Protein AF-A0A554J4Z2-F1 (afdb_monomer)

Secondary structure (DSSP, 8-state):
--------HHHHHHHHHHHHHHHHHHHHHHHHHHHHTTS-THHHHHHHHTHHHHHHHSS-SS--EE--HHHHHHHHHHHTTTS-TTSHHHHHHHHHHHHHHHHHHHHHHHTTGGGGGGGS-HHHHHHHHHHHHHHHHHHHHHHHTT------S-HHHHHHHHHHHGGG--HHHHHHHHHHHHHHHHHTTS-TTS-HHHHHHHHHHHHHHHTTTTTTT--B------SPPPP------HHHHHHHHHHHHHHHHHHHHHHHHHHHHHHHHH-PPP-HHHHHHHHHHHHHHHHHTT----EE-HHHHHHHHHTT--STHHHHHHHHHHHHIIIIIGGGGTT-BHHHHHHHHHHHHHTT--HHHHHHHHHHHHHHHHHHHHHHHHH--------S--S-SSSSTTTTTTTT---------PPP-------------PPP-S----------------

pLDDT: mean 78.37, std 22.68, range [23.8, 98.38]

Nearest PDB structures (foldseek):
  7v75-assembly1_A-2  TM=9.476E-01  e=9.061E-24  Homo sapiens
  7lgu-assembly1_A  TM=9.215E-01  e=2.715E-20  Homo sapiens
  7xuh-assembly1_A  TM=8.963E-01  e=1.141E-18  Homo sapiens
  6ki1-assembly1_A  TM=8.260E-01  e=6.927E-18  Synechocystis sp. PCC 6803
  6ki1-assembly2_B  TM=8.732E-01  e=5.159E-16  Synechocystis sp. PCC 6803

Radius of gyration: 27.83 Å; Cα contacts (8 Å, |Δi|>4): 661; chains: 1; bounding box: 86×73×87 Å

Sequence (454 aa):
MRGHKAYTRADFQGDMVAGISVAVVQIPQAMAFALIAGLPAVYGLYASLFGCIASLWGSSRQLSTGPVAMVSLLTFTSLVSLAPPGSEHFIRLAATLALLTGLIYLLLGFFRFGSMIHLVPHSVIAGFSSAAAVLIVISQIPTLLGISLPSSEIVLRNILNLVQALPHLSPIATALGIGALVILVLFRRLPHSFPSALFVLFLAILAGYGLRLDFHGVAIIGEIPSGLPHLVLPFIGVNSLALLIPKAAVLALVAFVATHANTATLARSTRERQDTDQELVGQGLANVVASFFQGYPVSGSFTRSAINREAGARTSFSSVVSTGVTLATILFLTPLFFYLPLTALAAIVILSAVSLIDIKRIREMYAISRSDRCREESLAKHYTKRPRAHFPWRRDCSSGSIALLRQHRPSAHTSRRGYCITHPSGGPRKKYRARYVGGQFCRHQWYGNTRRVH

Solvent-accessible surface area (backbone atoms only — not comparable to full-atom values): 24657 Å² total; per-residue (Å²): 133,83,81,77,68,79,87,45,73,68,44,54,55,19,9,47,52,5,4,51,58,29,24,62,56,43,56,56,48,14,24,51,22,16,48,57,29,38,35,58,43,60,40,10,54,42,17,30,51,32,15,29,46,19,17,71,51,24,43,46,41,50,50,35,36,16,52,36,60,68,53,17,40,52,48,20,67,67,38,56,88,77,32,61,68,62,35,72,67,32,50,43,48,37,5,33,40,5,30,48,25,8,49,51,26,35,50,38,20,72,72,52,50,35,68,67,59,75,73,63,51,72,68,55,45,55,50,48,46,34,52,51,20,51,52,51,37,62,69,28,48,42,41,20,31,47,36,90,73,85,87,58,92,47,64,70,56,44,52,50,53,48,65,71,44,54,89,63,48,34,68,67,27,26,51,49,9,50,48,40,36,51,53,48,57,55,49,69,76,46,78,93,85,65,66,48,68,55,52,47,51,51,52,38,23,51,47,21,58,75,66,40,32,69,83,71,75,31,62,50,63,41,91,48,87,71,58,78,69,61,84,42,82,51,75,87,55,71,70,58,47,68,66,40,51,64,50,19,51,53,50,36,55,53,43,44,52,49,25,49,45,40,49,55,55,48,27,68,76,70,70,50,79,78,44,54,26,42,30,27,36,5,46,8,52,18,15,37,55,13,9,34,30,58,1,40,52,53,34,49,33,60,64,45,20,49,46,17,44,76,46,44,34,72,40,30,60,12,37,46,41,17,23,50,51,48,51,50,36,40,68,72,44,36,76,68,44,27,40,26,37,45,14,44,44,26,24,54,51,34,58,55,26,57,76,51,49,56,64,67,59,52,52,51,53,52,53,52,55,49,54,51,50,53,48,53,54,52,48,48,60,70,70,51,91,64,86,84,77,93,66,91,83,79,77,81,80,85,77,68,72,66,60,68,66,63,79,72,61,79,79,92,70,89,78,94,80,89,83,88,84,85,82,90,79,86,84,90,83,89,83,88,81,84,86,88,80,86,93,79,89,82,86,80,86,84,89,80,90,84,84,90,90,133

Mean predicted aligned error: 12.66 Å

Foldseek 3Di:
DPDDPDCDPLQVVLLLLLLVLLLLLQLLLLLLLCVLLLEASQLSLLLLLLQLLLCVQFQDFLWGKGRDNVLSNLNNQLQVVPDPRHDPVSLLLQLLLLLLLLVVLLVCLVVVVLVVLVPQDLVNLLVLLQVSLVLLLLVLVCLLQLHDDDDDPDSVVSVVRCVVCVVVGQPVSNCLLVVLLVQLVVCVPPPPPDSSLVVSQLVLLVCLVVVVVVVSSFDASADDDFDFQDFDDSDDDDVSVVSSNVSSVVSSVSLLSNQVSLSVVVCVVVVRDGDSSSSSNSLSSSSNVSSRRSHGRMHTDNLSSVSSVVSRNDGSVSSVSNSVVSSCCRNPVSVSRNSRGSSSSSSSSSVSSVVSNPPVVVVVVVVVVVVVVLVVVVVCVVPDPDDDDDDPPPDDPPDPPVVVVVVPDDPPDDDDDDDDDDDDDDDDDDDDDDDDDDDDDDDDDDDDDDDDDD

Structure (mmCIF, N/CA/C/O backbone):
data_AF-A0A554J4Z2-F1
#
_entry.id   AF-A0A554J4Z2-F1
#
loop_
_atom_site.group_PDB
_atom_site.id
_atom_site.type_symbol
_atom_site.label_atom_id
_atom_site.label_alt_id
_atom_site.label_comp_id
_atom_site.label_asym_id
_atom_site.label_entity_id
_atom_site.label_seq_id
_atom_site.pdbx_PDB_ins_code
_atom_site.Cartn_x
_atom_site.Cartn_y
_atom_site.Cartn_z
_atom_site.occupancy
_atom_site.B_iso_or_equiv
_atom_site.auth_seq_id
_atom_site.auth_comp_id
_atom_site.auth_asym_id
_atom_site.auth_atom_id
_atom_site.pdbx_PDB_model_num
ATOM 1 N N . MET A 1 1 ? -23.136 -5.155 14.935 1.00 39.19 1 MET A N 1
ATOM 2 C CA . MET A 1 1 ? -23.255 -4.005 14.007 1.00 39.19 1 MET A CA 1
ATOM 3 C C . MET A 1 1 ? -23.551 -2.758 14.837 1.00 39.19 1 MET A C 1
ATOM 5 O O . MET A 1 1 ? -24.525 -2.758 15.580 1.00 39.19 1 MET A O 1
ATOM 9 N N . ARG A 1 2 ? -22.636 -1.775 14.869 1.00 55.56 2 ARG A N 1
ATOM 10 C CA . ARG A 1 2 ? -22.661 -0.648 15.828 1.00 55.56 2 ARG A CA 1
ATOM 11 C C . ARG A 1 2 ? -23.780 0.350 15.483 1.00 55.56 2 ARG A C 1
ATOM 13 O O . ARG A 1 2 ? -23.799 0.859 14.372 1.00 55.56 2 ARG A O 1
ATOM 20 N N . GLY A 1 3 ? -24.647 0.622 16.468 1.00 44.66 3 GLY A N 1
ATOM 21 C CA . GLY A 1 3 ? -25.729 1.622 16.517 1.00 44.66 3 GLY A CA 1
ATOM 22 C C . GLY A 1 3 ? -25.976 2.424 15.241 1.00 44.66 3 GLY A C 1
ATOM 23 O O . GLY A 1 3 ?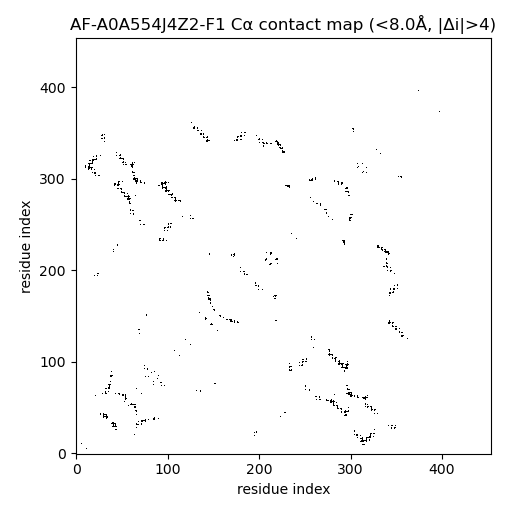 -25.401 3.500 15.062 1.00 44.66 3 GLY A O 1
ATOM 24 N N . HIS A 1 4 ? -26.854 1.913 14.380 1.00 48.62 4 HIS A N 1
ATOM 25 C CA . HIS A 1 4 ? -27.318 2.639 13.208 1.00 48.62 4 HIS A CA 1
ATOM 26 C C . HIS A 1 4 ? -28.133 3.857 13.658 1.00 48.62 4 HIS A C 1
ATOM 28 O O . HIS A 1 4 ? -29.310 3.750 13.996 1.00 48.62 4 HIS A O 1
ATOM 34 N N . LYS A 1 5 ? -27.530 5.049 13.584 1.00 62.28 5 LYS A N 1
ATOM 35 C CA . LYS A 1 5 ? -28.294 6.159 13.004 1.00 62.28 5 LYS A CA 1
ATOM 36 C C . LYS A 1 5 ? -28.714 5.688 11.609 1.00 62.28 5 LYS A C 1
ATOM 38 O O . LYS A 1 5 ? -27.903 5.055 10.930 1.00 62.28 5 LYS A O 1
ATOM 43 N N . ALA A 1 6 ? -29.970 5.913 11.231 1.00 77.31 6 ALA A N 1
ATOM 44 C CA . ALA A 1 6 ? -30.465 5.521 9.915 1.00 77.31 6 ALA A CA 1
ATOM 45 C C . ALA A 1 6 ? -29.491 6.026 8.840 1.00 77.31 6 ALA A C 1
ATOM 47 O O . ALA A 1 6 ? -29.134 7.203 8.855 1.00 77.31 6 ALA A O 1
ATOM 48 N N . TYR A 1 7 ? -29.015 5.125 7.977 1.00 87.00 7 TYR A N 1
ATOM 49 C CA . TYR A 1 7 ? -28.097 5.480 6.899 1.00 87.00 7 TYR A CA 1
ATOM 50 C C . TYR A 1 7 ? -28.825 6.428 5.949 1.00 87.00 7 TYR A C 1
ATOM 52 O O . TYR A 1 7 ? -29.840 6.058 5.356 1.00 87.00 7 TYR A O 1
ATOM 60 N N . THR A 1 8 ? -28.367 7.674 5.871 1.00 90.75 8 THR A N 1
ATOM 61 C CA . THR A 1 8 ? -29.069 8.712 5.115 1.00 90.75 8 THR A CA 1
ATOM 62 C C . THR A 1 8 ? -28.540 8.807 3.687 1.00 90.75 8 THR A C 1
ATOM 64 O O . THR A 1 8 ? -27.413 8.419 3.383 1.00 90.75 8 THR A O 1
ATOM 67 N N . ARG A 1 9 ? -29.326 9.414 2.791 1.00 90.31 9 ARG A N 1
ATOM 68 C CA . ARG A 1 9 ? -28.883 9.723 1.420 1.00 90.31 9 ARG A CA 1
ATOM 69 C C . ARG A 1 9 ? -27.612 10.585 1.392 1.00 90.31 9 ARG A C 1
ATOM 71 O O . ARG A 1 9 ? -26.791 10.425 0.495 1.00 90.31 9 ARG A O 1
ATOM 78 N N . ALA A 1 10 ? -27.443 11.474 2.373 1.00 89.81 10 ALA A N 1
ATOM 79 C CA . ALA A 1 10 ? -26.246 12.300 2.499 1.00 89.81 10 ALA A CA 1
ATOM 80 C C . ALA A 1 10 ? -25.004 11.470 2.863 1.00 89.81 10 ALA A C 1
ATOM 82 O O . ALA A 1 10 ? -23.907 11.793 2.414 1.00 89.81 10 ALA A O 1
ATOM 83 N N . ASP A 1 11 ? -25.174 10.395 3.639 1.00 91.19 11 ASP A N 1
ATOM 84 C CA . ASP A 1 11 ? -24.083 9.473 3.968 1.00 91.19 11 ASP A CA 1
ATOM 85 C C . ASP A 1 11 ? -23.673 8.668 2.734 1.00 91.19 11 ASP A C 1
ATOM 87 O O . ASP A 1 11 ? -22.487 8.588 2.434 1.00 91.19 11 ASP A O 1
ATOM 91 N N . PHE A 1 12 ? -24.645 8.191 1.947 1.00 92.69 12 PHE A N 1
ATOM 92 C CA . PHE A 1 12 ? -24.375 7.528 0.667 1.00 92.69 12 PHE A CA 1
ATOM 93 C C . PHE A 1 12 ? -23.601 8.411 -0.311 1.00 92.69 12 PHE A C 1
ATOM 95 O O . PHE A 1 12 ? -22.603 7.976 -0.877 1.00 92.69 12 PHE A O 1
ATOM 102 N N . GLN A 1 13 ? -24.034 9.659 -0.505 1.00 92.88 13 GLN A N 1
ATOM 103 C CA . GLN A 1 13 ? -23.355 10.585 -1.414 1.00 92.88 13 GLN A CA 1
ATOM 104 C C . GLN A 1 13 ? -21.929 10.902 -0.946 1.00 92.88 13 GLN A C 1
ATOM 106 O O . GLN A 1 13 ? -21.007 10.869 -1.760 1.00 92.88 13 GLN A O 1
ATOM 111 N N . GLY A 1 14 ? -21.741 11.157 0.355 1.00 92.31 14 GLY A N 1
ATOM 112 C CA . GLY A 1 14 ? -20.417 11.406 0.930 1.00 92.31 14 GLY A CA 1
ATOM 113 C C . GLY A 1 14 ? -19.490 10.196 0.810 1.00 92.31 14 GLY A C 1
ATOM 114 O O . GLY A 1 14 ? -18.364 10.324 0.338 1.00 92.31 14 GLY A O 1
ATOM 115 N N . ASP A 1 15 ? -19.977 9.004 1.160 1.00 94.94 15 ASP A N 1
ATOM 116 C CA . ASP A 1 15 ? -19.192 7.770 1.088 1.00 94.94 15 ASP A CA 1
ATOM 117 C C . ASP A 1 15 ? -18.869 7.365 -0.359 1.00 94.94 15 ASP A C 1
ATOM 119 O O . ASP A 1 15 ? -17.784 6.842 -0.611 1.00 94.94 15 ASP A O 1
ATOM 123 N N . MET A 1 16 ? -19.763 7.636 -1.317 1.00 95.56 16 MET A N 1
ATOM 124 C CA . MET A 1 16 ? -19.530 7.363 -2.739 1.00 95.56 16 MET A CA 1
ATOM 125 C C . MET A 1 16 ? -18.402 8.232 -3.303 1.00 95.56 16 MET A C 1
ATOM 127 O O . MET A 1 16 ? -17.444 7.712 -3.878 1.00 95.56 16 MET A O 1
ATOM 131 N N . VAL A 1 17 ? -18.484 9.553 -3.108 1.00 93.69 17 VAL A N 1
ATOM 132 C CA . VAL A 1 17 ? -17.451 10.495 -3.575 1.00 93.69 17 VAL A CA 1
ATOM 133 C C . VAL A 1 17 ? -16.114 10.189 -2.907 1.00 93.69 17 VAL A C 1
ATOM 135 O O . VAL A 1 17 ? -15.080 10.143 -3.579 1.00 93.69 17 VAL A O 1
ATOM 138 N N . ALA A 1 18 ? -16.130 9.919 -1.603 1.00 93.44 18 ALA A N 1
ATOM 139 C CA . ALA A 1 18 ? -14.926 9.590 -0.865 1.00 93.44 18 ALA A CA 1
ATOM 140 C C . ALA A 1 18 ? -14.306 8.257 -1.295 1.00 93.44 18 ALA A C 1
ATOM 142 O O . ALA A 1 18 ? -13.106 8.207 -1.561 1.00 93.44 18 ALA A O 1
ATOM 143 N N . GLY A 1 19 ? -15.107 7.204 -1.461 1.00 95.44 19 GLY A N 1
ATOM 144 C CA . GLY A 1 19 ? -14.627 5.899 -1.910 1.00 95.44 19 GLY A CA 1
ATOM 145 C C . GLY A 1 19 ? -14.004 5.930 -3.306 1.00 95.44 19 GLY A C 1
ATOM 146 O O . GLY A 1 19 ? -12.932 5.353 -3.508 1.00 95.44 19 GLY A O 1
ATOM 147 N N . ILE A 1 20 ? -14.614 6.661 -4.248 1.00 94.81 20 ILE A N 1
ATOM 148 C CA . ILE A 1 20 ? -14.043 6.888 -5.587 1.00 94.81 20 ILE A CA 1
ATOM 149 C C . ILE A 1 20 ? -12.731 7.674 -5.477 1.00 94.81 20 ILE A C 1
ATOM 151 O O . ILE A 1 20 ? -11.721 7.261 -6.046 1.00 94.81 20 ILE A O 1
ATOM 155 N N . SER A 1 21 ? -12.710 8.759 -4.697 1.00 91.12 21 SER A N 1
ATOM 156 C CA . SER A 1 21 ? -11.511 9.590 -4.500 1.00 91.12 21 SER A CA 1
ATOM 157 C C . SER A 1 21 ? -10.346 8.792 -3.904 1.00 91.12 21 SER A C 1
ATOM 159 O O . SER A 1 21 ? -9.198 8.936 -4.330 1.00 91.12 21 SER A O 1
ATOM 161 N N . VAL A 1 22 ? -10.638 7.905 -2.949 1.00 93.06 22 VAL A N 1
ATOM 162 C CA . VAL A 1 22 ? -9.650 6.992 -2.367 1.00 93.06 22 VAL A CA 1
ATOM 163 C C . VAL A 1 22 ? -9.184 5.970 -3.396 1.00 93.06 22 VAL A C 1
ATOM 165 O O . VAL A 1 22 ? -7.978 5.775 -3.516 1.00 93.06 22 VAL A O 1
ATOM 168 N N . ALA A 1 23 ? -10.092 5.346 -4.155 1.00 94.25 23 ALA A N 1
ATOM 169 C CA . ALA A 1 23 ? -9.740 4.332 -5.155 1.00 94.25 23 ALA A CA 1
ATOM 170 C C . ALA A 1 23 ? -8.778 4.874 -6.217 1.00 94.25 23 ALA A C 1
ATOM 172 O O . ALA A 1 23 ? -7.767 4.244 -6.523 1.00 94.25 23 ALA A O 1
ATOM 173 N N . VAL A 1 24 ? -9.055 6.083 -6.703 1.00 89.25 24 VAL A N 1
ATOM 174 C CA . VAL A 1 24 ? -8.228 6.818 -7.666 1.00 89.25 24 VAL A CA 1
ATOM 175 C C . VAL A 1 24 ? -6.761 6.900 -7.246 1.00 89.25 24 VAL A C 1
ATOM 177 O O . VAL A 1 24 ? -5.863 6.721 -8.066 1.00 89.25 24 VAL A O 1
ATOM 180 N N . VAL A 1 25 ? -6.510 7.171 -5.967 1.00 87.25 25 VAL A N 1
ATOM 181 C CA . VAL A 1 25 ? -5.152 7.271 -5.423 1.00 87.25 25 VAL A CA 1
ATOM 182 C C . VAL A 1 25 ? -4.625 5.896 -5.006 1.00 87.25 25 VAL A C 1
ATOM 184 O O . VAL A 1 25 ? -3.435 5.617 -5.139 1.00 87.25 25 VAL A O 1
ATOM 187 N N . GLN A 1 26 ? -5.503 5.014 -4.536 1.00 92.25 26 GLN A N 1
ATOM 188 C CA . GLN A 1 26 ? -5.169 3.679 -4.056 1.00 92.25 26 GLN A CA 1
ATOM 189 C C . GLN A 1 26 ? -4.647 2.763 -5.158 1.00 92.25 26 GLN A C 1
ATOM 191 O O . GLN A 1 26 ? -3.673 2.066 -4.906 1.00 92.25 26 GLN A O 1
ATOM 196 N N . ILE A 1 27 ? -5.255 2.760 -6.343 1.00 93.12 27 ILE A N 1
ATOM 197 C CA . ILE A 1 27 ? -4.881 1.882 -7.463 1.00 93.12 27 ILE A CA 1
ATOM 198 C C . ILE A 1 27 ? -3.398 2.042 -7.856 1.00 93.12 27 ILE A C 1
ATOM 200 O O . ILE A 1 27 ? -2.652 1.065 -7.742 1.00 93.12 27 ILE A O 1
ATOM 204 N N . PRO A 1 28 ? -2.912 3.238 -8.250 1.00 88.25 28 PRO A N 1
ATOM 205 C CA . PRO A 1 28 ? -1.504 3.422 -8.606 1.00 88.25 28 PRO A CA 1
ATOM 206 C C . PRO A 1 28 ? -0.570 3.184 -7.416 1.00 88.25 28 PRO A C 1
ATOM 208 O O . PRO A 1 28 ? 0.479 2.560 -7.566 1.00 88.25 28 PRO A O 1
ATOM 211 N N . GLN A 1 29 ? -0.952 3.631 -6.215 1.00 89.81 29 GLN A N 1
ATOM 212 C CA . GLN A 1 29 ? -0.134 3.432 -5.019 1.00 89.81 29 GLN A CA 1
ATOM 213 C C . GLN A 1 29 ? 0.021 1.953 -4.670 1.00 89.81 29 GLN A C 1
ATOM 215 O O . GLN A 1 29 ? 1.119 1.526 -4.333 1.00 89.81 29 GLN A O 1
ATOM 220 N N . ALA A 1 30 ? -1.051 1.167 -4.753 1.00 94.19 30 ALA A N 1
ATOM 221 C CA . ALA A 1 30 ? -1.019 -0.255 -4.452 1.00 94.19 30 ALA A CA 1
ATOM 222 C C . ALA A 1 30 ? -0.095 -1.000 -5.424 1.00 94.19 30 ALA A C 1
ATOM 224 O O . ALA A 1 30 ? 0.732 -1.789 -4.972 1.00 94.19 30 ALA A O 1
ATOM 225 N N . MET A 1 31 ? -0.165 -0.688 -6.723 1.00 93.38 31 MET A N 1
ATOM 226 C CA . MET A 1 31 ? 0.754 -1.238 -7.728 1.00 93.38 31 MET A CA 1
ATOM 227 C C . MET A 1 31 ? 2.213 -0.884 -7.423 1.00 93.38 31 MET A C 1
ATOM 229 O O . MET A 1 31 ? 3.065 -1.768 -7.382 1.00 93.38 31 MET A O 1
ATOM 233 N N . ALA A 1 32 ? 2.500 0.389 -7.135 1.00 88.88 32 ALA A N 1
ATOM 234 C CA . ALA A 1 32 ? 3.849 0.829 -6.780 1.00 88.88 32 ALA A CA 1
ATOM 235 C C . ALA A 1 32 ? 4.364 0.143 -5.502 1.00 88.88 32 ALA A C 1
ATOM 237 O O . ALA A 1 32 ? 5.515 -0.278 -5.431 1.00 88.88 32 ALA A O 1
ATOM 238 N N . PHE A 1 33 ? 3.510 -0.008 -4.491 1.00 91.31 33 PHE A N 1
ATOM 239 C CA . PHE A 1 33 ? 3.868 -0.657 -3.235 1.00 91.31 33 PHE A CA 1
ATOM 240 C C . PHE A 1 33 ? 4.103 -2.161 -3.388 1.00 91.31 33 PHE A C 1
ATOM 242 O O . PHE A 1 33 ? 4.994 -2.684 -2.725 1.00 91.31 33 PHE A O 1
ATOM 249 N N . ALA A 1 34 ? 3.402 -2.844 -4.293 1.00 94.88 34 ALA A N 1
ATOM 250 C CA . ALA A 1 34 ? 3.711 -4.235 -4.612 1.00 94.88 34 ALA A CA 1
ATOM 251 C C . ALA A 1 34 ? 5.123 -4.377 -5.201 1.00 94.88 34 ALA A C 1
ATOM 253 O O . ALA A 1 34 ? 5.879 -5.242 -4.764 1.00 94.88 34 ALA A O 1
ATOM 254 N N . LEU A 1 35 ? 5.524 -3.457 -6.087 1.00 89.94 35 LEU A N 1
ATOM 255 C CA . LEU A 1 35 ? 6.883 -3.433 -6.638 1.00 89.94 35 LEU A CA 1
ATOM 256 C C . LEU A 1 35 ? 7.940 -3.206 -5.545 1.00 89.94 35 LEU A C 1
ATOM 258 O O . LEU A 1 35 ? 8.963 -3.885 -5.536 1.00 89.94 35 LEU A O 1
ATOM 262 N N . ILE A 1 36 ? 7.670 -2.327 -4.568 1.00 86.50 36 ILE A N 1
ATOM 263 C CA . ILE A 1 36 ? 8.537 -2.159 -3.383 1.00 86.50 36 ILE A CA 1
ATOM 264 C C . ILE A 1 36 ? 8.612 -3.453 -2.563 1.00 86.50 36 ILE A C 1
ATOM 266 O O . ILE A 1 36 ? 9.669 -3.771 -2.025 1.00 86.50 36 ILE A O 1
ATOM 270 N N . ALA A 1 37 ? 7.511 -4.203 -2.466 1.00 91.50 37 ALA A N 1
ATOM 271 C CA . ALA A 1 37 ? 7.476 -5.495 -1.784 1.00 91.50 37 ALA A CA 1
ATOM 272 C C . ALA A 1 37 ? 8.221 -6.611 -2.537 1.00 91.50 37 ALA A C 1
ATOM 274 O O . ALA A 1 37 ? 8.329 -7.713 -2.005 1.00 91.50 37 ALA A O 1
ATOM 275 N N . GLY A 1 38 ? 8.737 -6.355 -3.746 1.00 90.50 38 GLY A N 1
ATOM 276 C CA . GLY A 1 38 ? 9.332 -7.377 -4.610 1.00 90.50 38 GLY A CA 1
ATOM 277 C C . GLY A 1 38 ? 8.297 -8.291 -5.266 1.00 90.50 38 GLY A C 1
ATOM 278 O O . GLY A 1 38 ? 8.623 -9.421 -5.626 1.00 90.50 38 GLY A O 1
ATOM 279 N N . LEU A 1 39 ? 7.052 -7.827 -5.388 1.00 95.06 39 LEU A N 1
ATOM 280 C CA . LEU A 1 39 ? 5.940 -8.541 -6.008 1.00 95.06 39 LEU A CA 1
ATOM 281 C C . LEU A 1 39 ? 5.545 -7.863 -7.330 1.00 95.06 39 LEU A C 1
ATOM 283 O O . LEU A 1 39 ? 5.667 -6.642 -7.455 1.00 95.06 39 LEU A O 1
ATOM 287 N N . PRO A 1 40 ? 5.003 -8.614 -8.303 1.00 94.81 40 PRO A N 1
ATOM 288 C CA . PRO A 1 40 ? 4.351 -8.020 -9.465 1.00 94.81 40 PRO A CA 1
ATOM 289 C C . PRO A 1 40 ? 3.248 -7.025 -9.068 1.00 94.81 40 PRO A C 1
ATOM 291 O O . PRO A 1 40 ? 2.552 -7.214 -8.068 1.00 94.81 40 PRO A O 1
ATOM 294 N N . ALA A 1 41 ? 3.048 -5.984 -9.881 1.00 93.62 41 ALA A N 1
ATOM 295 C CA . ALA A 1 41 ? 2.145 -4.867 -9.579 1.00 93.62 41 ALA A CA 1
ATOM 296 C C . ALA A 1 41 ? 0.707 -5.301 -9.218 1.00 93.62 41 ALA A C 1
ATOM 298 O O . ALA A 1 41 ? 0.071 -4.701 -8.347 1.00 93.62 41 ALA A O 1
ATOM 299 N N . VAL A 1 42 ? 0.210 -6.377 -9.841 1.00 95.19 42 VAL A N 1
ATOM 300 C CA . VAL A 1 42 ? -1.146 -6.910 -9.625 1.00 95.19 42 VAL A CA 1
ATOM 301 C C . VAL A 1 42 ? -1.419 -7.292 -8.165 1.00 95.19 42 VAL A C 1
ATOM 303 O O . VAL A 1 42 ? -2.524 -7.080 -7.665 1.00 95.19 42 VAL A O 1
ATOM 306 N N . TYR A 1 43 ? -0.403 -7.767 -7.438 1.00 96.31 43 TYR A N 1
ATOM 307 C CA . TYR A 1 43 ? -0.554 -8.207 -6.048 1.00 96.31 43 TYR A CA 1
ATOM 308 C C . TYR A 1 43 ? -0.885 -7.055 -5.096 1.00 96.31 43 TYR A C 1
ATOM 310 O O . TYR A 1 43 ? -1.484 -7.269 -4.042 1.00 96.31 43 TYR A O 1
ATOM 318 N N . GLY A 1 44 ? -0.576 -5.819 -5.493 1.00 96.12 44 GLY A N 1
ATOM 319 C CA . GLY A 1 44 ? -1.046 -4.617 -4.813 1.00 96.12 44 GLY A CA 1
ATOM 320 C C . GLY A 1 44 ? -2.559 -4.479 -4.882 1.00 96.12 44 GLY A C 1
ATOM 321 O O . GLY A 1 44 ? -3.213 -4.241 -3.866 1.00 96.12 44 GLY A O 1
ATOM 322 N N . LEU A 1 45 ? -3.127 -4.677 -6.072 1.00 95.81 45 LEU A N 1
ATOM 323 C CA . LEU A 1 45 ? -4.570 -4.608 -6.285 1.00 95.81 45 LEU A CA 1
ATOM 324 C C . LEU A 1 45 ? -5.285 -5.747 -5.546 1.00 95.81 45 LEU A C 1
ATOM 326 O O . LEU A 1 45 ? -6.283 -5.492 -4.873 1.00 95.81 45 LEU A O 1
ATOM 330 N N . TYR A 1 46 ? -4.730 -6.965 -5.578 1.00 96.69 46 TYR A N 1
ATOM 331 C CA . TYR A 1 46 ? -5.266 -8.117 -4.838 1.00 96.69 46 TYR A CA 1
ATOM 332 C C . TYR A 1 46 ? -5.285 -7.887 -3.326 1.00 96.69 46 TYR A C 1
ATOM 334 O O . TYR A 1 46 ? -6.320 -8.075 -2.688 1.00 96.69 46 TYR A O 1
ATOM 342 N N . ALA A 1 47 ? -4.184 -7.399 -2.750 1.00 96.81 47 ALA A N 1
ATOM 343 C CA . ALA A 1 47 ? -4.125 -7.057 -1.330 1.00 96.81 47 ALA A CA 1
ATOM 344 C C . ALA A 1 47 ? -5.137 -5.952 -0.956 1.00 96.81 47 ALA A C 1
ATOM 346 O O . ALA A 1 47 ? -5.748 -5.982 0.114 1.00 96.81 47 ALA A O 1
ATOM 347 N N . SER A 1 48 ? -5.362 -4.992 -1.855 1.00 96.12 48 SER A N 1
ATOM 348 C CA . SER A 1 48 ? -6.315 -3.896 -1.668 1.00 96.12 48 SER A CA 1
ATOM 349 C C . SER A 1 48 ? -7.788 -4.321 -1.654 1.00 96.12 48 SER A C 1
ATOM 351 O O . SER A 1 48 ? -8.584 -3.641 -1.004 1.00 96.12 48 SER A O 1
ATOM 353 N N . LEU A 1 49 ? -8.169 -5.419 -2.320 1.00 95.81 49 LEU A N 1
ATOM 354 C CA . LEU A 1 49 ? -9.569 -5.870 -2.385 1.00 95.81 49 LEU A CA 1
ATOM 355 C C . LEU A 1 49 ? -10.165 -6.119 -0.994 1.00 95.81 49 LEU A C 1
ATOM 357 O O . LEU A 1 49 ? -11.307 -5.753 -0.723 1.00 95.81 49 LEU A O 1
ATOM 361 N N . PHE A 1 50 ? -9.373 -6.676 -0.084 1.00 94.50 50 PHE A N 1
ATOM 362 C CA . PHE A 1 50 ? -9.845 -7.102 1.234 1.00 94.50 50 PHE A CA 1
ATOM 363 C C . PHE A 1 50 ? -9.666 -6.035 2.321 1.00 94.50 50 PHE A C 1
ATOM 365 O O . PHE A 1 50 ? -10.061 -6.242 3.468 1.00 94.50 50 PHE A O 1
ATOM 372 N N . GLY A 1 51 ? -9.146 -4.853 1.967 1.00 92.00 51 GLY A N 1
ATOM 373 C CA . GLY A 1 51 ? -8.979 -3.730 2.891 1.00 92.00 51 GLY A CA 1
ATOM 374 C C . GLY A 1 51 ? -10.296 -3.238 3.504 1.00 92.00 51 GLY A C 1
ATOM 375 O O . GLY A 1 51 ? -10.321 -2.837 4.670 1.00 92.00 51 GLY A O 1
ATOM 376 N N . CYS A 1 52 ? -11.417 -3.337 2.780 1.00 95.62 52 CYS A N 1
ATOM 377 C CA . CYS A 1 52 ? -12.728 -2.950 3.305 1.00 95.62 52 CYS A CA 1
ATOM 378 C C . CYS A 1 52 ? -13.147 -3.775 4.533 1.00 95.62 52 CYS A C 1
ATOM 380 O O . CYS A 1 52 ? -13.836 -3.243 5.404 1.00 95.62 52 CYS A O 1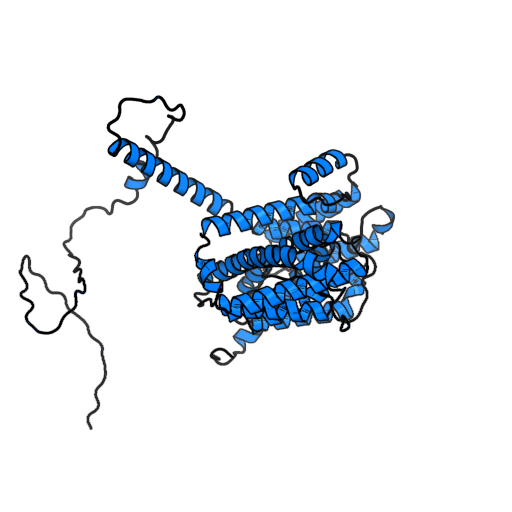
ATOM 382 N N . ILE A 1 53 ? -12.685 -5.026 4.665 1.00 96.44 53 ILE A N 1
ATOM 383 C CA . ILE A 1 53 ? -12.964 -5.880 5.832 1.00 96.44 53 ILE A CA 1
ATOM 384 C C . ILE A 1 53 ? -12.464 -5.206 7.110 1.00 96.44 53 ILE A C 1
ATOM 386 O O . ILE A 1 53 ? -13.187 -5.164 8.105 1.00 96.44 53 ILE A O 1
ATOM 390 N N . ALA A 1 54 ? -11.285 -4.583 7.061 1.00 94.88 54 ALA A N 1
ATOM 391 C CA . ALA A 1 54 ? -10.752 -3.859 8.205 1.00 94.88 54 ALA A CA 1
ATOM 392 C C . ALA A 1 54 ? -11.632 -2.676 8.604 1.00 94.88 54 ALA A C 1
ATOM 394 O O . ALA A 1 54 ? -11.850 -2.467 9.785 1.00 94.88 54 ALA A O 1
ATOM 395 N N . SER A 1 55 ? -12.201 -1.936 7.653 1.00 91.44 55 SER A N 1
ATOM 396 C CA . SER A 1 55 ? -13.103 -0.818 7.973 1.00 91.44 55 SER A CA 1
ATOM 397 C C . SER A 1 55 ? -14.482 -1.271 8.485 1.00 91.44 55 SER A C 1
ATOM 399 O O . SER A 1 55 ? -15.119 -0.564 9.267 1.00 91.44 55 SER A O 1
ATOM 401 N N . LEU A 1 56 ? -14.958 -2.444 8.045 1.00 93.31 56 LEU A N 1
ATOM 402 C CA . LEU A 1 56 ? -16.267 -2.999 8.406 1.00 93.31 56 LEU A CA 1
ATOM 403 C C . LEU A 1 56 ? -16.251 -3.671 9.787 1.00 93.31 56 LEU A C 1
ATOM 405 O O . LEU A 1 56 ? -17.220 -3.552 10.539 1.00 93.31 56 LEU A O 1
ATOM 409 N N . TRP A 1 57 ? -15.148 -4.347 10.124 1.00 94.62 57 TRP A N 1
ATOM 410 C CA . TRP A 1 57 ? -14.931 -4.997 11.421 1.00 94.62 57 TRP A CA 1
ATOM 411 C C . TRP A 1 57 ? -14.012 -4.211 12.360 1.00 94.62 57 TRP A C 1
ATOM 413 O O . TRP A 1 57 ? -13.842 -4.617 13.503 1.00 94.62 57 TRP A O 1
ATOM 423 N N . GLY A 1 58 ? -13.425 -3.102 11.923 1.00 92.31 58 GLY A N 1
ATOM 424 C CA . GLY A 1 58 ? -12.574 -2.240 12.741 1.00 92.31 58 GLY A CA 1
ATOM 425 C C . GLY A 1 58 ? -13.361 -1.225 13.561 1.00 92.31 58 GLY A C 1
ATOM 426 O O . GLY A 1 58 ? -14.597 -1.181 13.556 1.00 92.31 58 GLY A O 1
ATOM 427 N N . SER A 1 59 ? -12.635 -0.377 14.288 1.00 91.44 59 SER A N 1
ATOM 428 C CA . SER A 1 59 ? -13.250 0.705 15.052 1.00 91.44 59 SER A CA 1
ATOM 429 C C . SER A 1 59 ? -13.340 2.012 14.275 1.00 91.44 59 SER A C 1
ATOM 431 O O . SER A 1 59 ? -14.220 2.818 14.590 1.00 91.44 59 SER A O 1
ATOM 433 N N . SER A 1 60 ? -12.433 2.262 13.330 1.00 91.00 60 SER A N 1
ATOM 434 C CA . SER A 1 60 ? -12.373 3.525 12.591 1.00 91.00 60 SER A CA 1
ATOM 435 C C . SER A 1 60 ? -13.145 3.463 11.273 1.00 91.00 60 SER A C 1
ATOM 437 O O . SER A 1 60 ? -12.845 2.657 10.398 1.00 91.00 60 SER A O 1
ATOM 439 N N . ARG A 1 61 ? -14.117 4.369 11.099 1.00 89.12 61 ARG A N 1
ATOM 440 C CA . ARG A 1 61 ? -14.973 4.418 9.899 1.00 89.12 61 ARG A CA 1
ATOM 441 C C . ARG A 1 61 ? -14.266 4.937 8.652 1.00 89.12 61 ARG A C 1
ATOM 443 O O . ARG A 1 61 ? -14.614 4.566 7.540 1.00 89.12 61 ARG A O 1
ATOM 450 N N . GLN A 1 62 ? -13.311 5.840 8.841 1.00 90.88 62 GLN A N 1
ATOM 451 C CA . GLN A 1 62 ? -12.647 6.562 7.753 1.00 90.88 62 GLN A CA 1
ATOM 452 C C . GLN A 1 62 ? -11.269 5.987 7.422 1.00 90.88 62 GLN A C 1
ATOM 454 O O . GLN A 1 62 ? -10.633 6.451 6.474 1.00 90.88 62 GLN A O 1
ATOM 459 N N . LEU A 1 63 ? -10.802 4.999 8.192 1.00 93.88 63 LEU A N 1
ATOM 460 C CA . LEU A 1 63 ? -9.513 4.375 7.964 1.00 93.88 63 LEU A CA 1
ATOM 461 C C . LEU A 1 63 ? -9.536 3.572 6.658 1.00 93.88 63 LEU A C 1
ATOM 463 O O . LEU A 1 63 ? -10.258 2.587 6.537 1.00 93.88 63 LEU A O 1
ATOM 467 N N . SER A 1 64 ? -8.710 3.985 5.698 1.00 95.00 64 SER A N 1
ATOM 468 C CA . SER A 1 64 ? -8.475 3.240 4.463 1.00 95.00 64 SER A CA 1
ATOM 469 C C . SER A 1 64 ? -7.332 2.244 4.663 1.00 95.00 64 SER A C 1
ATOM 471 O O . SER A 1 64 ? -6.174 2.631 4.872 1.00 95.00 64 SER A O 1
ATOM 473 N N . THR A 1 65 ? -7.658 0.958 4.566 1.00 96.38 65 THR A N 1
ATOM 474 C CA . THR A 1 65 ? -6.713 -0.156 4.707 1.00 96.38 65 THR A CA 1
ATOM 475 C C . THR A 1 65 ? -6.311 -0.705 3.343 1.00 96.38 65 THR A C 1
ATOM 477 O O . THR A 1 65 ? -7.135 -0.836 2.443 1.00 96.38 65 THR A O 1
ATOM 480 N N . GLY A 1 66 ? -5.035 -1.042 3.192 1.00 96.00 66 GLY A N 1
ATOM 481 C CA . GLY A 1 66 ? -4.490 -1.677 1.993 1.00 96.00 66 GLY A CA 1
ATOM 482 C C . GLY A 1 66 ? -2.963 -1.695 2.042 1.00 96.00 66 GLY A C 1
ATOM 483 O O . GLY A 1 66 ? -2.384 -1.379 3.086 1.00 96.00 66 GLY A O 1
ATOM 484 N N . PRO A 1 67 ? -2.286 -1.978 0.924 1.00 95.56 67 PRO A N 1
ATOM 485 C CA . PRO A 1 67 ? -0.849 -1.795 0.806 1.00 95.56 67 PRO A CA 1
ATOM 486 C C . PRO A 1 67 ? -0.391 -0.418 1.270 1.00 95.56 67 PRO A C 1
ATOM 488 O O . PRO A 1 67 ? -1.007 0.598 0.923 1.00 95.56 67 PRO A O 1
ATOM 491 N N . VAL A 1 68 ? 0.696 -0.390 2.035 1.00 91.88 68 VAL A N 1
ATOM 492 C CA . VAL A 1 68 ? 1.418 0.829 2.410 1.00 91.88 68 VAL A CA 1
ATOM 493 C C . VAL A 1 68 ? 2.915 0.597 2.239 1.00 91.88 68 VAL A C 1
ATOM 495 O O . VAL A 1 68 ? 3.403 -0.518 2.434 1.00 91.88 68 VAL A O 1
ATOM 498 N N . ALA A 1 69 ? 3.651 1.650 1.885 1.00 85.00 69 ALA A N 1
ATOM 499 C CA . ALA A 1 69 ? 5.066 1.560 1.526 1.00 85.00 69 ALA A CA 1
ATOM 500 C C . ALA A 1 69 ? 5.928 0.862 2.582 1.00 85.00 69 ALA A C 1
ATOM 502 O O . ALA A 1 69 ? 6.740 0.006 2.263 1.00 85.00 69 ALA A O 1
ATOM 503 N N . MET A 1 70 ? 5.728 1.211 3.852 1.00 84.12 70 MET A N 1
ATOM 504 C CA . MET A 1 70 ? 6.547 0.693 4.937 1.00 84.12 70 MET A CA 1
ATOM 505 C C . MET A 1 70 ? 6.326 -0.806 5.168 1.00 84.12 70 MET A C 1
ATOM 507 O O . MET A 1 70 ? 7.283 -1.556 5.316 1.00 84.12 70 MET A O 1
ATOM 511 N N . VAL A 1 71 ? 5.067 -1.248 5.148 1.00 92.25 71 VAL A N 1
ATOM 512 C CA . VAL A 1 71 ? 4.715 -2.671 5.246 1.00 92.25 71 VAL A CA 1
ATOM 513 C C . VAL A 1 71 ? 5.225 -3.442 4.034 1.00 92.25 71 VAL A C 1
ATOM 515 O O . VAL A 1 71 ? 5.705 -4.563 4.172 1.00 92.25 71 VAL A O 1
ATOM 518 N N . SER A 1 72 ? 5.194 -2.817 2.859 1.00 92.25 72 SER A N 1
ATOM 519 C CA . SER A 1 72 ? 5.720 -3.396 1.622 1.00 92.25 72 SER A CA 1
ATOM 520 C C . SER A 1 72 ? 7.236 -3.572 1.688 1.00 92.25 72 SER A C 1
ATOM 522 O O . SER A 1 72 ? 7.736 -4.658 1.421 1.00 92.25 72 SER A O 1
ATOM 524 N N . LEU A 1 73 ? 7.967 -2.558 2.154 1.00 86.44 73 LEU A N 1
ATOM 525 C CA . LEU A 1 73 ? 9.411 -2.649 2.358 1.00 86.44 73 LEU A CA 1
ATOM 526 C C . LEU A 1 73 ? 9.772 -3.717 3.399 1.00 86.44 73 LEU A C 1
ATOM 528 O O . LEU A 1 73 ? 10.663 -4.520 3.152 1.00 86.44 73 LEU A O 1
ATOM 532 N N . LEU A 1 74 ? 9.060 -3.770 4.531 1.00 89.94 74 LEU A N 1
ATOM 533 C CA . LEU A 1 74 ? 9.273 -4.810 5.544 1.00 89.94 74 LEU A CA 1
ATOM 534 C C . LEU A 1 74 ? 8.958 -6.209 5.011 1.00 89.94 74 LEU A C 1
ATOM 536 O O . LEU A 1 74 ? 9.627 -7.166 5.390 1.00 89.94 74 LEU A O 1
ATOM 540 N N . THR A 1 75 ? 7.965 -6.333 4.129 1.00 95.25 75 THR A N 1
ATOM 541 C CA . THR A 1 75 ? 7.672 -7.587 3.425 1.00 95.25 75 THR A CA 1
ATOM 542 C C . THR A 1 75 ? 8.858 -7.976 2.545 1.00 95.25 75 THR A C 1
ATOM 544 O O . THR A 1 75 ? 9.354 -9.092 2.666 1.00 95.25 75 THR A O 1
ATOM 547 N N . PHE A 1 76 ? 9.389 -7.049 1.743 1.00 91.06 76 PHE A N 1
ATOM 548 C CA . PHE A 1 76 ? 10.562 -7.302 0.907 1.00 91.06 76 PHE A CA 1
ATOM 549 C C . PHE A 1 76 ? 11.777 -7.748 1.724 1.00 91.06 76 PHE A C 1
ATOM 551 O O . PHE A 1 76 ? 12.320 -8.824 1.479 1.00 91.06 76 PHE A O 1
ATOM 558 N N . THR A 1 77 ? 12.182 -6.972 2.733 1.00 85.81 77 THR A N 1
ATOM 559 C CA . THR A 1 77 ? 13.370 -7.286 3.547 1.00 85.81 77 THR A CA 1
ATOM 560 C C . THR A 1 77 ? 13.199 -8.588 4.326 1.00 85.81 77 THR A C 1
ATOM 562 O O . THR A 1 77 ? 14.138 -9.367 4.470 1.00 85.81 77 THR A O 1
ATOM 565 N N . SER A 1 78 ? 11.972 -8.894 4.757 1.00 91.44 78 SER A N 1
ATOM 566 C CA . SER A 1 78 ? 11.669 -10.160 5.425 1.00 91.44 78 SER A CA 1
ATOM 567 C C . SER A 1 78 ? 11.828 -11.372 4.508 1.00 91.44 78 SER A C 1
ATOM 569 O O . SER A 1 78 ? 12.120 -12.460 5.004 1.00 91.44 78 SER A O 1
ATOM 571 N N . LEU A 1 79 ? 11.640 -11.219 3.198 1.00 93.94 79 LEU A N 1
ATOM 572 C CA . LEU A 1 79 ? 11.511 -12.348 2.274 1.00 93.94 79 LEU A CA 1
ATOM 573 C C . LEU A 1 79 ? 12.662 -12.482 1.274 1.00 93.94 79 LEU A C 1
ATOM 575 O O . LEU A 1 79 ? 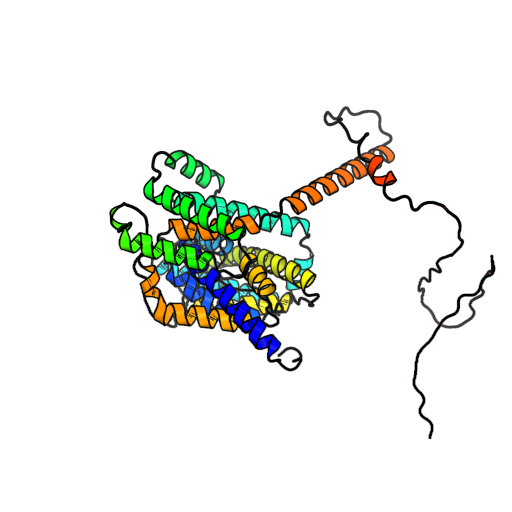12.924 -13.593 0.824 1.00 93.94 79 LEU A O 1
ATOM 579 N N . VAL A 1 80 ? 13.386 -11.403 0.966 1.00 89.94 80 VAL A N 1
ATOM 580 C CA . VAL A 1 80 ? 14.448 -11.389 -0.060 1.00 89.94 80 VAL A CA 1
ATOM 581 C C . VAL A 1 80 ? 15.598 -12.359 0.240 1.00 89.94 80 VAL A C 1
ATOM 583 O O . VAL A 1 80 ? 16.229 -12.874 -0.674 1.00 89.94 80 VAL A O 1
ATOM 586 N N . SER A 1 81 ? 15.846 -12.660 1.518 1.00 89.44 81 SER A N 1
ATOM 587 C CA . SER A 1 81 ? 16.837 -13.661 1.948 1.00 89.44 81 SER A CA 1
ATOM 588 C C . SER A 1 81 ? 16.348 -15.108 1.844 1.00 89.44 81 SER A C 1
ATOM 590 O O . SER A 1 81 ? 17.146 -16.030 1.985 1.00 89.44 81 SER A O 1
ATOM 592 N N . LEU A 1 82 ? 15.046 -15.317 1.637 1.00 91.31 82 LEU A N 1
ATOM 593 C CA . LEU A 1 82 ? 14.410 -16.635 1.603 1.00 91.31 82 LEU A CA 1
ATOM 594 C C . LEU A 1 82 ? 14.058 -17.074 0.180 1.00 91.31 82 LEU A C 1
ATOM 596 O O . LEU A 1 82 ? 14.025 -18.270 -0.095 1.00 91.31 82 LEU A O 1
ATOM 600 N N . ALA A 1 83 ? 13.771 -16.126 -0.715 1.00 92.31 83 ALA A N 1
ATOM 601 C CA . ALA A 1 83 ? 13.393 -16.415 -2.091 1.00 92.31 83 ALA A CA 1
ATOM 602 C C . ALA A 1 83 ? 13.734 -15.250 -3.035 1.00 92.31 83 ALA A C 1
ATOM 604 O O . ALA A 1 83 ? 13.714 -14.093 -2.607 1.00 92.31 83 ALA A O 1
ATOM 605 N N . PRO A 1 84 ? 13.969 -15.521 -4.331 1.00 91.62 84 PRO A N 1
ATOM 606 C CA . PRO A 1 84 ? 14.098 -14.471 -5.334 1.00 91.62 84 PRO A CA 1
ATOM 607 C C . PRO A 1 84 ? 12.798 -13.652 -5.457 1.00 91.62 84 PRO A C 1
ATOM 609 O O . PRO A 1 84 ? 11.726 -14.261 -5.580 1.00 91.62 84 PRO A O 1
ATOM 612 N N . PRO A 1 85 ? 12.860 -12.306 -5.466 1.00 91.94 85 PRO A N 1
ATOM 613 C CA . PRO A 1 85 ? 11.696 -11.450 -5.702 1.00 91.94 85 PRO A CA 1
ATOM 614 C C . PRO A 1 85 ? 10.950 -11.829 -6.986 1.00 91.94 85 PRO A C 1
ATOM 616 O O . PRO A 1 85 ? 11.562 -12.216 -7.979 1.00 91.94 85 PRO A O 1
ATOM 619 N N . GLY A 1 86 ? 9.622 -11.743 -6.963 1.00 89.69 86 GLY A N 1
ATOM 620 C CA . GLY A 1 86 ? 8.757 -12.088 -8.095 1.00 89.69 86 GLY A CA 1
ATOM 621 C C . GLY A 1 86 ? 8.585 -13.585 -8.377 1.00 89.69 86 GLY A C 1
ATOM 622 O O . GLY A 1 86 ? 7.701 -13.942 -9.151 1.00 89.69 86 GLY A O 1
ATOM 623 N N . SER A 1 87 ? 9.363 -14.470 -7.742 1.00 93.94 87 SER A N 1
ATOM 624 C CA . SER A 1 87 ? 9.160 -15.918 -7.877 1.00 93.94 87 SER A CA 1
ATOM 625 C C . SER A 1 87 ? 7.839 -16.369 -7.244 1.00 93.94 87 SER A C 1
ATOM 627 O O . SER A 1 87 ? 7.358 -15.780 -6.273 1.00 93.94 87 SER A O 1
ATOM 629 N N . GLU A 1 88 ? 7.270 -17.471 -7.739 1.00 91.88 88 GLU A N 1
ATOM 630 C CA . GLU A 1 88 ? 6.046 -18.052 -7.170 1.00 91.88 88 GLU A CA 1
ATOM 631 C C . GLU A 1 88 ? 6.211 -18.377 -5.674 1.00 91.88 88 GLU A C 1
ATOM 633 O O . GLU A 1 88 ? 5.319 -18.130 -4.860 1.00 91.88 88 GLU A O 1
ATOM 638 N N . HIS A 1 89 ? 7.394 -18.861 -5.284 1.00 92.69 89 HIS A N 1
ATOM 639 C CA . HIS A 1 89 ? 7.719 -19.128 -3.886 1.00 92.69 89 HIS A CA 1
ATOM 640 C C . HIS A 1 89 ? 7.717 -17.845 -3.036 1.00 92.69 89 HIS A C 1
ATOM 642 O O . HIS A 1 89 ? 7.174 -17.845 -1.932 1.00 92.69 89 HIS A O 1
ATOM 648 N N . PHE A 1 90 ? 8.248 -16.735 -3.560 1.00 94.75 90 PHE A N 1
ATOM 649 C CA . PHE A 1 90 ? 8.229 -15.431 -2.888 1.00 94.75 90 PHE A CA 1
ATOM 650 C C . PHE A 1 90 ? 6.803 -14.902 -2.691 1.00 94.75 90 PHE A C 1
ATOM 652 O O . PHE A 1 90 ? 6.466 -14.420 -1.609 1.00 94.75 90 PHE A O 1
ATOM 659 N N . ILE A 1 91 ? 5.939 -15.056 -3.697 1.00 95.19 91 ILE A N 1
ATOM 660 C CA . ILE A 1 91 ? 4.521 -14.673 -3.615 1.00 95.19 91 ILE A CA 1
ATOM 661 C C . ILE A 1 91 ? 3.804 -15.478 -2.521 1.00 95.19 91 ILE A C 1
ATOM 663 O O . ILE A 1 91 ? 3.106 -14.904 -1.681 1.00 95.19 91 ILE A O 1
ATOM 667 N N . ARG A 1 92 ? 4.026 -16.799 -2.458 1.00 94.56 92 ARG A N 1
ATOM 668 C CA . ARG A 1 92 ? 3.461 -17.648 -1.393 1.00 94.56 92 ARG A CA 1
ATOM 669 C C . ARG A 1 92 ? 3.985 -17.258 -0.007 1.00 94.56 92 ARG A C 1
ATOM 671 O O . ARG A 1 92 ? 3.208 -17.241 0.952 1.00 94.56 92 ARG A O 1
ATOM 678 N N . LEU A 1 93 ? 5.273 -16.920 0.115 1.00 95.94 93 LEU A N 1
ATOM 679 C CA . LEU A 1 93 ? 5.868 -16.420 1.362 1.00 95.94 93 LEU A CA 1
ATOM 680 C C . LEU A 1 93 ? 5.218 -15.105 1.806 1.00 95.94 93 LEU A C 1
ATOM 682 O O . LEU A 1 93 ? 4.904 -14.960 2.986 1.00 95.94 93 LEU A O 1
ATOM 686 N N . ALA A 1 94 ? 4.956 -14.184 0.876 1.00 97.00 94 ALA A N 1
ATOM 687 C CA . ALA A 1 94 ? 4.275 -12.923 1.158 1.00 97.00 94 ALA A CA 1
ATOM 688 C C . ALA A 1 94 ? 2.834 -13.136 1.641 1.00 97.00 94 ALA A C 1
ATOM 690 O O . ALA A 1 94 ? 2.431 -12.541 2.642 1.00 97.00 94 ALA A O 1
ATOM 691 N N . ALA A 1 95 ? 2.091 -14.045 1.007 1.00 97.12 95 ALA A N 1
ATOM 692 C CA . ALA A 1 95 ? 0.760 -14.434 1.466 1.00 97.12 95 ALA A CA 1
ATOM 693 C C . ALA A 1 95 ? 0.795 -15.088 2.860 1.00 97.12 95 ALA A C 1
ATOM 695 O O . ALA A 1 95 ? 0.008 -14.742 3.738 1.00 97.12 95 ALA A O 1
ATOM 696 N N . THR A 1 96 ? 1.765 -15.967 3.121 1.00 96.75 96 THR A N 1
ATOM 697 C CA . THR A 1 96 ? 1.944 -16.604 4.441 1.00 96.75 96 THR A CA 1
ATOM 698 C C . THR A 1 96 ? 2.313 -15.586 5.519 1.00 96.75 96 THR A C 1
ATOM 700 O O . THR A 1 96 ? 1.815 -15.658 6.643 1.00 96.75 96 THR A O 1
ATOM 703 N N . LEU A 1 97 ? 3.140 -14.597 5.180 1.00 97.19 97 LEU A N 1
ATOM 704 C CA . LEU A 1 97 ? 3.460 -13.487 6.071 1.00 97.19 97 LEU A CA 1
ATOM 705 C C . LEU A 1 97 ? 2.197 -12.675 6.406 1.00 97.19 97 LEU A C 1
ATOM 707 O O . LEU A 1 97 ? 1.988 -12.355 7.573 1.00 97.19 97 LEU A O 1
ATOM 711 N N . ALA A 1 98 ? 1.322 -12.421 5.423 1.00 97.88 98 ALA A N 1
ATOM 712 C CA . ALA A 1 98 ? 0.026 -11.770 5.644 1.00 97.88 98 ALA A CA 1
ATOM 713 C C . ALA A 1 98 ? -0.873 -12.581 6.582 1.00 97.88 98 ALA A C 1
ATOM 715 O O . ALA A 1 98 ? -1.439 -12.016 7.519 1.00 97.88 98 ALA A O 1
ATOM 716 N N . LEU A 1 99 ? -0.949 -13.904 6.388 1.00 97.69 99 LEU A N 1
ATOM 717 C CA . LEU A 1 99 ? -1.704 -14.793 7.271 1.00 97.69 99 LEU A CA 1
ATOM 718 C C . LEU A 1 99 ? -1.197 -14.678 8.713 1.00 97.69 99 LEU A C 1
ATOM 720 O O . LEU A 1 99 ? -1.985 -14.429 9.623 1.00 97.69 99 LEU A O 1
ATOM 724 N N . LEU A 1 100 ? 0.113 -14.825 8.925 1.00 97.31 100 LEU A N 1
ATOM 725 C CA . LEU A 1 100 ? 0.722 -14.771 10.255 1.00 97.31 100 LEU A CA 1
ATOM 726 C C . LEU A 1 100 ? 0.520 -13.412 10.925 1.00 97.31 100 LEU A C 1
ATOM 728 O O . LEU A 1 100 ? 0.133 -13.356 12.090 1.00 97.31 100 LEU A O 1
ATOM 732 N N . THR A 1 101 ? 0.727 -12.315 10.196 1.00 97.75 101 THR A N 1
ATOM 733 C CA . THR A 1 101 ? 0.455 -10.963 10.699 1.00 97.75 101 THR A CA 1
ATOM 734 C C . THR A 1 101 ? -1.015 -10.801 11.086 1.00 97.75 101 THR A C 1
ATOM 736 O O . THR A 1 101 ? -1.310 -10.276 12.161 1.00 97.75 101 THR A O 1
ATOM 739 N N . GLY A 1 102 ? -1.936 -11.303 10.261 1.00 97.94 102 GLY A N 1
ATOM 740 C CA . GLY A 1 102 ? -3.364 -11.280 10.550 1.00 97.94 102 GLY A CA 1
ATOM 741 C C . GLY A 1 102 ? -3.730 -12.082 11.801 1.00 97.94 102 GLY A C 1
ATOM 742 O O . GLY A 1 102 ? -4.449 -11.580 12.664 1.00 97.94 102 GLY A O 1
ATOM 743 N N . LEU A 1 103 ? -3.176 -13.287 11.952 1.00 97.56 103 LEU A N 1
ATOM 744 C CA . LEU A 1 103 ? -3.363 -14.123 13.141 1.00 97.56 103 LEU A CA 1
ATOM 745 C C . LEU A 1 103 ? -2.815 -13.452 14.404 1.00 97.56 103 LEU A C 1
ATOM 747 O O . LEU A 1 103 ? -3.489 -13.457 15.430 1.00 97.56 103 LEU A O 1
ATOM 751 N N . ILE A 1 104 ? -1.641 -12.821 14.333 1.00 97.19 104 ILE A N 1
ATOM 752 C CA . ILE A 1 104 ? -1.073 -12.067 15.459 1.00 97.19 104 ILE A CA 1
ATOM 753 C C . ILE A 1 104 ? -2.012 -10.926 15.870 1.00 97.19 104 ILE A C 1
ATOM 755 O O . ILE A 1 104 ? -2.270 -10.755 17.059 1.00 97.19 104 ILE A O 1
ATOM 759 N N . TYR A 1 105 ? -2.582 -10.181 14.920 1.00 97.12 105 TYR A N 1
ATOM 760 C CA . TYR A 1 105 ? -3.569 -9.145 15.237 1.00 97.12 105 TYR A CA 1
ATOM 761 C C . TYR A 1 105 ? -4.842 -9.692 15.866 1.00 97.12 105 TYR A C 1
ATOM 763 O O . TYR A 1 105 ? -5.312 -9.129 16.855 1.00 97.12 105 TYR A O 1
ATOM 771 N N . LEU A 1 106 ? -5.374 -10.797 15.343 1.00 97.50 106 LEU A N 1
ATOM 772 C CA . LEU A 1 106 ? -6.541 -11.451 15.931 1.00 97.50 106 LEU A CA 1
ATOM 773 C C . LEU A 1 106 ? -6.259 -11.907 17.364 1.00 97.50 106 LEU A C 1
ATOM 775 O O . LEU A 1 106 ? -7.083 -11.659 18.240 1.00 97.50 106 LEU A O 1
ATOM 779 N N . LEU A 1 107 ? -5.090 -12.500 17.622 1.00 96.38 107 LEU A N 1
ATOM 780 C CA . LEU A 1 107 ? -4.672 -12.901 18.966 1.00 96.38 107 LEU A CA 1
ATOM 781 C C . LEU A 1 107 ? -4.565 -11.686 19.895 1.00 96.38 107 LEU A C 1
ATOM 783 O O . LEU A 1 107 ? -5.157 -11.687 20.973 1.00 96.38 107 LEU A O 1
ATOM 787 N N . LEU A 1 108 ? -3.873 -10.624 19.475 1.00 94.44 108 LEU A N 1
ATOM 788 C CA . LEU A 1 108 ? -3.720 -9.412 20.285 1.00 94.44 108 LEU A CA 1
ATOM 789 C C . LEU A 1 108 ? -5.067 -8.738 20.586 1.00 94.44 108 LEU A C 1
ATOM 791 O O . LEU A 1 108 ? -5.299 -8.335 21.725 1.00 94.44 108 LEU A O 1
ATOM 795 N N . GLY A 1 109 ? -5.959 -8.640 19.596 1.00 94.25 109 GLY A N 1
ATOM 796 C CA . GLY A 1 109 ? -7.293 -8.062 19.771 1.00 94.25 109 GLY A CA 1
ATOM 797 C C . GLY A 1 109 ? -8.195 -8.930 20.651 1.00 94.25 109 GLY A C 1
ATOM 798 O O . GLY A 1 109 ? -8.894 -8.414 21.522 1.00 94.25 109 GLY A O 1
ATOM 799 N N . PHE A 1 110 ? -8.134 -10.254 20.492 1.00 93.56 110 PHE A N 1
ATOM 800 C CA . PHE A 1 110 ? -8.901 -11.201 21.304 1.00 93.56 110 PHE A CA 1
ATOM 801 C C . PHE A 1 110 ? -8.487 -11.164 22.781 1.00 93.56 110 PHE A C 1
ATOM 803 O O . PHE A 1 110 ? -9.344 -11.091 23.663 1.00 93.56 110 PHE A O 1
ATOM 810 N N . PHE A 1 111 ? -7.180 -11.135 23.058 1.00 94.00 111 PHE A N 1
ATOM 811 C CA . PHE A 1 111 ? -6.637 -11.021 24.417 1.00 94.00 111 PHE A CA 1
ATOM 812 C C . PHE A 1 111 ? -6.643 -9.589 24.977 1.00 94.00 111 PHE A C 1
ATOM 814 O O . PHE A 1 111 ? -6.186 -9.369 26.097 1.00 94.00 111 PHE A O 1
ATOM 821 N N . ARG A 1 112 ? -7.191 -8.620 24.235 1.00 90.88 112 ARG A N 1
ATOM 822 C CA . ARG A 1 112 ? -7.313 -7.209 24.638 1.00 90.88 112 ARG A CA 1
ATOM 823 C C . ARG A 1 112 ? -5.981 -6.505 24.934 1.00 90.88 112 ARG A C 1
ATOM 825 O O . ARG A 1 112 ? -5.876 -5.642 25.814 1.00 90.88 112 ARG A O 1
ATOM 832 N N . PHE A 1 113 ? -4.939 -6.868 24.188 1.00 87.62 113 PHE A N 1
ATOM 833 C CA . PHE A 1 113 ? -3.615 -6.249 24.290 1.00 87.62 113 PHE A CA 1
ATOM 834 C C . PHE A 1 113 ? -3.526 -4.873 23.617 1.00 87.62 113 PHE A C 1
ATOM 836 O O . PHE A 1 113 ? -2.520 -4.180 23.773 1.00 87.62 113 PHE A O 1
ATOM 843 N N . GLY A 1 114 ? -4.565 -4.420 22.913 1.00 82.25 114 GLY A N 1
ATOM 844 C CA . GLY A 1 114 ? -4.606 -3.104 22.279 1.00 82.25 114 GLY A CA 1
ATOM 845 C C . GLY A 1 114 ? -4.457 -1.953 23.274 1.00 82.25 114 GLY A C 1
ATOM 846 O O . GLY A 1 114 ? -3.931 -0.899 22.920 1.00 82.25 114 GLY A O 1
ATOM 847 N N . SER A 1 115 ? -4.822 -2.164 24.540 1.00 75.44 115 SER A N 1
ATOM 848 C CA . SER A 1 115 ? -4.613 -1.188 25.615 1.00 75.44 115 SER A CA 1
ATOM 849 C C . SER A 1 115 ? -3.139 -0.811 25.836 1.00 75.44 115 SER A C 1
ATOM 851 O O . SER A 1 115 ? -2.849 0.344 26.161 1.00 75.44 115 SER A O 1
ATOM 853 N N . MET A 1 116 ? -2.194 -1.729 25.588 1.00 73.88 116 MET A N 1
ATOM 854 C CA . MET A 1 116 ? -0.756 -1.479 25.764 1.00 73.88 116 MET A CA 1
ATOM 855 C C . MET A 1 116 ? -0.216 -0.410 24.806 1.00 73.88 116 MET A C 1
ATOM 857 O O . MET A 1 116 ? 0.799 0.223 25.098 1.00 73.88 116 MET A O 1
ATOM 861 N N . ILE A 1 117 ? -0.900 -0.145 23.687 1.00 71.62 117 ILE A N 1
ATOM 862 C CA . ILE A 1 117 ? -0.423 0.830 22.702 1.00 71.62 117 ILE A CA 1
ATOM 863 C C . ILE A 1 117 ? -0.724 2.285 23.079 1.00 71.62 117 ILE A C 1
ATOM 865 O O . ILE A 1 117 ? -0.129 3.201 22.511 1.00 71.62 117 ILE A O 1
ATOM 869 N N . HIS A 1 118 ? -1.574 2.524 24.087 1.00 70.25 118 HIS A N 1
ATOM 870 C CA . HIS A 1 118 ? -1.803 3.872 24.624 1.00 70.25 118 HIS A CA 1
ATOM 871 C C . HIS A 1 118 ? -0.549 4.490 25.263 1.00 70.25 118 HIS A C 1
ATOM 873 O O . HIS A 1 118 ? -0.531 5.686 25.547 1.00 70.25 118 HIS A O 1
ATOM 879 N N . LEU A 1 119 ? 0.507 3.694 25.449 1.00 68.94 119 LEU A N 1
ATOM 880 C CA . LEU A 1 119 ? 1.810 4.143 25.923 1.00 68.94 119 LEU A CA 1
ATOM 881 C C . LEU A 1 119 ? 2.627 4.879 24.851 1.00 68.94 119 LEU A C 1
ATOM 883 O O . LEU A 1 119 ? 3.650 5.464 25.195 1.00 68.94 119 LEU A O 1
ATOM 887 N N . VAL A 1 120 ? 2.207 4.878 23.577 1.00 73.81 120 VAL A N 1
ATOM 888 C CA . VAL A 1 120 ? 2.936 5.562 22.498 1.00 73.81 120 VAL A CA 1
ATOM 889 C C . VAL A 1 120 ? 2.668 7.075 22.554 1.00 73.81 120 VAL A C 1
ATOM 891 O O . VAL A 1 120 ? 1.553 7.517 22.254 1.00 73.81 120 VAL A O 1
ATOM 894 N N . PRO A 1 121 ? 3.672 7.913 22.883 1.00 76.31 121 PRO A N 1
ATOM 895 C CA . PRO A 1 121 ? 3.483 9.356 22.960 1.00 76.31 121 PRO A CA 1
ATOM 896 C C . PRO A 1 121 ? 3.170 9.963 21.587 1.00 76.31 121 PRO A C 1
ATOM 898 O O . PRO A 1 121 ? 3.681 9.522 20.554 1.00 76.31 121 PRO A O 1
ATOM 901 N N . HIS A 1 122 ? 2.414 11.065 21.556 1.00 71.50 122 HIS A N 1
ATOM 902 C CA . HIS A 1 122 ? 2.125 11.779 20.301 1.00 71.50 122 HIS A CA 1
ATOM 903 C C . HIS A 1 122 ? 3.372 12.265 19.567 1.00 71.50 122 HIS A C 1
ATOM 905 O O . HIS A 1 122 ? 3.347 12.387 18.343 1.00 71.50 122 HIS A O 1
ATOM 911 N N . SER A 1 123 ? 4.453 12.526 20.300 1.00 75.75 123 SER A N 1
ATOM 912 C CA . SER A 1 123 ? 5.742 12.894 19.725 1.00 75.75 123 SER A CA 1
ATOM 913 C C . SER A 1 123 ? 6.358 11.761 18.902 1.00 75.75 123 SER A C 1
ATOM 915 O O . SER A 1 123 ? 6.883 12.016 17.820 1.00 75.75 123 SER A O 1
ATOM 917 N N . VAL A 1 124 ? 6.228 10.514 19.363 1.00 77.50 124 VAL A N 1
ATOM 918 C CA . VAL A 1 124 ? 6.696 9.322 18.641 1.00 77.50 124 VAL A CA 1
ATOM 919 C C . VAL A 1 124 ? 5.878 9.119 17.371 1.00 77.50 124 VAL A C 1
ATOM 921 O O . VAL A 1 124 ? 6.450 8.876 16.316 1.00 77.50 124 V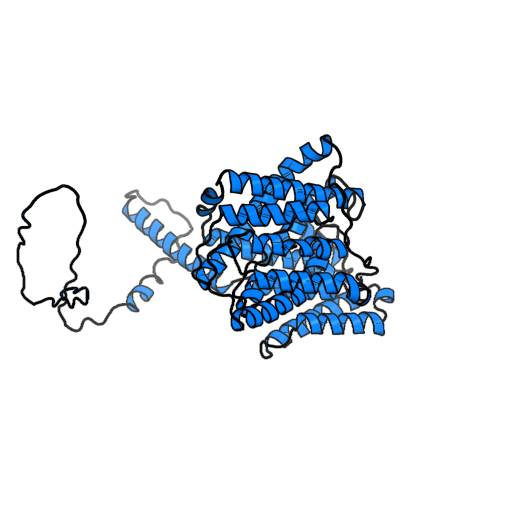AL A O 1
ATOM 924 N N . ILE A 1 125 ? 4.559 9.317 17.437 1.00 71.12 125 ILE A N 1
ATOM 925 C CA . ILE A 1 125 ? 3.668 9.223 16.270 1.00 71.12 125 ILE A CA 1
ATOM 926 C C . ILE A 1 125 ? 4.050 10.246 15.185 1.00 71.12 125 ILE A C 1
ATOM 928 O O . ILE A 1 125 ? 4.168 9.895 14.010 1.00 71.12 125 ILE A O 1
ATOM 932 N N . ALA A 1 126 ? 4.273 11.506 15.572 1.00 73.06 126 ALA A N 1
ATOM 933 C CA . ALA A 1 126 ? 4.674 12.560 14.638 1.00 73.06 126 ALA A CA 1
ATOM 934 C C . ALA A 1 126 ? 6.066 12.297 14.028 1.00 73.06 126 ALA A C 1
ATOM 936 O O . ALA A 1 126 ? 6.258 12.470 12.820 1.00 73.06 126 ALA A O 1
ATOM 937 N N . GLY A 1 127 ? 7.018 11.830 14.846 1.00 77.94 127 GLY A N 1
ATOM 938 C CA . GLY A 1 127 ? 8.352 11.431 14.391 1.00 77.94 127 GLY A CA 1
ATOM 939 C C . GLY A 1 127 ? 8.313 10.247 13.423 1.00 77.94 127 GLY A C 1
ATOM 940 O O . GLY A 1 127 ? 8.922 10.309 12.359 1.00 77.94 127 GLY A O 1
ATOM 941 N N . PHE A 1 128 ? 7.531 9.214 13.742 1.00 75.94 128 PHE A N 1
ATOM 942 C CA . PHE A 1 128 ? 7.349 8.025 12.910 1.00 75.94 128 PHE A CA 1
ATOM 943 C C . PHE A 1 128 ? 6.763 8.366 11.537 1.00 75.94 128 PHE A C 1
ATOM 945 O O . PHE A 1 128 ? 7.312 7.958 10.519 1.00 75.94 128 PHE A O 1
ATOM 952 N N . SER A 1 129 ? 5.693 9.166 11.497 1.00 72.25 129 SER A N 1
ATOM 953 C CA . SER A 1 129 ? 5.065 9.607 10.244 1.00 72.25 129 SER A CA 1
ATOM 954 C C . SER A 1 129 ? 6.046 10.369 9.346 1.00 72.25 129 SER A C 1
ATOM 956 O O . SER A 1 129 ? 6.107 10.134 8.140 1.00 72.25 129 SER A O 1
ATOM 958 N N . SER A 1 130 ? 6.853 11.252 9.941 1.00 80.69 130 SER A N 1
ATOM 959 C CA . SER A 1 130 ? 7.847 12.048 9.211 1.00 80.69 130 SER A CA 1
ATOM 960 C C . SER A 1 130 ? 9.003 11.185 8.698 1.00 80.69 130 SER A C 1
ATOM 962 O O . SER A 1 130 ? 9.405 11.317 7.544 1.00 80.69 130 SER A O 1
ATOM 964 N N . ALA A 1 131 ? 9.506 10.260 9.522 1.00 80.19 131 ALA A N 1
ATOM 965 C CA . ALA A 1 131 ? 10.549 9.316 9.12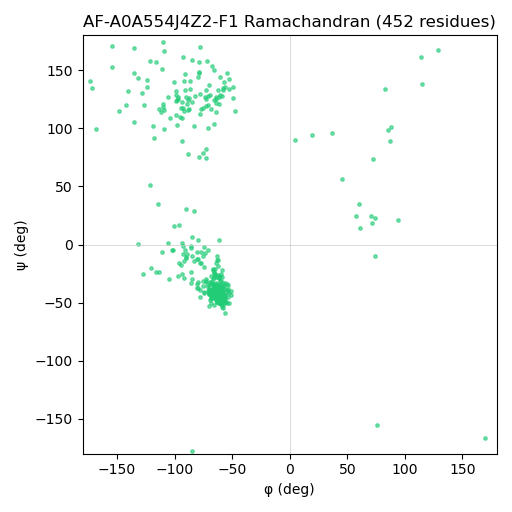7 1.00 80.19 131 ALA A CA 1
ATOM 966 C C . ALA A 1 131 ? 10.071 8.371 8.013 1.00 80.19 131 ALA A C 1
ATOM 968 O O . ALA A 1 131 ? 10.790 8.160 7.038 1.00 80.19 131 ALA A O 1
ATOM 969 N N . ALA A 1 132 ? 8.839 7.861 8.114 1.00 74.50 132 ALA A N 1
ATOM 970 C CA . ALA A 1 132 ? 8.223 7.040 7.078 1.00 74.50 132 ALA A CA 1
ATOM 971 C C . ALA A 1 132 ? 8.091 7.814 5.760 1.00 74.50 132 ALA A C 1
ATOM 973 O O . ALA A 1 132 ? 8.459 7.293 4.713 1.00 74.50 132 ALA A O 1
ATOM 974 N N . ALA A 1 133 ? 7.642 9.072 5.797 1.00 80.06 133 ALA A N 1
ATOM 975 C CA . ALA A 1 133 ? 7.556 9.915 4.607 1.00 80.06 133 ALA A CA 1
ATOM 976 C C . ALA A 1 133 ? 8.921 10.118 3.928 1.00 80.06 133 ALA A C 1
ATOM 978 O O . ALA A 1 133 ? 9.031 9.947 2.715 1.00 80.06 133 ALA A O 1
ATOM 979 N N . VAL A 1 134 ? 9.968 10.419 4.704 1.00 84.94 134 VAL A N 1
ATOM 980 C CA . VAL A 1 134 ? 11.341 10.559 4.188 1.00 84.94 134 VAL A CA 1
ATOM 981 C C . VAL A 1 134 ? 11.835 9.250 3.571 1.00 84.94 134 VAL A C 1
ATOM 983 O O . VAL A 1 134 ? 12.367 9.262 2.464 1.00 84.94 134 VAL A O 1
ATOM 986 N N . LEU A 1 135 ? 11.613 8.117 4.243 1.00 80.06 135 LEU A N 1
ATOM 987 C CA . LEU A 1 135 ? 11.995 6.799 3.736 1.00 80.06 135 LEU A CA 1
ATOM 988 C C . LEU A 1 135 ? 11.292 6.469 2.414 1.00 80.06 135 LEU A C 1
ATOM 990 O O . LEU A 1 135 ? 11.934 5.978 1.487 1.00 80.06 135 LEU A O 1
ATOM 994 N N . ILE A 1 136 ? 9.997 6.782 2.307 1.00 80.25 136 ILE A N 1
ATOM 995 C CA . ILE A 1 136 ? 9.232 6.612 1.069 1.00 80.25 136 ILE A CA 1
ATOM 996 C C . ILE A 1 136 ? 9.862 7.441 -0.044 1.00 80.25 136 ILE A C 1
ATOM 998 O O . ILE A 1 136 ? 10.169 6.886 -1.094 1.00 80.25 136 ILE A O 1
ATOM 1002 N N . VAL A 1 137 ? 10.116 8.731 0.189 1.00 87.62 137 VAL A N 1
ATOM 1003 C CA . VAL A 1 137 ? 10.737 9.600 -0.821 1.00 87.62 137 VAL A CA 1
ATOM 1004 C C . VAL A 1 137 ? 12.084 9.032 -1.267 1.00 87.62 137 VAL A C 1
ATOM 1006 O O . VAL A 1 137 ? 12.278 8.839 -2.463 1.00 87.62 137 VAL A O 1
ATOM 1009 N N . ILE A 1 138 ? 12.969 8.673 -0.330 1.00 86.12 138 ILE A N 1
ATOM 1010 C CA . ILE A 1 138 ? 14.286 8.089 -0.642 1.00 86.12 138 ILE A CA 1
ATOM 1011 C C . ILE A 1 138 ? 14.145 6.809 -1.477 1.00 86.12 138 ILE A C 1
ATOM 1013 O O . ILE A 1 138 ? 14.874 6.641 -2.451 1.00 86.12 138 ILE A O 1
ATOM 1017 N N . SER A 1 139 ? 13.189 5.935 -1.143 1.00 81.75 139 SER A N 1
ATOM 1018 C CA . SER A 1 139 ? 12.965 4.677 -1.872 1.00 81.75 139 SER A CA 1
ATOM 1019 C C . SER A 1 139 ? 12.483 4.872 -3.312 1.00 81.75 139 SER A C 1
ATOM 1021 O O . SER A 1 139 ? 12.679 3.990 -4.139 1.00 81.75 139 SER A O 1
ATOM 1023 N N . GLN A 1 140 ? 11.849 6.008 -3.615 1.00 89.88 140 GLN A N 1
ATOM 1024 C CA . GLN A 1 140 ? 11.274 6.283 -4.931 1.00 89.88 140 GLN A CA 1
ATOM 1025 C C . GLN A 1 140 ? 12.201 7.098 -5.840 1.00 89.88 140 GLN A C 1
ATOM 1027 O O . GLN A 1 140 ? 11.973 7.130 -7.047 1.00 89.88 140 GLN A O 1
ATOM 1032 N N . ILE A 1 141 ? 13.249 7.740 -5.302 1.00 91.75 141 ILE A N 1
ATOM 1033 C CA . ILE A 1 141 ? 14.205 8.520 -6.108 1.00 91.75 141 ILE A CA 1
ATOM 1034 C C . ILE A 1 141 ? 14.865 7.677 -7.215 1.00 91.75 141 ILE A C 1
ATOM 1036 O O . ILE A 1 141 ? 14.884 8.159 -8.347 1.00 91.75 141 ILE A O 1
ATOM 1040 N N . PRO A 1 142 ? 15.358 6.442 -6.971 1.00 90.31 142 PRO A N 1
ATOM 1041 C CA . PRO A 1 142 ? 15.947 5.631 -8.038 1.00 90.31 142 PRO A CA 1
ATOM 1042 C C . PRO A 1 142 ? 14.971 5.413 -9.200 1.00 90.31 142 PRO A C 1
ATOM 1044 O O . PRO A 1 142 ? 15.296 5.712 -10.345 1.00 90.31 142 PRO A O 1
ATOM 1047 N N . THR A 1 143 ? 13.733 5.009 -8.896 1.00 90.44 143 THR A N 1
ATOM 1048 C CA . THR A 1 143 ? 12.677 4.803 -9.896 1.00 90.44 143 THR A CA 1
ATOM 1049 C C . THR A 1 143 ? 12.304 6.097 -10.619 1.00 90.44 143 THR A C 1
ATOM 1051 O O . THR A 1 143 ? 12.078 6.065 -11.823 1.00 90.44 143 THR A O 1
ATOM 1054 N N . LEU A 1 144 ? 12.285 7.243 -9.926 1.00 93.38 144 LEU A N 1
ATOM 1055 C CA . LEU A 1 144 ? 12.022 8.555 -10.529 1.00 93.38 144 LEU A CA 1
ATOM 1056 C C . LEU A 1 144 ? 13.103 8.957 -11.548 1.00 93.38 144 LEU A C 1
ATOM 1058 O O . LEU A 1 144 ? 12.781 9.566 -12.565 1.00 93.38 144 LEU A O 1
ATOM 1062 N N . LEU A 1 145 ? 14.366 8.610 -11.279 1.00 92.25 145 LEU A N 1
ATOM 1063 C CA . LEU A 1 145 ? 15.518 8.884 -12.149 1.00 9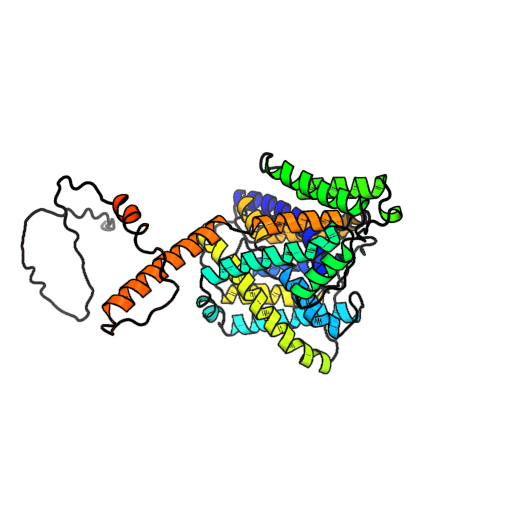2.25 145 LEU A CA 1
ATOM 1064 C C . LEU A 1 145 ? 15.736 7.806 -13.232 1.00 92.25 145 LEU A C 1
ATOM 1066 O O . LEU A 1 145 ? 16.663 7.902 -14.039 1.00 92.25 145 LEU A O 1
ATOM 1070 N N . GLY A 1 146 ? 14.902 6.762 -13.251 1.00 89.19 146 GLY A N 1
ATOM 1071 C CA . GLY A 1 146 ? 15.051 5.624 -14.160 1.00 89.19 146 GLY A CA 1
ATOM 1072 C C . GLY A 1 146 ? 16.245 4.722 -13.843 1.00 89.19 146 GLY A C 1
ATOM 1073 O O . GLY A 1 146 ? 16.754 4.056 -14.738 1.00 89.19 146 GLY A O 1
ATOM 1074 N N . ILE A 1 147 ? 16.704 4.705 -12.590 1.00 89.25 147 ILE A N 1
ATOM 1075 C CA . ILE A 1 147 ? 17.819 3.878 -12.123 1.00 89.25 147 ILE A CA 1
ATOM 1076 C C . ILE A 1 147 ? 17.256 2.631 -11.433 1.00 89.25 147 ILE A C 1
ATOM 1078 O O . ILE A 1 147 ? 16.443 2.727 -10.510 1.00 89.25 147 ILE A O 1
ATOM 1082 N N . SER A 1 148 ? 17.734 1.456 -11.838 1.00 80.19 148 SER A N 1
ATOM 1083 C CA . SER A 1 148 ? 17.434 0.192 -11.158 1.00 80.19 148 SER A CA 1
ATOM 1084 C C . SER A 1 148 ? 18.521 -0.114 -10.132 1.00 80.19 148 SER A C 1
ATOM 1086 O O . SER A 1 148 ? 19.683 -0.281 -10.495 1.00 80.19 148 SER A O 1
ATOM 1088 N N . LEU A 1 149 ? 18.155 -0.184 -8.850 1.00 79.12 149 LEU A N 1
ATOM 1089 C CA . LEU A 1 149 ? 19.081 -0.490 -7.758 1.00 79.12 149 LEU A CA 1
ATOM 1090 C C . LEU A 1 149 ? 18.598 -1.693 -6.945 1.00 79.12 149 LEU A C 1
ATOM 1092 O O . LEU A 1 149 ? 17.401 -1.792 -6.658 1.00 79.12 149 LEU A O 1
ATOM 1096 N N . PRO A 1 150 ? 19.510 -2.573 -6.497 1.00 68.25 150 PRO A N 1
ATOM 1097 C CA . PRO A 1 150 ? 19.171 -3.569 -5.495 1.00 68.25 150 PRO A CA 1
ATOM 1098 C C . PRO A 1 150 ? 18.791 -2.864 -4.187 1.00 68.25 150 PRO A C 1
ATOM 1100 O O . PRO A 1 150 ? 19.535 -2.026 -3.669 1.00 68.25 150 PRO A O 1
ATOM 1103 N N . SER A 1 151 ? 17.622 -3.208 -3.651 1.00 64.88 151 SER A N 1
ATOM 1104 C CA . SER A 1 151 ? 17.143 -2.679 -2.373 1.00 64.88 151 SER A CA 1
ATOM 1105 C C . SER A 1 151 ? 17.847 -3.386 -1.214 1.00 64.88 151 SER A C 1
ATOM 1107 O O . SER A 1 151 ? 17.887 -4.614 -1.166 1.00 64.88 151 SER A O 1
ATOM 1109 N N . SER A 1 152 ? 18.405 -2.622 -0.272 1.00 66.94 152 SER A N 1
ATOM 1110 C CA . SER A 1 152 ? 19.040 -3.144 0.946 1.00 66.94 152 SER A CA 1
ATOM 1111 C C . SER A 1 152 ? 18.309 -2.693 2.214 1.00 66.94 152 SER A C 1
ATOM 1113 O O . SER A 1 152 ? 17.626 -1.667 2.210 1.00 66.94 152 SER A O 1
ATOM 1115 N N . GLU A 1 153 ? 18.479 -3.439 3.311 1.00 63.03 153 GLU A N 1
ATOM 1116 C CA . GLU A 1 153 ? 17.886 -3.116 4.622 1.00 63.03 153 GLU A CA 1
ATOM 1117 C C . GLU A 1 153 ? 18.439 -1.811 5.217 1.00 63.03 153 GLU A C 1
ATOM 1119 O O . GLU A 1 153 ? 17.774 -1.123 5.991 1.00 63.03 153 GLU A O 1
ATOM 1124 N N . ILE A 1 154 ? 19.667 -1.446 4.841 1.00 76.06 154 ILE A N 1
ATOM 1125 C CA . ILE A 1 154 ? 20.373 -0.293 5.389 1.00 76.06 154 ILE A CA 1
ATOM 1126 C C . ILE A 1 154 ? 20.115 0.916 4.490 1.00 76.06 154 ILE A C 1
ATOM 1128 O O . ILE A 1 154 ? 20.674 1.034 3.400 1.00 76.06 154 ILE A O 1
ATOM 1132 N N . VAL A 1 155 ? 19.326 1.873 4.985 1.00 76.81 155 VAL A N 1
ATOM 1133 C CA . VAL A 1 155 ? 18.988 3.117 4.264 1.00 76.81 155 VAL A CA 1
ATOM 1134 C C . VAL A 1 155 ? 20.237 3.850 3.770 1.00 76.81 155 VAL A C 1
ATOM 1136 O O . VAL A 1 155 ? 20.278 4.292 2.626 1.00 76.81 155 VAL A O 1
ATOM 1139 N N . LEU A 1 156 ? 21.285 3.926 4.598 1.00 84.12 156 LEU A N 1
ATOM 1140 C CA . LEU A 1 156 ? 22.547 4.566 4.221 1.00 84.12 156 LEU A CA 1
ATOM 1141 C C . LEU A 1 156 ? 23.195 3.892 3.003 1.00 84.12 156 LEU A C 1
ATOM 1143 O O . LEU A 1 156 ? 23.730 4.575 2.137 1.00 84.12 156 LEU A O 1
ATOM 1147 N N . ARG A 1 157 ? 23.097 2.563 2.898 1.00 84.12 157 ARG A N 1
ATOM 1148 C CA . ARG A 1 157 ? 23.621 1.810 1.757 1.00 84.12 157 ARG A CA 1
ATOM 1149 C C . ARG A 1 157 ? 22.804 2.074 0.495 1.00 84.12 157 ARG A C 1
ATOM 1151 O O . ARG A 1 157 ? 23.394 2.253 -0.561 1.00 84.12 157 ARG A O 1
ATOM 1158 N N . ASN A 1 158 ? 21.480 2.206 0.605 1.00 82.25 158 ASN A N 1
ATOM 1159 C CA . ASN A 1 158 ? 20.635 2.617 -0.524 1.00 82.25 158 ASN A CA 1
ATOM 1160 C C . ASN A 1 158 ? 20.993 4.028 -1.021 1.00 82.25 158 ASN A C 1
ATOM 1162 O O . ASN A 1 158 ? 21.054 4.249 -2.227 1.00 82.25 158 ASN A O 1
ATOM 1166 N N . ILE A 1 159 ? 21.283 4.966 -0.110 1.00 87.38 159 ILE A N 1
ATOM 1167 C CA . ILE A 1 159 ? 21.733 6.322 -0.469 1.00 87.38 159 ILE A CA 1
ATOM 1168 C C . ILE A 1 159 ? 23.094 6.273 -1.171 1.00 87.38 159 ILE A C 1
ATOM 1170 O O . ILE A 1 159 ? 23.266 6.912 -2.204 1.00 87.38 159 ILE A O 1
ATOM 1174 N N . LEU A 1 160 ? 24.052 5.502 -0.649 1.00 88.75 160 LEU A N 1
ATOM 1175 C CA . LEU A 1 160 ? 25.369 5.352 -1.274 1.00 88.75 160 LEU A CA 1
ATOM 1176 C C . LEU A 1 160 ? 25.271 4.721 -2.669 1.00 88.75 160 LEU A C 1
ATOM 1178 O O . LEU A 1 160 ? 25.855 5.252 -3.610 1.00 88.75 160 LEU A O 1
ATOM 1182 N N . ASN A 1 161 ? 24.484 3.651 -2.817 1.00 87.62 161 ASN A N 1
ATOM 1183 C CA . ASN A 1 161 ? 24.226 3.010 -4.108 1.00 87.62 161 ASN A CA 1
ATOM 1184 C C . ASN A 1 161 ? 23.602 3.996 -5.105 1.00 87.62 161 ASN A C 1
ATOM 1186 O O . ASN A 1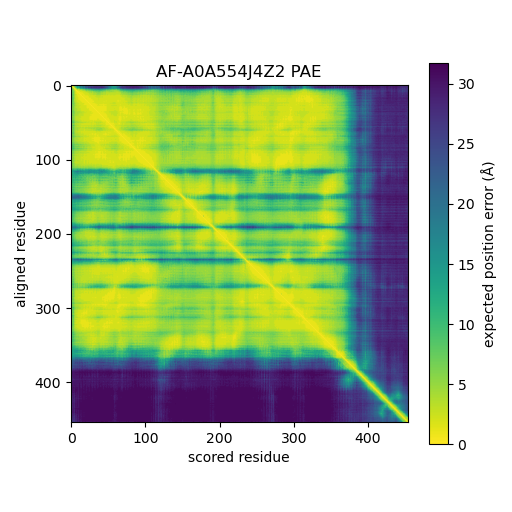 161 ? 23.982 4.020 -6.271 1.00 87.62 161 ASN A O 1
ATOM 1190 N N . LEU A 1 162 ? 22.672 4.839 -4.643 1.00 89.06 162 LEU A N 1
ATOM 1191 C CA . LEU A 1 162 ? 22.067 5.881 -5.465 1.00 89.06 162 LEU A CA 1
ATOM 1192 C C . LEU A 1 162 ? 23.101 6.910 -5.920 1.00 89.06 162 LEU A C 1
ATOM 1194 O O . LEU A 1 162 ? 23.170 7.194 -7.109 1.00 89.06 162 LEU A O 1
ATOM 1198 N N . VAL A 1 163 ? 23.919 7.436 -5.004 1.00 91.50 163 VAL A N 1
ATOM 1199 C CA . VAL A 1 163 ? 24.963 8.421 -5.335 1.00 91.50 163 VAL A CA 1
ATOM 1200 C C . VAL A 1 163 ? 25.952 7.852 -6.352 1.00 91.50 163 VAL A C 1
ATOM 1202 O O . VAL A 1 163 ? 26.314 8.543 -7.300 1.00 91.50 163 VAL A O 1
ATOM 1205 N N . GLN A 1 164 ? 26.345 6.587 -6.197 1.00 91.25 164 GLN A N 1
ATOM 1206 C CA . GLN A 1 164 ? 27.238 5.904 -7.137 1.00 91.25 164 GLN A CA 1
ATOM 1207 C C . GLN A 1 164 ? 26.595 5.675 -8.510 1.00 91.25 164 GLN A C 1
ATOM 1209 O O . GLN A 1 164 ? 27.295 5.702 -9.517 1.00 91.25 164 GLN A O 1
ATOM 1214 N N . ALA A 1 165 ? 25.276 5.481 -8.566 1.00 90.75 165 ALA A N 1
ATOM 1215 C CA . ALA A 1 165 ? 24.547 5.224 -9.804 1.00 90.75 165 ALA A CA 1
ATOM 1216 C C . ALA A 1 165 ? 24.014 6.487 -10.505 1.00 90.75 165 ALA A C 1
ATOM 1218 O O . ALA A 1 165 ? 23.500 6.378 -11.616 1.00 90.75 165 ALA A O 1
ATOM 1219 N N . LEU A 1 166 ? 24.153 7.680 -9.907 1.00 90.06 166 LEU A N 1
ATOM 1220 C CA . LEU A 1 166 ? 23.736 8.952 -10.518 1.00 90.06 166 LEU A CA 1
ATOM 1221 C C . LEU A 1 166 ? 24.273 9.169 -11.947 1.00 90.06 166 LEU A C 1
ATOM 1223 O O . LEU A 1 166 ? 23.498 9.635 -12.780 1.00 90.06 166 LEU A O 1
ATOM 1227 N N . PRO A 1 167 ? 25.531 8.816 -12.287 1.00 91.44 167 PRO A N 1
ATOM 1228 C CA . PRO A 1 167 ? 26.029 8.954 -13.658 1.00 91.44 167 PRO A CA 1
ATOM 1229 C C . PRO A 1 167 ? 25.274 8.104 -14.693 1.00 91.44 167 PRO A C 1
ATOM 1231 O O . PRO A 1 167 ? 25.350 8.388 -15.883 1.00 91.44 167 PRO A O 1
ATOM 1234 N N . HIS A 1 168 ? 24.544 7.076 -14.253 1.00 87.88 168 HIS A N 1
ATOM 1235 C CA . HIS A 1 168 ? 23.789 6.152 -15.101 1.00 87.88 168 HIS A CA 1
ATOM 1236 C C . HIS A 1 168 ? 22.285 6.465 -15.143 1.00 87.88 168 HIS A C 1
ATOM 1238 O O . HIS A 1 168 ? 21.491 5.612 -15.541 1.00 87.88 168 HIS A O 1
ATOM 1244 N N . LEU A 1 169 ? 21.871 7.665 -14.718 1.00 91.44 169 LEU A N 1
ATOM 1245 C CA . LEU A 1 169 ? 20.472 8.079 -14.819 1.00 91.44 169 LEU A CA 1
ATOM 1246 C C . LEU A 1 169 ? 20.006 8.104 -16.279 1.00 91.44 169 LEU A C 1
ATOM 1248 O O . LEU A 1 169 ? 20.759 8.473 -17.180 1.00 91.44 169 LEU A O 1
ATOM 1252 N N . SER A 1 170 ? 18.744 7.742 -16.510 1.00 91.50 170 SER A N 1
ATOM 1253 C CA . SER A 1 170 ? 18.127 7.857 -17.833 1.00 91.50 170 SER A CA 1
ATOM 1254 C C . SER A 1 170 ? 17.535 9.264 -17.978 1.00 91.50 170 SER A C 1
ATOM 1256 O O . SER A 1 170 ? 16.616 9.612 -17.225 1.00 91.50 170 SER A O 1
ATOM 1258 N N . PRO A 1 171 ? 18.017 10.100 -18.923 1.00 92.44 171 PRO A N 1
ATOM 1259 C CA . PRO A 1 171 ? 17.530 11.471 -19.078 1.00 92.44 171 PRO A CA 1
ATOM 1260 C C . PRO A 1 171 ? 16.037 11.527 -19.405 1.00 92.44 171 PRO A C 1
ATOM 1262 O O . PRO A 1 171 ? 15.318 12.370 -18.876 1.00 92.44 171 PRO A O 1
ATOM 1265 N N . ILE A 1 172 ? 15.559 10.592 -20.231 1.00 93.12 172 ILE A N 1
ATOM 1266 C CA . ILE A 1 172 ? 14.156 10.509 -20.655 1.00 93.12 172 ILE A CA 1
ATOM 1267 C C . ILE A 1 172 ? 13.275 10.107 -19.470 1.00 93.12 172 ILE A C 1
ATOM 1269 O O . ILE A 1 172 ? 12.271 10.763 -19.190 1.00 93.12 172 ILE A O 1
ATOM 1273 N N . ALA A 1 173 ? 13.677 9.069 -18.730 1.00 92.19 173 ALA A N 1
ATOM 1274 C CA . ALA A 1 173 ? 12.957 8.616 -17.544 1.00 92.19 173 ALA A CA 1
ATOM 1275 C C . ALA A 1 173 ? 12.884 9.723 -16.479 1.00 92.19 173 ALA A C 1
ATOM 1277 O O . ALA A 1 173 ? 11.813 9.994 -15.932 1.00 92.19 173 ALA A O 1
ATOM 1278 N N . THR A 1 174 ? 14.008 10.410 -16.258 1.00 93.62 174 THR A N 1
ATOM 1279 C CA . THR A 1 174 ? 14.125 11.531 -15.321 1.00 93.62 174 THR A CA 1
ATOM 1280 C C . THR A 1 174 ? 13.247 12.708 -15.739 1.00 93.62 174 THR A C 1
ATOM 1282 O O . THR A 1 174 ? 12.503 13.236 -14.914 1.00 93.62 174 THR A O 1
ATOM 1285 N N . ALA A 1 175 ? 13.276 13.105 -17.015 1.00 94.56 175 ALA A N 1
ATOM 1286 C CA . ALA A 1 175 ? 12.433 14.179 -17.537 1.00 94.56 175 ALA A CA 1
ATOM 1287 C C . ALA A 1 175 ? 10.942 13.856 -17.370 1.00 94.56 175 ALA A C 1
ATOM 1289 O O . ALA A 1 175 ? 10.171 14.721 -16.954 1.00 94.56 175 ALA A O 1
ATOM 1290 N N . LEU A 1 176 ? 10.542 12.604 -17.613 1.00 94.19 176 LEU A N 1
ATOM 1291 C CA . LEU A 1 176 ? 9.160 12.168 -17.429 1.00 94.19 176 LEU A CA 1
ATOM 1292 C C . LEU A 1 176 ? 8.745 12.163 -15.951 1.00 94.19 176 LEU A C 1
ATOM 1294 O O . LEU A 1 176 ? 7.674 12.664 -15.611 1.00 94.19 176 LEU A O 1
ATOM 1298 N N . GLY A 1 177 ? 9.595 11.637 -15.064 1.00 94.00 177 GLY A N 1
ATOM 1299 C CA . GLY A 1 177 ? 9.342 11.600 -13.623 1.00 94.00 177 GLY A CA 1
ATOM 1300 C C . GLY A 1 177 ? 9.257 12.998 -13.006 1.00 94.00 177 GLY A C 1
ATOM 1301 O O . GLY A 1 177 ? 8.299 13.313 -12.294 1.00 94.00 177 GLY A O 1
ATOM 1302 N N . ILE A 1 178 ? 10.220 13.870 -13.321 1.00 95.56 178 ILE A N 1
ATOM 1303 C CA . ILE A 1 178 ? 10.217 15.270 -12.876 1.00 95.56 178 ILE A CA 1
ATOM 1304 C C . ILE A 1 178 ? 9.034 16.021 -13.491 1.00 95.56 178 ILE A C 1
ATOM 1306 O O . ILE A 1 178 ? 8.349 16.745 -12.773 1.00 95.56 178 ILE A O 1
ATOM 1310 N N . GLY A 1 179 ? 8.742 15.822 -14.778 1.00 95.50 179 GLY A N 1
ATOM 1311 C CA . GLY A 1 179 ? 7.586 16.416 -15.450 1.00 95.50 179 GLY A CA 1
ATOM 1312 C C . GLY A 1 179 ? 6.268 16.037 -14.772 1.00 95.50 179 GLY A C 1
ATOM 1313 O O . GLY A 1 179 ? 5.472 16.914 -14.438 1.00 95.50 179 GLY A O 1
ATOM 1314 N N . ALA A 1 180 ? 6.075 14.752 -14.465 1.00 94.44 180 ALA A N 1
ATOM 1315 C CA . ALA A 1 180 ? 4.922 14.268 -13.710 1.00 94.44 180 ALA A CA 1
ATOM 1316 C C . ALA A 1 180 ? 4.829 14.929 -12.325 1.00 94.44 180 ALA A C 1
ATOM 1318 O O . ALA A 1 180 ? 3.756 15.387 -11.929 1.00 94.44 180 ALA A O 1
ATOM 1319 N N . LEU A 1 181 ? 5.951 15.048 -11.607 1.00 93.94 181 LEU A N 1
ATOM 1320 C CA . LEU A 1 181 ? 6.002 15.700 -10.296 1.00 93.94 181 LEU A CA 1
ATOM 1321 C C . LEU A 1 181 ? 5.664 17.197 -10.386 1.00 93.94 181 LEU A C 1
ATOM 1323 O O . LEU A 1 181 ? 4.887 17.696 -9.571 1.00 93.94 181 LEU A O 1
ATOM 1327 N N . VAL A 1 182 ? 6.189 17.906 -11.386 1.00 94.06 182 VAL A N 1
ATOM 1328 C CA . VAL A 1 182 ? 5.891 19.326 -11.633 1.00 94.06 182 VAL A CA 1
ATOM 1329 C C . VAL A 1 182 ? 4.409 19.521 -11.936 1.00 94.06 182 VAL A C 1
ATOM 1331 O O . VAL A 1 182 ? 3.787 20.390 -11.325 1.00 94.06 182 VAL A O 1
ATOM 1334 N N . ILE A 1 183 ? 3.819 18.694 -12.806 1.00 92.00 183 ILE A N 1
ATOM 1335 C CA . ILE A 1 183 ? 2.382 18.744 -13.110 1.00 92.00 183 ILE A CA 1
ATOM 1336 C C . ILE A 1 183 ? 1.576 18.511 -11.828 1.00 92.00 183 ILE A C 1
ATOM 1338 O O . ILE A 1 183 ? 0.715 19.319 -11.485 1.00 92.00 183 ILE A O 1
ATOM 1342 N N . LEU A 1 184 ? 1.895 17.470 -11.057 1.00 89.88 184 LEU A N 1
ATOM 1343 C CA . LEU A 1 184 ? 1.230 17.181 -9.785 1.00 89.88 184 LEU A CA 1
ATOM 1344 C C . LEU A 1 184 ? 1.295 18.357 -8.793 1.00 89.88 184 LEU A C 1
ATOM 1346 O O . LEU A 1 184 ? 0.293 18.688 -8.154 1.00 89.88 184 LEU A O 1
ATOM 1350 N N . VAL A 1 185 ? 2.458 19.002 -8.661 1.00 89.62 185 VAL A N 1
ATOM 1351 C CA . VAL A 1 185 ? 2.648 20.169 -7.782 1.00 89.62 185 VAL A CA 1
ATOM 1352 C C . VAL A 1 185 ? 1.904 21.396 -8.308 1.00 89.62 185 VAL A C 1
ATOM 1354 O O . VAL A 1 185 ? 1.313 22.130 -7.515 1.00 89.62 185 VAL A O 1
ATOM 1357 N N . LEU A 1 186 ? 1.884 21.619 -9.622 1.00 89.44 186 LEU A N 1
ATOM 1358 C CA . LEU A 1 186 ? 1.150 22.726 -10.233 1.00 89.44 186 LEU A CA 1
ATOM 1359 C C . LEU A 1 186 ? -0.358 22.568 -10.006 1.00 89.44 186 LEU A C 1
ATOM 1361 O O . LEU A 1 186 ? -1.026 23.519 -9.600 1.00 89.44 186 LEU A O 1
ATOM 1365 N N . PHE A 1 187 ? -0.872 21.346 -10.151 1.00 85.62 187 PHE A N 1
ATOM 1366 C CA . PHE A 1 187 ? -2.273 21.032 -9.884 1.00 85.62 187 PHE A CA 1
ATOM 1367 C C . PHE A 1 187 ? -2.664 21.167 -8.408 1.00 85.62 187 PHE A C 1
ATOM 1369 O O . PHE A 1 187 ? -3.831 21.419 -8.124 1.00 85.62 187 PHE A O 1
ATOM 1376 N N . ARG A 1 188 ? -1.719 21.108 -7.457 1.00 76.25 188 ARG A N 1
ATOM 1377 C CA . ARG A 1 188 ? -2.015 21.451 -6.050 1.00 76.25 188 ARG A CA 1
ATOM 1378 C C . ARG A 1 188 ? -2.416 22.917 -5.850 1.00 76.25 188 ARG A C 1
ATOM 1380 O O . ARG A 1 188 ? -2.946 23.241 -4.792 1.00 76.25 188 ARG A O 1
ATOM 1387 N N . ARG A 1 189 ? -2.158 23.799 -6.823 1.00 76.06 189 ARG A N 1
ATOM 1388 C CA . ARG A 1 189 ? -2.583 25.209 -6.783 1.00 76.06 189 ARG A CA 1
ATOM 1389 C C . ARG A 1 189 ? -3.963 25.447 -7.404 1.00 76.06 189 ARG A C 1
ATOM 1391 O O . ARG A 1 189 ? -4.497 26.542 -7.257 1.00 76.06 189 ARG A O 1
ATOM 1398 N N . LEU A 1 190 ? -4.525 24.454 -8.093 1.00 76.38 190 LEU A N 1
ATOM 1399 C CA . LEU A 1 190 ? -5.860 24.509 -8.689 1.00 76.38 190 LEU A CA 1
ATOM 1400 C C . LEU A 1 190 ? -6.936 24.130 -7.649 1.00 76.38 190 LEU A C 1
ATOM 1402 O O . LEU A 1 190 ? -6.619 23.487 -6.644 1.00 76.38 190 LEU A O 1
ATOM 1406 N N . PRO A 1 191 ? -8.209 24.530 -7.846 1.00 62.56 191 PRO A N 1
ATOM 1407 C CA . PRO A 1 191 ? -9.288 24.183 -6.924 1.00 62.56 191 PRO A CA 1
ATOM 1408 C C . PRO A 1 191 ? -9.419 22.662 -6.745 1.00 62.56 191 PRO A C 1
ATOM 1410 O O . PRO A 1 191 ? -9.326 21.892 -7.699 1.00 62.56 191 PRO A O 1
ATOM 1413 N N . HIS A 1 192 ? -9.666 22.255 -5.496 1.00 60.22 192 HIS A N 1
ATOM 1414 C CA . HIS A 1 192 ? -9.502 20.908 -4.917 1.00 60.22 192 HIS A CA 1
ATOM 1415 C C . HIS A 1 192 ? -10.351 19.779 -5.537 1.00 60.22 192 HIS A C 1
ATOM 1417 O O . HIS A 1 192 ? -10.338 18.657 -5.044 1.00 60.22 192 HIS A O 1
ATOM 1423 N N . SER A 1 193 ? -11.106 20.058 -6.599 1.00 59.72 193 SER A N 1
ATOM 1424 C CA . SER A 1 193 ? -12.067 19.119 -7.178 1.00 59.72 193 SER A CA 1
ATOM 1425 C C . SER A 1 193 ? -11.502 18.253 -8.310 1.00 59.72 193 SER A C 1
ATOM 1427 O O . SER A 1 193 ? -12.201 17.354 -8.773 1.00 59.72 193 SER A O 1
ATOM 1429 N N . PHE A 1 194 ? -10.277 18.516 -8.785 1.00 70.38 194 PHE A N 1
ATOM 1430 C CA . PHE A 1 194 ? -9.698 17.790 -9.918 1.00 70.38 194 PHE A CA 1
ATOM 1431 C C . PHE A 1 194 ? -8.731 16.677 -9.462 1.00 70.38 194 PHE A C 1
ATOM 1433 O O . PHE A 1 194 ? -7.755 16.976 -8.766 1.00 70.38 194 PHE A O 1
ATOM 1440 N N . PRO A 1 195 ? -8.944 15.405 -9.859 1.00 76.31 195 PRO A N 1
ATOM 1441 C CA . PRO A 1 195 ? -8.116 14.272 -9.449 1.00 76.31 195 PRO A CA 1
ATOM 1442 C C . PRO A 1 195 ? -6.774 14.280 -10.196 1.00 76.31 195 PRO A C 1
ATOM 1444 O O . PRO A 1 195 ? -6.562 13.536 -11.155 1.00 76.31 195 PRO A O 1
ATOM 1447 N N . SER A 1 196 ? -5.845 15.125 -9.744 1.00 83.81 196 SER A N 1
ATOM 1448 C CA . SER A 1 196 ? -4.545 15.350 -10.392 1.00 83.81 196 SER A CA 1
ATOM 1449 C C . SER A 1 196 ? -3.744 14.064 -10.618 1.00 83.81 196 SER A C 1
ATOM 1451 O O . SER A 1 196 ? -3.092 13.928 -11.650 1.00 83.81 196 SER A O 1
ATOM 1453 N N . ALA A 1 197 ? -3.849 13.088 -9.712 1.00 82.69 197 ALA A N 1
ATOM 1454 C CA . ALA A 1 197 ? -3.221 11.778 -9.866 1.00 82.69 197 ALA A CA 1
ATOM 1455 C C . ALA A 1 197 ? -3.743 11.005 -11.093 1.00 82.69 197 ALA A C 1
ATOM 1457 O O . ALA A 1 197 ? -2.929 10.471 -11.840 1.00 82.69 197 ALA A O 1
ATOM 1458 N N . LEU A 1 198 ? -5.062 10.984 -11.352 1.00 85.62 198 LEU A N 1
ATOM 1459 C CA . LEU A 1 198 ? -5.608 10.346 -12.563 1.00 85.62 198 LEU A CA 1
ATOM 1460 C C . LEU A 1 198 ? -5.152 11.053 -13.824 1.00 85.62 198 LEU A C 1
ATOM 1462 O O . LEU A 1 198 ? -4.840 10.400 -14.810 1.00 85.62 198 LEU A O 1
ATOM 1466 N N . PHE A 1 199 ? -5.136 12.381 -13.800 1.00 88.94 199 PHE A N 1
ATOM 1467 C CA . PHE A 1 199 ? -4.737 13.153 -14.965 1.00 88.94 199 PHE A CA 1
ATOM 1468 C C . PHE A 1 199 ? -3.277 12.894 -15.331 1.00 88.94 199 PHE A C 1
ATOM 1470 O O . PHE A 1 199 ? -2.968 12.651 -16.494 1.00 88.94 199 PHE A O 1
ATOM 1477 N N . VAL A 1 200 ? -2.389 12.860 -14.335 1.00 91.12 200 VAL A N 1
ATOM 1478 C CA . VAL A 1 200 ? -0.984 12.506 -14.558 1.00 91.12 200 VAL A CA 1
ATOM 1479 C C . VAL A 1 200 ? -0.827 11.055 -14.999 1.00 91.12 200 VAL A C 1
ATOM 1481 O O . VAL A 1 200 ? -0.042 10.808 -15.906 1.00 91.12 200 VAL A O 1
ATOM 1484 N N . LEU A 1 201 ? -1.594 10.109 -14.447 1.00 90.38 201 LEU A N 1
ATOM 1485 C CA . LEU A 1 201 ? -1.606 8.725 -14.941 1.00 90.38 201 LEU A CA 1
ATOM 1486 C C . LEU A 1 201 ? -2.037 8.646 -16.405 1.00 90.38 201 LEU A C 1
ATOM 1488 O O . LEU A 1 201 ? -1.369 7.994 -17.200 1.00 90.38 201 LEU A O 1
ATOM 1492 N N . PHE A 1 202 ? -3.123 9.325 -16.764 1.00 92.31 202 PHE A N 1
ATOM 1493 C CA . PHE A 1 202 ? -3.649 9.345 -18.123 1.00 92.31 202 PHE A CA 1
ATOM 1494 C C . PHE A 1 202 ? -2.631 9.928 -19.108 1.00 92.31 202 PHE A C 1
ATOM 1496 O O . PHE A 1 202 ? -2.321 9.297 -20.116 1.00 92.31 202 PHE A O 1
ATOM 1503 N N . LEU A 1 203 ? -2.049 11.089 -18.786 1.00 94.06 203 LEU A N 1
ATOM 1504 C CA . LEU A 1 203 ? -0.996 11.691 -19.604 1.00 94.06 203 LEU A CA 1
ATOM 1505 C C . LEU A 1 203 ? 0.247 10.801 -19.694 1.00 94.06 203 LEU A C 1
ATOM 1507 O O . LEU A 1 203 ? 0.842 10.703 -20.763 1.00 94.06 203 LEU A O 1
ATOM 1511 N N . ALA A 1 204 ? 0.634 10.140 -18.602 1.00 93.56 204 ALA A N 1
ATOM 1512 C CA . ALA A 1 204 ? 1.785 9.247 -18.588 1.00 93.56 204 ALA A CA 1
ATOM 1513 C C . ALA A 1 204 ? 1.554 7.991 -19.442 1.00 93.56 204 ALA A C 1
ATOM 1515 O O . ALA A 1 204 ? 2.468 7.580 -20.149 1.00 93.56 204 ALA A O 1
ATOM 1516 N N . ILE A 1 205 ? 0.346 7.418 -19.429 1.00 93.56 205 ILE A N 1
ATOM 1517 C CA . ILE A 1 205 ? -0.040 6.302 -20.308 1.00 93.56 205 ILE A CA 1
ATOM 1518 C C . ILE A 1 205 ? -0.038 6.756 -21.769 1.00 93.56 205 ILE A C 1
ATOM 1520 O O . ILE A 1 205 ? 0.523 6.068 -22.618 1.00 93.56 205 ILE A O 1
ATOM 1524 N N . LEU A 1 206 ? -0.613 7.927 -22.066 1.00 94.94 206 LEU A N 1
ATOM 1525 C CA . LEU A 1 206 ? -0.652 8.468 -23.425 1.00 94.94 206 LEU A CA 1
ATOM 1526 C C . LEU A 1 206 ? 0.760 8.748 -23.959 1.00 94.94 206 LEU A C 1
ATOM 1528 O O . LEU A 1 206 ? 1.061 8.405 -25.099 1.00 94.94 206 LEU A O 1
ATOM 1532 N N . ALA A 1 207 ? 1.635 9.316 -23.127 1.00 93.69 207 ALA A N 1
ATOM 1533 C CA . ALA A 1 207 ? 3.042 9.520 -23.456 1.00 93.69 207 ALA A CA 1
ATOM 1534 C C . ALA A 1 207 ? 3.781 8.184 -23.628 1.00 93.69 207 ALA A C 1
ATOM 1536 O O . ALA A 1 207 ? 4.523 8.025 -24.591 1.00 93.69 207 ALA A O 1
ATOM 1537 N N . GLY A 1 208 ? 3.545 7.212 -22.741 1.00 92.75 208 GLY A N 1
ATOM 1538 C CA . GLY A 1 208 ? 4.108 5.863 -22.826 1.00 92.75 208 GLY A CA 1
ATOM 1539 C C . GLY A 1 208 ? 3.753 5.148 -24.122 1.00 92.75 208 GLY A C 1
ATOM 1540 O O . GLY A 1 208 ? 4.637 4.608 -24.784 1.00 92.75 208 GLY A O 1
ATOM 1541 N N . TYR A 1 209 ? 2.481 5.213 -24.511 1.00 93.50 209 TYR A N 1
ATOM 1542 C CA . TYR A 1 209 ? 1.975 4.632 -25.749 1.00 93.50 209 TYR A CA 1
ATOM 1543 C C . TYR A 1 209 ? 2.469 5.388 -26.991 1.00 93.50 209 TYR A C 1
ATOM 1545 O O . TYR A 1 209 ? 3.037 4.784 -27.898 1.00 93.50 209 TYR A O 1
ATOM 1553 N N . GLY A 1 210 ? 2.281 6.711 -27.027 1.00 93.69 210 GLY A N 1
ATOM 1554 C CA . GLY A 1 210 ? 2.545 7.535 -28.209 1.00 93.69 210 GLY A CA 1
ATOM 1555 C C . GLY A 1 210 ? 4.030 7.729 -28.514 1.00 93.69 210 GLY A C 1
ATOM 1556 O O . GLY A 1 210 ? 4.413 7.744 -29.679 1.00 93.69 210 GLY A O 1
ATOM 1557 N N . LEU A 1 211 ? 4.871 7.843 -27.481 1.00 92.38 211 LEU A N 1
ATOM 1558 C CA . LEU A 1 211 ? 6.324 7.990 -27.633 1.00 92.38 211 LEU A CA 1
ATOM 1559 C C . LEU A 1 211 ? 7.064 6.651 -27.588 1.00 92.38 211 LEU A C 1
ATOM 1561 O O . LEU A 1 211 ? 8.286 6.652 -27.684 1.00 92.38 211 LEU A O 1
ATOM 1565 N N . ARG A 1 212 ? 6.349 5.531 -27.398 1.00 91.44 212 ARG A N 1
ATOM 1566 C CA . ARG A 1 212 ? 6.931 4.191 -27.239 1.00 91.44 212 ARG A CA 1
ATOM 1567 C C . ARG A 1 212 ? 8.123 4.188 -26.283 1.00 91.44 212 ARG A C 1
ATOM 1569 O O . ARG A 1 212 ? 9.246 3.813 -26.627 1.00 91.44 212 ARG A O 1
ATOM 1576 N N . LEU A 1 213 ? 7.868 4.660 -25.062 1.00 89.44 213 LEU A N 1
ATOM 1577 C CA . LEU A 1 213 ? 8.899 4.827 -24.033 1.00 89.44 213 LEU A CA 1
ATOM 1578 C C . LEU A 1 213 ? 9.612 3.506 -23.684 1.00 89.44 213 LEU A C 1
ATOM 1580 O O . LEU A 1 213 ? 10.756 3.537 -23.226 1.00 89.44 213 LEU A O 1
ATOM 1584 N N . ASP A 1 214 ? 8.971 2.371 -23.972 1.00 88.12 214 ASP A N 1
ATOM 1585 C CA . ASP A 1 214 ? 9.539 1.025 -23.908 1.00 88.12 214 ASP A CA 1
ATOM 1586 C C . ASP A 1 214 ? 10.811 0.872 -24.760 1.00 88.12 214 ASP A C 1
ATOM 1588 O O . ASP A 1 214 ? 11.803 0.320 -24.284 1.00 88.12 214 ASP A O 1
ATOM 1592 N N . PHE A 1 215 ? 10.842 1.432 -25.974 1.00 89.00 215 PHE A N 1
ATOM 1593 C CA . PHE A 1 215 ? 12.033 1.391 -26.837 1.00 89.00 215 PHE A CA 1
ATOM 1594 C C . PHE A 1 215 ? 13.119 2.393 -26.431 1.00 89.00 215 PHE A C 1
ATOM 1596 O O . PHE A 1 215 ? 14.272 2.257 -26.834 1.00 89.00 215 PHE A O 1
ATOM 1603 N N . HIS A 1 216 ? 12.774 3.381 -25.606 1.00 87.06 216 HIS A N 1
ATOM 1604 C CA . HIS A 1 216 ? 13.693 4.413 -25.125 1.00 87.06 216 HIS A CA 1
ATOM 1605 C C . HIS A 1 216 ? 14.294 4.097 -23.744 1.00 87.06 216 HIS A C 1
ATOM 1607 O O . HIS A 1 216 ? 14.835 4.984 -23.080 1.00 87.06 216 HIS A O 1
ATOM 1613 N N . GLY A 1 217 ? 14.209 2.837 -23.300 1.00 84.81 217 GLY A N 1
ATOM 1614 C CA . GLY A 1 217 ? 14.812 2.376 -22.046 1.00 84.81 217 GLY A CA 1
ATOM 1615 C C . GLY A 1 217 ? 14.111 2.894 -20.789 1.00 84.81 217 GLY A C 1
ATOM 1616 O O . GLY A 1 217 ? 14.704 2.896 -19.710 1.00 84.81 217 GLY A O 1
ATOM 1617 N N . VAL A 1 218 ? 12.862 3.359 -20.902 1.00 91.06 218 VAL A N 1
ATOM 1618 C CA . VAL A 1 218 ? 12.049 3.738 -19.743 1.00 91.06 218 VAL A CA 1
ATOM 1619 C C . VAL A 1 218 ? 11.292 2.510 -19.256 1.00 91.06 218 VAL A C 1
ATOM 1621 O O . VAL A 1 218 ? 10.539 1.890 -20.001 1.00 91.06 218 VAL A O 1
ATOM 1624 N N . ALA A 1 219 ? 11.459 2.177 -17.978 1.00 91.44 219 ALA A N 1
ATOM 1625 C CA . ALA A 1 219 ? 10.731 1.072 -17.374 1.00 91.44 219 ALA A CA 1
ATOM 1626 C C . ALA A 1 219 ? 9.221 1.372 -17.313 1.00 91.44 219 ALA A C 1
ATOM 1628 O O . ALA A 1 219 ? 8.794 2.376 -16.731 1.00 91.44 219 ALA A O 1
ATOM 1629 N N . ILE A 1 220 ? 8.425 0.475 -17.891 1.00 93.62 220 ILE A N 1
ATOM 1630 C CA . ILE A 1 220 ? 6.957 0.473 -17.855 1.00 93.62 220 ILE A CA 1
ATOM 1631 C C . ILE A 1 220 ? 6.446 -0.674 -16.977 1.00 93.62 220 ILE A C 1
ATOM 1633 O O . ILE A 1 220 ? 7.214 -1.563 -16.611 1.00 93.62 220 ILE A O 1
ATOM 1637 N N . ILE A 1 221 ? 5.159 -0.655 -16.624 1.00 91.50 221 ILE A N 1
ATOM 1638 C CA . ILE A 1 221 ? 4.547 -1.739 -15.839 1.00 91.50 221 ILE A CA 1
ATOM 1639 C C . ILE A 1 221 ? 4.511 -3.054 -16.625 1.00 91.50 221 ILE A C 1
ATOM 1641 O O . ILE A 1 221 ? 4.808 -4.101 -16.053 1.00 91.50 221 ILE A O 1
ATOM 1645 N N . GLY A 1 222 ? 4.170 -3.002 -17.915 1.00 91.00 222 GLY A N 1
ATOM 1646 C CA . GLY A 1 222 ? 4.030 -4.195 -18.749 1.00 91.00 222 GLY A CA 1
ATOM 1647 C C . GLY A 1 222 ? 2.743 -4.974 -18.470 1.00 91.00 222 GLY A C 1
ATOM 1648 O O . GLY A 1 222 ? 1.739 -4.414 -18.026 1.00 91.00 222 GLY A O 1
ATOM 1649 N N . GLU A 1 223 ? 2.752 -6.271 -18.779 1.00 89.19 223 GLU A N 1
ATOM 1650 C CA . GLU A 1 223 ? 1.561 -7.115 -18.665 1.00 89.19 223 GLU A CA 1
ATOM 1651 C C . GLU A 1 223 ? 1.086 -7.252 -17.214 1.00 89.19 223 GLU A C 1
ATOM 1653 O O . GLU A 1 223 ? 1.819 -7.685 -16.323 1.00 89.19 223 GLU A O 1
ATOM 1658 N N . ILE A 1 224 ? -0.186 -6.917 -16.992 1.00 88.56 224 ILE A N 1
ATOM 1659 C CA . ILE A 1 224 ? -0.886 -7.166 -15.735 1.00 88.56 224 ILE A CA 1
ATOM 1660 C C . ILE A 1 224 ? -1.908 -8.272 -16.006 1.00 88.56 224 ILE A C 1
ATOM 1662 O O . ILE A 1 224 ? -2.831 -8.046 -16.799 1.00 88.56 224 ILE A O 1
ATOM 1666 N N . PRO A 1 225 ? -1.781 -9.453 -15.373 1.00 85.25 225 PRO A N 1
ATOM 1667 C CA . PRO A 1 225 ? -2.741 -10.525 -15.573 1.00 85.25 225 PRO A CA 1
ATOM 1668 C C . PRO A 1 225 ? -4.130 -10.032 -15.171 1.00 85.25 225 PRO A C 1
ATOM 1670 O O . PRO A 1 225 ? -4.326 -9.479 -14.088 1.00 85.25 225 PRO A O 1
ATOM 1673 N N . SER A 1 226 ? -5.082 -10.199 -16.083 1.00 80.69 226 SER A N 1
ATOM 1674 C CA . SER A 1 226 ? -6.473 -9.824 -15.848 1.00 80.69 226 SER A CA 1
ATOM 1675 C C . SER A 1 226 ? -7.199 -10.983 -15.180 1.00 80.69 226 SER A C 1
ATOM 1677 O O . SER A 1 226 ? -6.985 -12.142 -15.535 1.00 80.69 226 SER A O 1
ATOM 1679 N N . GLY A 1 227 ? -8.068 -10.674 -14.223 1.00 84.00 227 GLY A N 1
ATOM 1680 C CA . GLY A 1 227 ? -8.843 -11.677 -13.503 1.00 84.00 227 GLY A CA 1
ATOM 1681 C C . GLY A 1 227 ? -8.750 -11.535 -11.992 1.00 84.00 227 GLY A C 1
ATOM 1682 O O . GLY A 1 227 ? -7.943 -10.786 -11.445 1.00 84.00 227 GLY A O 1
ATOM 1683 N N . LEU A 1 228 ? -9.641 -12.247 -11.310 1.00 88.94 228 LEU A N 1
ATOM 1684 C CA . LEU A 1 228 ? -9.670 -12.265 -9.855 1.00 88.94 228 LEU A CA 1
ATOM 1685 C C . LEU A 1 228 ? -8.581 -13.192 -9.314 1.00 88.94 228 LEU A C 1
ATOM 1687 O O . LEU A 1 228 ? -8.304 -14.228 -9.928 1.00 88.94 228 LEU A O 1
ATOM 1691 N N . PRO A 1 229 ? -8.002 -12.874 -8.142 1.00 89.94 229 PRO A N 1
ATOM 1692 C CA . PRO A 1 229 ? -7.144 -13.827 -7.467 1.00 89.94 229 PRO A CA 1
ATOM 1693 C C . PRO A 1 229 ? -7.975 -15.066 -7.132 1.00 89.94 229 PRO A C 1
ATOM 1695 O O . PRO A 1 229 ? -9.042 -14.974 -6.523 1.00 89.94 229 PRO A O 1
ATOM 1698 N N . HIS A 1 230 ? -7.495 -16.234 -7.541 1.00 91.00 230 HIS A N 1
ATOM 1699 C CA . HIS A 1 230 ? -8.087 -17.495 -7.120 1.00 91.00 230 HIS A CA 1
ATOM 1700 C C . HIS A 1 230 ? -7.622 -17.840 -5.703 1.00 91.00 230 HIS A C 1
ATOM 1702 O O . HIS A 1 230 ? -6.571 -17.374 -5.248 1.00 91.00 230 HIS A O 1
ATOM 1708 N N . LEU A 1 231 ? -8.413 -18.667 -5.020 1.00 93.25 231 LEU A N 1
ATOM 1709 C CA . LEU A 1 231 ? -8.106 -19.141 -3.678 1.00 93.25 231 LEU A CA 1
ATOM 1710 C C . LEU A 1 231 ? -6.829 -19.991 -3.704 1.00 93.25 231 LEU A C 1
ATOM 1712 O O . LEU A 1 231 ? -6.775 -21.013 -4.389 1.00 93.25 231 LEU A O 1
ATOM 1716 N N . VAL A 1 232 ? -5.822 -19.586 -2.937 1.00 91.19 232 VAL A N 1
ATOM 1717 C CA . VAL A 1 232 ? -4.570 -20.325 -2.748 1.00 91.19 232 VAL A CA 1
ATOM 1718 C C . VAL A 1 232 ? -4.323 -20.457 -1.256 1.00 91.19 232 VAL A C 1
ATOM 1720 O O . VAL A 1 232 ? -4.384 -19.473 -0.525 1.00 91.19 232 VAL A O 1
ATOM 1723 N N . LEU A 1 233 ? -4.028 -21.672 -0.792 1.00 89.81 233 LEU A N 1
ATOM 1724 C CA . LEU A 1 233 ? -3.653 -21.887 0.601 1.00 89.81 233 LEU A CA 1
ATOM 1725 C C . LEU A 1 233 ? -2.234 -21.344 0.846 1.00 89.81 233 LEU A C 1
ATOM 1727 O O . LEU A 1 233 ? -1.284 -21.837 0.230 1.00 89.81 233 LEU A O 1
ATOM 1731 N N . PRO A 1 234 ? -2.058 -20.366 1.753 1.00 81.44 234 PRO A N 1
ATOM 1732 C CA . PRO A 1 234 ? -0.748 -19.824 2.094 1.00 81.44 234 PRO A CA 1
ATOM 1733 C C . PRO A 1 234 ? -0.027 -20.787 3.052 1.00 81.44 234 PRO A C 1
ATOM 1735 O O . PRO A 1 234 ? 0.017 -20.578 4.263 1.00 81.44 234 PRO A O 1
ATOM 1738 N N . PHE A 1 235 ? 0.489 -21.902 2.530 1.00 76.06 235 PHE A N 1
ATOM 1739 C CA . PHE A 1 235 ? 1.281 -22.852 3.310 1.00 76.06 235 PHE A CA 1
ATOM 1740 C C . PHE A 1 235 ? 2.453 -23.399 2.498 1.00 76.06 235 PHE A C 1
ATOM 1742 O O . PHE A 1 235 ? 2.304 -23.808 1.350 1.00 76.06 235 PHE A O 1
ATOM 1749 N N . ILE A 1 236 ? 3.635 -23.390 3.113 1.00 71.25 236 ILE A N 1
ATOM 1750 C CA . ILE A 1 236 ? 4.916 -23.653 2.437 1.00 71.25 236 ILE A CA 1
ATOM 1751 C C . ILE A 1 236 ? 5.766 -24.670 3.225 1.00 71.25 236 ILE A C 1
ATOM 1753 O O . ILE A 1 236 ? 6.862 -25.025 2.807 1.00 71.25 236 ILE A O 1
ATOM 1757 N N . GLY A 1 237 ? 5.255 -25.165 4.360 1.00 81.19 237 GLY A N 1
ATOM 1758 C CA . GLY A 1 237 ? 5.944 -26.101 5.250 1.00 81.19 237 GLY A CA 1
ATOM 1759 C C . GLY A 1 237 ? 6.279 -25.512 6.624 1.00 81.19 237 GLY A C 1
ATOM 1760 O O . GLY A 1 237 ? 6.307 -24.297 6.825 1.00 81.19 237 GLY A O 1
ATOM 1761 N N . VAL A 1 238 ? 6.546 -26.398 7.588 1.00 80.38 238 VAL A N 1
ATOM 1762 C CA . VAL A 1 238 ? 6.774 -26.051 9.005 1.00 80.38 238 VAL A CA 1
ATOM 1763 C C . VAL A 1 238 ? 8.062 -25.237 9.204 1.00 80.38 238 VAL A C 1
ATOM 1765 O O . VAL A 1 238 ? 8.080 -24.294 9.992 1.00 80.38 238 VAL A O 1
ATOM 1768 N N . ASN A 1 239 ? 9.118 -25.536 8.439 1.00 84.12 239 ASN A N 1
ATOM 1769 C CA . ASN A 1 239 ? 10.413 -24.849 8.548 1.00 84.12 239 ASN A CA 1
ATOM 1770 C C . ASN A 1 239 ? 10.314 -23.364 8.170 1.00 84.12 239 ASN A C 1
ATOM 1772 O O . ASN A 1 239 ? 10.828 -22.503 8.884 1.00 84.12 239 ASN A O 1
ATOM 1776 N N . SER A 1 240 ? 9.598 -23.045 7.088 1.00 84.19 240 SER A N 1
ATOM 1777 C CA . SER A 1 240 ? 9.365 -21.655 6.683 1.00 84.19 240 SER A CA 1
ATOM 1778 C C . SER A 1 240 ? 8.517 -20.907 7.711 1.00 84.19 240 SER A C 1
ATOM 1780 O O . SER A 1 240 ? 8.751 -19.725 7.951 1.00 84.19 240 SER A O 1
ATOM 1782 N N . LEU A 1 241 ? 7.576 -21.589 8.373 1.00 87.88 241 LEU A N 1
ATOM 1783 C CA . LEU A 1 241 ? 6.749 -20.988 9.419 1.00 87.88 241 LEU A CA 1
ATOM 1784 C C . LEU A 1 241 ? 7.598 -20.500 10.602 1.00 87.88 241 LEU A C 1
ATOM 1786 O O . LEU A 1 241 ? 7.444 -19.359 11.035 1.00 87.88 241 LEU A O 1
ATOM 1790 N N . ALA A 1 242 ? 8.540 -21.324 11.072 1.00 90.12 242 ALA A N 1
ATOM 1791 C CA . ALA A 1 242 ? 9.440 -20.966 12.169 1.00 90.12 242 ALA A CA 1
ATOM 1792 C C . ALA A 1 242 ? 10.295 -19.725 11.848 1.00 90.12 242 ALA A C 1
ATOM 1794 O O . ALA A 1 242 ? 10.517 -18.882 12.717 1.00 90.12 242 ALA A O 1
ATOM 1795 N N . LEU A 1 243 ? 10.721 -19.574 10.589 1.00 91.25 243 LEU A N 1
ATOM 1796 C CA . LEU A 1 243 ? 11.479 -18.407 10.124 1.00 91.25 243 LEU A CA 1
ATOM 1797 C C . LEU A 1 243 ? 10.610 -17.155 9.943 1.00 91.25 243 LEU A C 1
ATOM 1799 O O . LEU A 1 243 ? 11.102 -16.036 10.105 1.00 91.25 243 LEU A O 1
ATOM 1803 N N . LEU A 1 244 ? 9.336 -17.324 9.582 1.00 94.62 244 LEU A N 1
ATOM 1804 C CA . LEU A 1 244 ? 8.426 -16.213 9.314 1.00 94.62 244 LEU A CA 1
ATOM 1805 C C . LEU A 1 244 ? 7.762 -15.657 10.572 1.00 94.62 244 LEU A C 1
ATOM 1807 O O . LEU A 1 244 ? 7.477 -14.465 10.587 1.00 94.62 244 LEU A O 1
ATOM 1811 N N . ILE A 1 245 ? 7.534 -16.452 11.623 1.00 95.31 245 ILE A N 1
ATOM 1812 C CA . ILE A 1 245 ? 6.855 -15.982 12.847 1.00 95.31 245 ILE A CA 1
ATOM 1813 C C . ILE A 1 245 ? 7.538 -14.741 13.458 1.00 95.31 245 ILE A C 1
ATOM 1815 O O . ILE A 1 245 ? 6.842 -13.745 13.676 1.00 95.31 245 ILE A O 1
ATOM 1819 N N . PRO A 1 246 ? 8.871 -14.713 13.684 1.00 95.44 246 PRO A N 1
ATOM 1820 C CA . PRO A 1 246 ? 9.531 -13.521 14.220 1.00 95.44 246 PRO A CA 1
ATOM 1821 C C . PRO A 1 246 ? 9.405 -12.312 13.284 1.00 95.44 246 PRO A C 1
ATOM 1823 O O . PRO A 1 246 ? 9.153 -11.195 13.736 1.00 95.44 246 PRO A O 1
ATOM 1826 N N . LYS A 1 247 ? 9.519 -12.537 11.968 1.00 94.88 247 LYS A N 1
ATOM 1827 C CA . LYS A 1 247 ? 9.390 -11.490 10.942 1.00 94.88 247 LYS A CA 1
ATOM 1828 C C . LYS A 1 247 ? 7.969 -10.914 10.915 1.00 94.88 247 LYS A C 1
ATOM 1830 O O . LYS A 1 247 ? 7.792 -9.697 10.903 1.00 94.88 247 LYS A O 1
ATOM 1835 N N . ALA A 1 248 ? 6.960 -11.782 11.000 1.00 96.81 248 ALA A N 1
ATOM 1836 C CA . ALA A 1 248 ? 5.549 -11.426 11.080 1.00 96.81 248 ALA A CA 1
ATOM 1837 C C . ALA A 1 248 ? 5.230 -10.639 12.353 1.00 96.81 248 ALA A C 1
ATOM 1839 O O . ALA A 1 248 ? 4.450 -9.695 12.286 1.00 96.81 248 ALA A O 1
ATOM 1840 N N . ALA A 1 249 ? 5.839 -10.988 13.491 1.00 95.62 249 ALA A N 1
ATOM 1841 C CA . ALA A 1 249 ? 5.651 -10.280 14.755 1.00 95.62 249 ALA A CA 1
ATOM 1842 C C . ALA A 1 249 ? 6.203 -8.850 14.708 1.00 95.62 249 ALA A C 1
ATOM 1844 O O . ALA A 1 249 ? 5.508 -7.913 15.108 1.00 95.62 249 ALA A O 1
ATOM 1845 N N . VAL A 1 250 ? 7.410 -8.665 14.161 1.00 92.12 250 VAL A N 1
ATOM 1846 C CA . VAL A 1 250 ? 7.986 -7.328 13.944 1.00 92.12 250 VAL A CA 1
ATOM 1847 C C . VAL A 1 250 ? 7.108 -6.522 12.991 1.00 92.12 250 VAL A C 1
ATOM 1849 O O . VAL A 1 250 ? 6.725 -5.398 13.317 1.00 92.12 250 VAL A O 1
ATOM 1852 N N . LEU A 1 251 ? 6.731 -7.103 11.846 1.00 94.62 251 LEU A N 1
ATOM 1853 C CA . LEU A 1 251 ? 5.863 -6.442 10.873 1.00 94.62 251 LEU A CA 1
ATOM 1854 C C . LEU A 1 251 ? 4.516 -6.059 11.500 1.00 94.62 251 LEU A C 1
ATOM 1856 O O . LEU A 1 251 ? 4.090 -4.914 11.358 1.00 94.62 251 LEU A O 1
ATOM 1860 N N . ALA A 1 252 ? 3.883 -6.975 12.236 1.00 95.50 252 ALA A N 1
ATOM 1861 C CA . ALA A 1 252 ? 2.608 -6.756 12.907 1.00 95.50 252 ALA A CA 1
ATOM 1862 C C . ALA A 1 252 ? 2.699 -5.592 13.898 1.00 95.50 252 ALA A C 1
ATOM 1864 O O . ALA A 1 252 ? 1.928 -4.636 13.789 1.00 95.50 252 ALA A O 1
ATOM 1865 N N . LEU A 1 253 ? 3.663 -5.628 14.820 1.00 90.50 253 LEU A N 1
ATOM 1866 C CA . LEU A 1 253 ? 3.852 -4.578 15.821 1.00 90.50 253 LEU A CA 1
ATOM 1867 C C . LEU A 1 253 ? 4.018 -3.207 15.158 1.00 90.50 253 LEU A C 1
ATOM 1869 O O . LEU A 1 253 ? 3.338 -2.242 15.505 1.00 90.50 253 LEU A O 1
ATOM 1873 N N . VAL A 1 254 ? 4.897 -3.136 14.167 1.00 88.38 254 VAL A N 1
ATOM 1874 C CA . VAL A 1 254 ? 5.253 -1.888 13.504 1.00 88.38 254 VAL A CA 1
ATOM 1875 C C . VAL A 1 254 ? 4.091 -1.327 12.672 1.00 88.38 254 VAL A C 1
ATOM 1877 O O . VAL A 1 254 ? 3.762 -0.142 12.777 1.00 88.38 254 VAL A O 1
ATOM 1880 N N . ALA A 1 255 ? 3.421 -2.172 11.888 1.00 91.81 255 ALA A N 1
ATOM 1881 C CA . ALA A 1 255 ? 2.257 -1.780 11.096 1.00 91.81 255 ALA A CA 1
ATOM 1882 C C . ALA A 1 255 ? 1.055 -1.400 11.979 1.00 91.81 255 ALA A C 1
ATOM 1884 O O . ALA A 1 255 ? 0.260 -0.521 11.629 1.00 91.81 255 ALA A O 1
ATOM 1885 N N . PHE A 1 256 ? 0.952 -1.990 13.169 1.00 89.81 256 PHE A N 1
ATOM 1886 C CA . PHE A 1 256 ? -0.083 -1.645 14.129 1.00 89.81 256 PHE A CA 1
ATOM 1887 C C . PHE A 1 256 ? 0.179 -0.299 14.804 1.00 89.81 256 PHE A C 1
ATOM 1889 O O . PHE A 1 256 ? -0.746 0.504 14.901 1.00 89.81 256 PHE A O 1
ATOM 1896 N N . VAL A 1 257 ? 1.427 0.012 15.174 1.00 87.56 257 VAL A N 1
ATOM 1897 C CA . VAL A 1 257 ? 1.803 1.356 15.654 1.00 87.56 257 VAL A CA 1
ATOM 1898 C C . VAL A 1 257 ? 1.456 2.419 14.607 1.00 87.56 257 VAL A C 1
ATOM 1900 O O . VAL A 1 257 ? 0.860 3.444 14.946 1.00 87.56 257 VAL A O 1
ATOM 1903 N N . ALA A 1 258 ? 1.751 2.156 13.329 1.00 84.81 258 ALA A N 1
ATOM 1904 C CA . ALA A 1 258 ? 1.387 3.043 12.223 1.00 84.81 258 ALA A CA 1
ATOM 1905 C C . ALA A 1 258 ? -0.136 3.220 12.090 1.00 84.81 258 ALA A C 1
ATOM 1907 O O . ALA A 1 258 ? -0.636 4.339 11.959 1.00 84.81 258 ALA A O 1
ATOM 1908 N N . THR A 1 259 ? -0.884 2.120 12.173 1.00 90.75 259 THR A N 1
ATOM 1909 C CA . THR A 1 259 ? -2.350 2.142 12.089 1.00 90.75 259 THR A CA 1
ATOM 1910 C C . THR A 1 259 ? -2.954 2.906 13.263 1.00 90.75 259 THR A C 1
ATOM 1912 O O . THR A 1 259 ? -3.780 3.792 13.052 1.00 90.75 259 THR A O 1
ATOM 1915 N N . HIS A 1 260 ? -2.490 2.640 14.485 1.00 88.88 260 HIS A N 1
ATOM 1916 C CA . HIS A 1 260 ? -2.946 3.318 15.694 1.00 88.88 260 HIS A CA 1
ATOM 1917 C C . HIS A 1 260 ? -2.670 4.826 15.644 1.00 88.88 260 HIS A C 1
ATOM 1919 O O . HIS A 1 260 ? -3.514 5.641 16.016 1.00 88.88 260 HIS A O 1
ATOM 1925 N N . ALA A 1 261 ? -1.503 5.217 15.135 1.00 84.31 261 ALA A N 1
ATOM 1926 C CA . ALA A 1 261 ? -1.165 6.612 14.894 1.00 84.31 261 ALA A CA 1
ATOM 1927 C C . ALA A 1 261 ? -2.153 7.308 13.937 1.00 84.31 261 ALA A C 1
ATOM 1929 O O . ALA A 1 261 ? -2.548 8.461 14.167 1.00 84.31 261 ALA A O 1
ATOM 1930 N N . ASN A 1 262 ? -2.574 6.610 12.881 1.00 86.88 262 ASN A N 1
ATOM 1931 C CA . ASN A 1 262 ? -3.541 7.117 11.913 1.00 86.88 262 ASN A CA 1
ATOM 1932 C C . ASN A 1 262 ? -4.936 7.252 12.537 1.00 86.88 262 ASN A C 1
ATOM 1934 O O . ASN A 1 262 ? -5.536 8.330 12.511 1.00 86.88 262 ASN A O 1
ATOM 1938 N N . THR A 1 263 ? -5.421 6.201 13.196 1.00 89.19 263 THR A N 1
ATOM 1939 C CA . THR A 1 263 ? -6.735 6.210 13.851 1.00 89.19 263 THR A CA 1
ATOM 1940 C C . THR A 1 263 ? -6.811 7.229 14.986 1.00 89.19 263 THR A C 1
ATOM 1942 O O . THR A 1 263 ? -7.826 7.912 15.109 1.00 89.19 263 THR A O 1
ATOM 1945 N N . ALA A 1 264 ? -5.734 7.431 15.753 1.00 84.44 264 ALA A N 1
ATOM 1946 C CA . ALA A 1 264 ? -5.679 8.455 16.797 1.00 84.44 264 ALA A CA 1
ATOM 1947 C C . ALA A 1 264 ? -5.759 9.876 16.214 1.00 84.44 264 ALA A C 1
ATOM 1949 O O . ALA A 1 264 ? -6.357 10.779 16.809 1.00 84.44 264 ALA A O 1
ATOM 1950 N N . THR A 1 265 ? -5.174 10.087 15.033 1.00 81.44 265 THR A N 1
ATOM 1951 C CA . THR A 1 265 ? -5.263 11.360 14.306 1.00 81.44 265 THR A CA 1
ATOM 1952 C C . THR A 1 265 ? -6.674 11.588 13.760 1.00 81.44 265 THR A C 1
ATOM 1954 O O . THR A 1 265 ? -7.210 12.691 13.893 1.00 81.44 265 THR A O 1
ATOM 1957 N N . LEU A 1 266 ? -7.317 10.545 13.227 1.00 85.06 266 LEU A N 1
ATOM 1958 C CA . LEU A 1 266 ? -8.710 10.593 12.773 1.00 85.06 266 LEU A CA 1
ATOM 1959 C C . LEU A 1 266 ? -9.674 10.874 13.932 1.00 85.06 266 LEU A C 1
ATOM 1961 O O . LEU A 1 266 ? -10.458 11.819 13.844 1.00 85.06 266 LEU A O 1
ATOM 1965 N N . ALA A 1 267 ? -9.551 10.146 15.044 1.00 85.12 267 ALA A N 1
ATOM 1966 C CA . ALA A 1 267 ? -10.404 10.278 16.227 1.00 85.12 267 ALA A CA 1
ATOM 1967 C C . ALA A 1 267 ? -10.397 11.701 16.808 1.00 85.12 267 ALA A C 1
ATOM 1969 O O . ALA A 1 267 ? -11.431 12.206 17.244 1.00 85.12 267 ALA A O 1
ATOM 1970 N N . ARG A 1 268 ? -9.255 12.399 16.758 1.00 80.75 268 ARG A N 1
ATOM 1971 C CA . ARG A 1 268 ? -9.162 13.815 17.159 1.00 80.75 268 ARG A CA 1
ATOM 1972 C C . ARG A 1 268 ? -9.999 14.737 16.281 1.00 80.75 268 ARG A C 1
ATOM 1974 O O . ARG A 1 268 ? -10.592 15.683 16.791 1.00 80.75 268 ARG A O 1
ATOM 1981 N N . SER A 1 269 ? -10.032 14.466 14.979 1.00 77.62 269 SER A N 1
ATOM 1982 C CA . SER A 1 269 ? -10.787 15.276 14.022 1.00 77.62 269 SER A CA 1
ATOM 1983 C C . SER A 1 269 ? -12.285 14.962 14.016 1.00 77.62 269 SER A C 1
ATOM 1985 O O . SER A 1 269 ? -13.092 15.880 13.920 1.00 77.62 269 SER A O 1
ATOM 1987 N N . THR A 1 270 ? -12.669 13.692 14.168 1.00 81.25 270 THR A N 1
ATOM 1988 C CA . THR A 1 270 ? -14.073 13.249 14.109 1.00 81.25 270 THR A CA 1
ATOM 1989 C C . THR A 1 270 ? -14.759 13.216 15.472 1.00 81.25 270 THR A C 1
ATOM 1991 O O . THR A 1 270 ? -15.983 13.132 15.539 1.00 81.25 270 THR A O 1
ATOM 1994 N N . ARG A 1 271 ? -13.986 13.289 16.567 1.00 80.12 271 ARG A N 1
ATOM 1995 C CA . ARG A 1 271 ? -14.441 13.066 17.952 1.00 80.12 271 ARG A CA 1
ATOM 1996 C C . ARG A 1 271 ? -15.082 11.689 18.163 1.00 80.12 271 ARG A C 1
ATOM 1998 O O . ARG A 1 271 ? -15.888 11.509 19.076 1.00 80.12 271 ARG A O 1
ATOM 2005 N N . GLU A 1 272 ? -14.728 10.711 17.333 1.00 80.75 272 GLU A N 1
ATOM 2006 C CA . GLU A 1 272 ? -15.176 9.329 17.493 1.00 80.75 272 GLU A CA 1
ATOM 2007 C C . GLU A 1 272 ? -14.350 8.598 18.555 1.00 80.75 272 GLU A C 1
ATOM 2009 O O . GLU A 1 272 ? -13.144 8.808 18.693 1.00 80.75 272 GLU A O 1
ATOM 2014 N N . ARG A 1 273 ? -15.006 7.714 19.317 1.00 82.44 273 ARG A N 1
ATOM 2015 C CA . ARG A 1 273 ? -14.309 6.818 20.244 1.00 82.44 273 ARG A CA 1
ATOM 2016 C C . ARG A 1 273 ? -13.611 5.723 19.447 1.00 82.44 273 ARG A C 1
ATOM 2018 O O . ARG A 1 273 ? -14.256 5.028 18.665 1.00 82.44 273 ARG A O 1
ATOM 2025 N N . GLN A 1 274 ? -12.317 5.561 19.688 1.00 86.25 274 GLN A N 1
ATOM 2026 C CA . GLN A 1 274 ? -11.530 4.492 19.098 1.00 86.25 274 GLN A CA 1
ATOM 2027 C C . GLN A 1 274 ? -11.422 3.326 20.082 1.00 86.25 274 GLN A C 1
ATOM 2029 O O . GLN A 1 274 ? -11.010 3.508 21.225 1.00 86.25 274 GLN A O 1
ATOM 2034 N N . ASP A 1 275 ? -11.775 2.139 19.609 1.00 91.38 275 ASP A N 1
ATOM 2035 C CA . ASP A 1 275 ? -11.536 0.864 20.269 1.00 91.38 275 ASP A CA 1
ATOM 2036 C C . ASP A 1 275 ? -10.366 0.174 19.563 1.00 91.38 275 ASP A C 1
ATOM 2038 O O . ASP A 1 275 ? -10.463 -0.230 18.402 1.00 91.38 275 ASP A O 1
ATOM 2042 N N . THR A 1 276 ? -9.228 0.122 20.244 1.00 92.06 276 THR A N 1
ATOM 2043 C CA . THR A 1 276 ? -7.986 -0.398 19.679 1.00 92.06 276 THR A CA 1
ATOM 2044 C C . THR A 1 276 ? -8.035 -1.915 19.465 1.00 92.06 276 THR A C 1
ATOM 2046 O O . THR A 1 276 ? -7.488 -2.400 18.476 1.00 92.06 276 THR A O 1
ATOM 2049 N N . ASP A 1 277 ? -8.711 -2.656 20.344 1.00 94.44 277 ASP A N 1
ATOM 2050 C CA . ASP A 1 277 ? -8.839 -4.112 20.231 1.00 94.44 277 ASP A CA 1
ATOM 2051 C C . ASP A 1 277 ? -9.738 -4.485 19.052 1.00 94.44 277 ASP A C 1
ATOM 2053 O O . ASP A 1 277 ? -9.409 -5.369 18.261 1.00 94.44 277 ASP A O 1
ATOM 2057 N N . GLN A 1 278 ? -10.832 -3.742 18.864 1.00 94.38 278 GLN A N 1
ATOM 2058 C CA . GLN A 1 278 ? -11.681 -3.909 17.686 1.00 94.38 278 GLN A CA 1
ATOM 2059 C C . GLN A 1 278 ? -10.928 -3.581 16.390 1.00 94.38 278 GLN A C 1
ATOM 2061 O O . GLN A 1 278 ? -11.124 -4.247 15.374 1.00 94.38 278 GLN A O 1
ATOM 2066 N N . GLU A 1 279 ? -10.062 -2.567 16.410 1.00 95.06 279 GLU A N 1
ATOM 2067 C CA . GLU A 1 279 ? -9.234 -2.230 15.252 1.00 95.06 279 GLU A CA 1
ATOM 2068 C C . GLU A 1 279 ? -8.247 -3.358 14.916 1.00 95.06 279 GLU A C 1
ATOM 2070 O O . GLU A 1 279 ? -8.135 -3.729 13.750 1.00 95.06 279 GLU A O 1
ATOM 2075 N N . LEU A 1 280 ? -7.606 -3.966 15.923 1.00 95.81 280 LEU A N 1
ATOM 2076 C CA . LEU A 1 280 ? -6.773 -5.161 15.739 1.00 95.81 280 LEU A CA 1
ATOM 2077 C C . LEU A 1 280 ? -7.557 -6.302 15.086 1.00 95.81 280 LEU A C 1
ATOM 2079 O O . LEU A 1 280 ? -7.076 -6.898 14.126 1.00 95.81 280 LEU A O 1
ATOM 2083 N N . VAL A 1 281 ? -8.782 -6.568 15.546 1.00 96.88 281 VAL A N 1
ATOM 2084 C CA . VAL A 1 281 ? -9.634 -7.604 14.944 1.00 96.88 281 VAL A CA 1
ATOM 2085 C C . VAL A 1 281 ? -9.924 -7.298 13.472 1.00 96.88 281 VAL A C 1
ATOM 2087 O O . VAL A 1 281 ? -9.746 -8.171 12.624 1.00 96.88 281 VAL A O 1
ATOM 2090 N N . GLY A 1 282 ? -10.312 -6.062 13.142 1.00 96.62 282 GLY A N 1
ATOM 2091 C CA . GLY A 1 282 ? -10.571 -5.650 11.758 1.00 96.62 282 GLY A CA 1
ATOM 2092 C C . GLY A 1 282 ? -9.347 -5.805 10.850 1.00 96.62 282 GLY A C 1
ATOM 2093 O O . GLY A 1 282 ? -9.433 -6.430 9.789 1.00 96.62 282 GLY A O 1
ATOM 2094 N N . GLN A 1 283 ? -8.194 -5.281 11.272 1.00 97.62 283 GLN A N 1
ATOM 2095 C CA . GLN A 1 283 ? -6.937 -5.398 10.522 1.00 97.62 283 GLN A CA 1
ATOM 2096 C C . GLN A 1 283 ? -6.486 -6.859 10.388 1.00 97.62 283 GLN A C 1
ATOM 2098 O O . GLN A 1 283 ? -5.991 -7.262 9.332 1.00 97.62 283 GLN A O 1
ATOM 2103 N N . GLY A 1 284 ? -6.684 -7.661 11.437 1.00 98.00 284 GLY A N 1
ATOM 2104 C CA . GLY A 1 284 ? -6.396 -9.089 11.448 1.00 98.00 284 GLY A CA 1
ATOM 2105 C C . GLY A 1 284 ? -7.217 -9.851 10.417 1.00 98.00 284 GLY A C 1
ATOM 2106 O O . GLY A 1 284 ? -6.650 -10.552 9.581 1.00 98.00 284 GLY A O 1
ATOM 2107 N N . LEU A 1 285 ? -8.537 -9.641 10.407 1.00 98.12 285 LEU A N 1
ATOM 2108 C CA . LEU A 1 285 ? -9.439 -10.258 9.431 1.00 98.12 285 LEU A CA 1
ATOM 2109 C C . LEU A 1 285 ? -9.081 -9.876 7.990 1.00 98.12 285 LEU A C 1
ATOM 2111 O O . LEU A 1 285 ? -9.040 -10.751 7.130 1.00 98.12 285 LEU A O 1
ATOM 2115 N N . ALA A 1 286 ? -8.779 -8.603 7.720 1.00 97.81 286 ALA A N 1
ATOM 2116 C CA . ALA A 1 286 ? -8.391 -8.168 6.377 1.00 97.81 286 ALA A CA 1
ATOM 2117 C C . ALA A 1 286 ? -7.124 -8.879 5.878 1.00 97.81 286 ALA A C 1
ATOM 2119 O O . ALA A 1 286 ? -7.093 -9.340 4.740 1.00 97.81 286 ALA A O 1
ATOM 2120 N N . ASN A 1 287 ? -6.106 -9.014 6.734 1.00 98.38 287 ASN A N 1
ATOM 2121 C CA . ASN A 1 287 ? -4.855 -9.695 6.393 1.00 98.38 287 ASN A CA 1
ATOM 2122 C C . ASN A 1 287 ? -5.033 -11.213 6.230 1.00 98.38 287 ASN A C 1
ATOM 2124 O O . ASN A 1 287 ? -4.504 -11.790 5.280 1.00 98.38 287 ASN A O 1
ATOM 2128 N N . VAL A 1 288 ? -5.813 -11.854 7.110 1.00 98.12 288 VAL A N 1
ATOM 2129 C CA . VAL A 1 288 ? -6.136 -13.284 6.987 1.00 98.12 288 VAL A CA 1
ATOM 2130 C C . VAL A 1 288 ? -6.855 -13.541 5.670 1.00 98.12 288 VAL A C 1
ATOM 2132 O O . VAL A 1 288 ? -6.411 -14.387 4.904 1.00 98.12 288 VAL A O 1
ATOM 2135 N N . VAL A 1 289 ? -7.915 -12.795 5.354 1.00 97.44 289 VAL A N 1
ATOM 2136 C CA . VAL A 1 289 ? -8.649 -13.008 4.100 1.00 97.44 289 VAL A CA 1
ATOM 2137 C C . VAL A 1 289 ? -7.755 -12.711 2.897 1.00 97.44 289 VAL A C 1
ATOM 2139 O O . VAL A 1 289 ? -7.676 -13.548 2.004 1.00 97.44 289 VAL A O 1
ATOM 2142 N N . ALA A 1 290 ? -7.009 -11.601 2.900 1.00 97.00 290 ALA A N 1
ATOM 2143 C CA . ALA A 1 290 ? -6.085 -11.275 1.813 1.00 97.00 290 ALA A CA 1
ATOM 2144 C C . ALA A 1 290 ? -5.085 -12.409 1.527 1.00 97.00 290 ALA A C 1
ATOM 2146 O O . ALA A 1 290 ? -4.838 -12.708 0.360 1.00 97.00 290 ALA A O 1
ATOM 2147 N N . SER A 1 291 ? -4.573 -13.086 2.561 1.00 97.06 291 SER A N 1
ATOM 2148 C CA . SER A 1 291 ? -3.603 -14.179 2.403 1.00 97.06 291 SER A CA 1
ATOM 2149 C C . SER A 1 291 ? -4.117 -15.351 1.559 1.00 97.06 291 SER A C 1
ATOM 2151 O O . SER A 1 291 ? -3.358 -15.929 0.785 1.00 97.06 291 SER A O 1
ATOM 2153 N N . PHE A 1 292 ? -5.412 -15.667 1.641 1.00 96.38 292 PHE A N 1
ATOM 2154 C CA . PHE A 1 292 ? -6.018 -16.743 0.853 1.00 96.38 292 PHE A CA 1
ATOM 2155 C C . PHE A 1 292 ? -6.266 -16.353 -0.607 1.00 96.38 292 PHE A C 1
ATOM 2157 O O . PHE A 1 292 ? -6.471 -17.217 -1.453 1.00 96.38 292 PHE A O 1
ATOM 2164 N N . PHE A 1 293 ? -6.228 -15.058 -0.913 1.00 96.12 293 PHE A N 1
ATOM 2165 C CA . PHE A 1 293 ? -6.422 -14.506 -2.252 1.00 96.12 293 PHE A CA 1
ATOM 2166 C C . PHE A 1 293 ? -5.139 -13.848 -2.766 1.00 96.12 293 PHE A C 1
ATOM 2168 O O . PHE A 1 293 ? -5.173 -12.836 -3.465 1.00 96.12 293 PHE A O 1
ATOM 2175 N N . GLN A 1 294 ? -3.992 -14.429 -2.400 1.00 93.88 294 GLN A N 1
ATOM 2176 C CA . GLN A 1 294 ? -2.662 -14.041 -2.877 1.00 93.88 294 GLN A CA 1
ATOM 2177 C C . GLN A 1 294 ? -2.260 -12.596 -2.526 1.00 93.88 294 GLN A C 1
ATOM 2179 O O . GLN A 1 294 ? -1.297 -12.065 -3.070 1.00 93.88 294 GLN A O 1
ATOM 2184 N N . GLY A 1 295 ? -2.973 -11.940 -1.613 1.00 95.50 295 GLY A N 1
ATOM 2185 C CA . GLY A 1 295 ? -2.577 -10.654 -1.062 1.00 95.50 295 GLY A CA 1
ATOM 2186 C C . GLY A 1 295 ? -1.387 -10.793 -0.114 1.00 95.50 295 GLY A C 1
ATOM 2187 O O . GLY A 1 295 ? -1.136 -11.850 0.459 1.00 95.50 295 GLY A O 1
ATOM 2188 N N . TYR A 1 296 ? -0.667 -9.694 0.075 1.00 97.69 296 TYR A N 1
ATOM 2189 C CA . TYR A 1 296 ? 0.426 -9.572 1.039 1.00 97.69 296 TYR A CA 1
ATOM 2190 C C . TYR A 1 296 ? 0.014 -8.635 2.192 1.00 97.69 296 TYR A C 1
ATOM 2192 O O . TYR A 1 296 ? -1.079 -8.063 2.127 1.00 97.69 296 TYR A O 1
ATOM 2200 N N . PRO A 1 297 ? 0.827 -8.475 3.259 1.00 98.19 297 PRO A N 1
ATOM 2201 C CA . PRO A 1 297 ? 0.416 -7.710 4.429 1.00 98.19 297 PRO A CA 1
ATOM 2202 C C . PRO A 1 297 ? -0.084 -6.288 4.112 1.00 98.19 297 PRO A C 1
ATOM 2204 O O . PRO A 1 297 ? 0.553 -5.526 3.380 1.00 98.19 297 PRO A O 1
ATOM 2207 N N . VAL A 1 298 ? -1.213 -5.911 4.716 1.00 97.06 298 VAL A N 1
ATOM 2208 C CA . VAL A 1 298 ? -1.874 -4.604 4.566 1.00 97.06 298 VAL A CA 1
ATOM 2209 C C . VAL A 1 298 ? -2.027 -3.883 5.902 1.00 97.06 298 VAL A C 1
ATOM 2211 O O . VAL A 1 298 ? -2.022 -4.496 6.970 1.00 97.06 298 VAL A O 1
ATOM 2214 N N . SER A 1 299 ? -2.170 -2.558 5.843 1.00 95.50 299 SER A N 1
ATOM 2215 C CA . SER A 1 299 ? -2.276 -1.697 7.024 1.00 95.50 299 SER A CA 1
ATOM 2216 C C . SER A 1 299 ? -3.038 -0.399 6.716 1.00 95.50 299 SER A C 1
ATOM 2218 O O . SER A 1 299 ? -3.351 -0.098 5.557 1.00 95.50 299 SER A O 1
ATOM 2220 N N . GLY A 1 300 ? -3.361 0.381 7.749 1.00 93.00 300 GLY A N 1
ATOM 2221 C CA . GLY A 1 300 ? -4.035 1.669 7.607 1.00 93.00 300 GLY A CA 1
ATOM 2222 C C . GLY A 1 300 ? -3.139 2.736 6.962 1.00 93.00 300 GLY A C 1
ATOM 2223 O O . GLY A 1 300 ? -2.035 3.003 7.430 1.00 93.00 300 GLY A O 1
ATOM 2224 N N . SER A 1 301 ? -3.626 3.411 5.918 1.00 91.38 301 SER A N 1
ATOM 2225 C CA . SER A 1 301 ? -2.872 4.437 5.177 1.00 91.38 301 SER A CA 1
ATOM 2226 C C . SER A 1 301 ? -3.216 5.854 5.624 1.00 91.38 301 SER A C 1
ATOM 2228 O O . SER A 1 301 ? -4.375 6.257 5.577 1.00 91.38 301 SER A O 1
ATOM 2230 N N . PHE A 1 302 ? -2.221 6.646 6.034 1.00 83.75 302 PHE A N 1
ATOM 2231 C CA . PHE A 1 302 ? -2.451 8.036 6.448 1.00 83.75 302 PHE A CA 1
ATOM 2232 C C . PHE A 1 302 ? -3.016 8.894 5.315 1.00 83.75 302 PHE A C 1
ATOM 2234 O O . PHE A 1 302 ? -4.041 9.550 5.488 1.00 83.75 302 PHE A O 1
ATOM 2241 N N . THR A 1 303 ? -2.379 8.858 4.142 1.00 82.31 303 THR A N 1
ATOM 2242 C CA . THR A 1 303 ? -2.761 9.701 3.004 1.00 82.31 303 THR A CA 1
ATOM 2243 C C . THR A 1 303 ? -4.147 9.337 2.480 1.00 82.31 303 THR A C 1
ATOM 2245 O O . THR A 1 303 ? -4.961 10.225 2.244 1.00 82.31 303 THR A O 1
ATOM 2248 N N . ARG A 1 304 ? -4.463 8.038 2.358 1.00 90.56 304 ARG A N 1
ATOM 2249 C CA . ARG A 1 304 ? -5.788 7.608 1.883 1.00 90.56 304 ARG A CA 1
ATOM 2250 C C . ARG A 1 304 ? -6.887 7.925 2.891 1.00 90.56 304 ARG A C 1
ATOM 2252 O O . ARG A 1 304 ? -7.944 8.388 2.488 1.00 90.56 304 ARG A O 1
ATOM 2259 N N . SER A 1 305 ? -6.644 7.738 4.188 1.00 92.06 305 SER A N 1
ATOM 2260 C CA . SER A 1 305 ? -7.625 8.095 5.221 1.00 92.06 305 SER A CA 1
ATOM 2261 C C . SER A 1 305 ? -7.879 9.603 5.298 1.00 92.06 305 SER A C 1
ATOM 2263 O O . SER A 1 305 ? -9.013 10.020 5.527 1.00 92.06 305 SER A O 1
ATOM 2265 N N . ALA A 1 306 ? -6.848 10.429 5.079 1.00 84.56 306 ALA A N 1
ATOM 2266 C CA . ALA A 1 306 ? -7.005 11.878 4.981 1.00 84.56 306 ALA A CA 1
ATOM 2267 C C . ALA A 1 306 ? -7.890 12.266 3.786 1.00 84.56 306 ALA A C 1
ATOM 2269 O O . ALA A 1 306 ? -8.871 12.980 3.987 1.00 84.56 306 ALA A O 1
ATOM 2270 N N . ILE A 1 307 ? -7.615 11.710 2.596 1.00 87.56 307 ILE A N 1
ATOM 2271 C CA . ILE A 1 307 ? -8.439 11.902 1.386 1.00 87.56 307 ILE A CA 1
ATOM 2272 C C . ILE A 1 307 ? -9.877 11.441 1.631 1.00 87.56 307 ILE A C 1
ATOM 2274 O O . ILE A 1 307 ? -10.814 12.162 1.306 1.00 87.56 307 ILE A O 1
ATOM 2278 N N . ASN A 1 308 ? -10.060 10.270 2.247 1.00 92.19 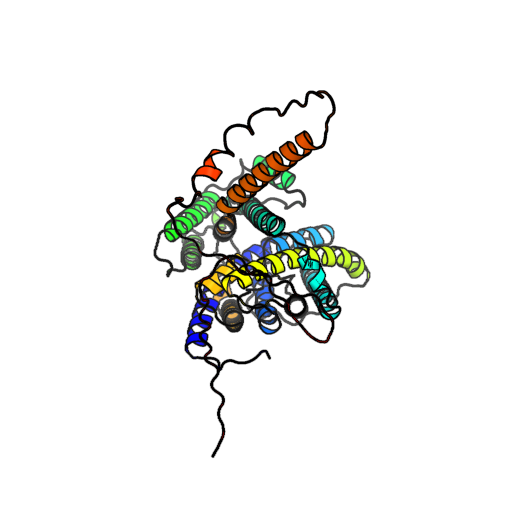308 ASN A N 1
ATOM 2279 C CA . ASN A 1 308 ? -11.381 9.716 2.541 1.00 92.19 308 ASN A CA 1
ATOM 2280 C C . ASN A 1 308 ? -12.217 10.696 3.381 1.00 92.19 308 ASN A C 1
ATOM 2282 O O . ASN A 1 308 ? -13.370 10.993 3.075 1.00 92.19 308 ASN A O 1
ATOM 2286 N N . ARG A 1 309 ? -11.608 11.256 4.430 1.00 89.50 309 ARG A N 1
ATOM 2287 C CA . ARG A 1 309 ? -12.253 12.235 5.309 1.00 89.50 309 ARG A CA 1
ATOM 2288 C C . ARG A 1 309 ? -12.510 13.569 4.605 1.00 89.50 309 ARG A C 1
ATOM 2290 O O . ARG A 1 309 ? -13.593 14.124 4.758 1.00 89.50 309 ARG A O 1
ATOM 2297 N N . GLU A 1 310 ? -11.531 14.096 3.875 1.00 87.62 310 GLU A N 1
ATOM 2298 C CA . GLU A 1 310 ? -11.635 15.383 3.165 1.00 87.62 310 GLU A CA 1
ATOM 2299 C C . GLU A 1 310 ? -12.690 15.347 2.057 1.00 87.62 310 GLU A C 1
ATOM 2301 O O . GLU A 1 310 ? -13.422 16.317 1.877 1.00 87.62 310 GLU A O 1
ATOM 2306 N N . ALA A 1 311 ? -12.846 14.199 1.397 1.00 89.06 311 ALA A N 1
ATOM 2307 C CA . ALA A 1 311 ? -13.906 13.946 0.428 1.00 89.06 311 ALA A CA 1
ATOM 2308 C C . ALA A 1 311 ? -15.294 13.725 1.067 1.00 89.06 311 ALA A C 1
ATOM 2310 O O . ALA A 1 311 ? -16.284 13.573 0.354 1.00 89.06 311 ALA A O 1
ATOM 2311 N N . GLY A 1 312 ? -15.387 13.736 2.401 1.00 89.19 312 GLY A N 1
ATOM 2312 C CA . GLY A 1 312 ? -16.653 13.723 3.128 1.00 89.19 312 GLY A CA 1
ATOM 2313 C C . GLY A 1 312 ? -17.154 12.343 3.557 1.00 89.19 312 GLY A C 1
ATOM 2314 O O . GLY A 1 312 ? -18.349 12.226 3.832 1.00 89.19 312 GLY A O 1
ATOM 2315 N N . ALA A 1 313 ? -16.292 11.320 3.656 1.00 91.94 313 ALA A N 1
ATOM 2316 C CA . ALA A 1 313 ? -16.687 10.007 4.175 1.00 91.94 313 ALA A CA 1
ATOM 2317 C C . ALA A 1 313 ? -17.253 10.103 5.595 1.00 91.94 313 ALA A C 1
ATOM 2319 O O . ALA A 1 313 ? -16.651 10.696 6.501 1.00 91.94 313 ALA A O 1
ATOM 2320 N N . ARG A 1 314 ? -18.392 9.450 5.812 1.00 88.19 314 ARG A N 1
ATOM 2321 C CA . ARG A 1 314 ? -19.088 9.416 7.106 1.00 88.19 314 ARG A CA 1
ATOM 2322 C C . ARG A 1 314 ? -19.150 8.013 7.682 1.00 88.19 314 ARG A C 1
ATOM 2324 O O . ARG A 1 314 ? -19.256 7.865 8.901 1.00 88.19 314 ARG A O 1
ATOM 2331 N N . THR A 1 315 ? -19.060 6.987 6.838 1.00 91.75 315 THR A N 1
ATOM 2332 C CA . THR A 1 315 ? -19.110 5.591 7.269 1.00 91.75 315 THR A CA 1
ATOM 2333 C C . THR A 1 315 ? -18.039 4.734 6.591 1.00 91.75 315 THR A C 1
ATOM 2335 O O . THR A 1 315 ? -17.398 5.133 5.615 1.00 91.75 315 THR A O 1
ATOM 2338 N N . SER A 1 316 ? -17.879 3.509 7.099 1.00 92.56 316 SER A N 1
ATOM 2339 C CA . SER A 1 316 ? -17.012 2.485 6.507 1.00 92.56 316 SER A CA 1
ATOM 2340 C C . SER A 1 316 ? -17.442 2.069 5.096 1.00 92.56 316 SER A C 1
ATOM 2342 O O . SER A 1 316 ? -16.664 1.437 4.384 1.00 92.56 316 SER A O 1
ATOM 2344 N N . PHE A 1 317 ? -18.651 2.439 4.652 1.00 94.31 317 PHE A N 1
ATOM 2345 C CA . PHE A 1 317 ? -19.122 2.151 3.297 1.00 94.31 317 PHE A CA 1
ATOM 2346 C C . PHE A 1 317 ? -18.244 2.806 2.220 1.00 94.31 317 PHE A C 1
ATOM 2348 O O . PHE A 1 317 ? -18.076 2.238 1.145 1.00 94.31 317 PHE A O 1
ATOM 2355 N N . SER A 1 318 ? -17.580 3.924 2.535 1.00 95.56 318 SER A N 1
ATOM 2356 C CA . SER A 1 318 ? -16.562 4.532 1.662 1.00 95.56 318 SER A CA 1
ATOM 2357 C C . SER A 1 318 ? -15.460 3.546 1.244 1.00 95.56 318 SER A C 1
ATOM 2359 O O . SER A 1 318 ? -15.046 3.514 0.085 1.00 95.56 318 SER A O 1
ATOM 2361 N N . SER A 1 319 ? -15.031 2.667 2.154 1.00 95.50 319 SER A N 1
ATOM 2362 C CA . SER A 1 319 ? -14.033 1.638 1.849 1.00 95.50 319 SER A CA 1
ATOM 2363 C C . SER A 1 319 ? -14.600 0.513 0.983 1.00 95.50 319 SER A C 1
ATOM 2365 O O . SER A 1 319 ? -13.881 -0.020 0.145 1.00 95.50 319 SER A O 1
ATOM 2367 N N . VAL A 1 320 ? -15.887 0.179 1.128 1.00 96.75 320 VAL A N 1
ATOM 2368 C CA . VAL A 1 320 ? -16.571 -0.788 0.248 1.00 96.75 320 VAL A CA 1
ATOM 2369 C C . VAL A 1 320 ? -16.643 -0.250 -1.178 1.00 96.75 320 VAL A C 1
ATOM 2371 O O . VAL A 1 320 ? -16.308 -0.968 -2.117 1.00 96.75 320 VAL A O 1
ATOM 2374 N N . VAL A 1 321 ? -17.002 1.028 -1.343 1.00 97.38 321 VAL A N 1
ATOM 2375 C CA . VAL A 1 321 ? -16.987 1.703 -2.650 1.00 97.38 321 VAL A CA 1
ATOM 2376 C C . VAL A 1 321 ? -15.578 1.679 -3.244 1.00 97.38 321 VAL A C 1
ATOM 2378 O O . VAL A 1 321 ? -15.411 1.309 -4.405 1.00 97.38 321 VAL A O 1
ATOM 2381 N N . SER A 1 322 ? -14.552 1.999 -2.450 1.00 96.69 322 SER A N 1
ATOM 2382 C CA . SER A 1 322 ? -13.162 1.980 -2.918 1.00 96.69 322 SER A CA 1
ATOM 2383 C C . SER A 1 322 ? -12.700 0.586 -3.371 1.00 96.69 322 SER A C 1
ATOM 2385 O O . SER A 1 322 ? -12.089 0.444 -4.437 1.00 96.69 322 SER A O 1
ATOM 2387 N N . THR A 1 323 ? -13.053 -0.460 -2.616 1.00 96.44 323 THR A N 1
ATOM 2388 C CA . THR A 1 323 ? -12.846 -1.859 -3.017 1.00 96.44 323 THR A CA 1
ATOM 2389 C C . THR A 1 323 ? -13.595 -2.183 -4.309 1.00 96.44 323 THR A C 1
ATOM 2391 O O . THR A 1 323 ? -13.010 -2.797 -5.196 1.00 96.44 323 THR A O 1
ATOM 2394 N N . GLY A 1 324 ? -14.847 -1.745 -4.463 1.00 96.94 324 GLY A N 1
ATOM 2395 C CA . GLY A 1 324 ? -15.638 -1.966 -5.678 1.00 96.94 324 GLY A CA 1
ATOM 2396 C C . GLY A 1 324 ? -15.016 -1.330 -6.926 1.00 96.94 324 GLY A C 1
ATOM 2397 O O . GLY A 1 324 ? -14.943 -1.968 -7.974 1.00 96.94 324 GLY A O 1
ATOM 2398 N N . VAL A 1 325 ? -14.484 -0.111 -6.811 1.00 96.44 325 VAL A N 1
ATOM 2399 C CA . VAL A 1 325 ? -13.749 0.544 -7.908 1.00 96.44 325 VAL A CA 1
ATOM 2400 C C . VAL A 1 325 ? -12.433 -0.183 -8.203 1.00 96.44 325 VAL A C 1
ATOM 2402 O O . VAL A 1 325 ? -12.074 -0.362 -9.367 1.00 96.44 325 VAL A O 1
ATOM 2405 N N . THR A 1 326 ? -11.727 -0.656 -7.171 1.00 95.62 326 THR A N 1
ATOM 2406 C CA . THR A 1 326 ? -10.514 -1.476 -7.344 1.00 95.62 326 THR A CA 1
ATOM 2407 C C . THR A 1 326 ? -10.840 -2.785 -8.072 1.00 95.62 326 THR A C 1
ATOM 2409 O O . THR A 1 326 ? -10.138 -3.161 -9.006 1.00 95.62 326 THR A O 1
ATOM 2412 N N . LEU A 1 327 ? -11.941 -3.443 -7.707 1.00 95.81 327 LEU A N 1
ATOM 2413 C CA . LEU A 1 327 ? -12.439 -4.653 -8.357 1.00 95.81 327 LEU A CA 1
ATOM 2414 C C . LEU A 1 327 ? -12.773 -4.407 -9.833 1.00 95.81 327 LEU A C 1
ATOM 2416 O O . LEU A 1 327 ? -12.300 -5.140 -10.696 1.00 95.81 327 LEU A O 1
ATOM 2420 N N . ALA A 1 328 ? -13.521 -3.342 -10.135 1.00 95.25 328 ALA A N 1
ATOM 2421 C CA . ALA A 1 328 ? -13.808 -2.949 -11.514 1.00 95.25 328 ALA A CA 1
ATOM 2422 C C . ALA A 1 328 ? -12.519 -2.658 -12.303 1.00 95.25 328 ALA A C 1
ATOM 2424 O O . ALA A 1 328 ? -12.409 -3.007 -13.475 1.00 95.25 328 ALA A O 1
ATOM 2425 N N . THR A 1 329 ? -11.515 -2.076 -11.646 1.00 93.50 329 THR A N 1
ATOM 2426 C CA . THR A 1 329 ? -10.216 -1.803 -12.267 1.00 93.50 329 THR A CA 1
ATOM 2427 C C . THR A 1 329 ? -9.491 -3.091 -12.651 1.00 93.50 329 THR A C 1
ATOM 2429 O O . THR A 1 329 ? -9.002 -3.188 -13.771 1.00 93.50 329 THR A O 1
ATOM 2432 N N . ILE A 1 330 ? -9.465 -4.089 -11.761 1.00 92.88 330 ILE A N 1
ATOM 2433 C CA . ILE A 1 330 ? -8.857 -5.406 -12.021 1.00 92.88 330 ILE A CA 1
ATOM 2434 C C . ILE A 1 330 ? -9.551 -6.133 -13.181 1.00 92.88 330 ILE A C 1
ATOM 2436 O O . ILE A 1 330 ? -8.896 -6.814 -13.964 1.00 92.88 330 ILE A O 1
ATOM 2440 N N . LEU A 1 331 ? -10.877 -6.007 -13.278 1.00 92.69 331 LEU A N 1
ATOM 2441 C CA . LEU A 1 331 ? -11.670 -6.719 -14.280 1.00 92.69 331 LEU A CA 1
ATOM 2442 C C . LEU A 1 331 ? -11.639 -6.060 -15.663 1.00 92.69 331 LEU A C 1
ATOM 2444 O O . LEU A 1 331 ? -11.710 -6.769 -16.663 1.00 92.69 331 LEU A O 1
ATOM 2448 N N . PHE A 1 332 ? -11.561 -4.727 -15.728 1.00 92.62 332 PHE A N 1
ATOM 2449 C CA . PHE A 1 332 ? -11.803 -3.995 -16.977 1.00 92.62 332 PHE A CA 1
ATOM 2450 C C . PHE A 1 332 ? -10.691 -3.017 -17.378 1.00 92.62 332 PHE A C 1
ATOM 2452 O O . PHE A 1 332 ? -10.571 -2.701 -18.559 1.00 92.62 332 PHE A O 1
ATOM 2459 N N . LEU A 1 333 ? -9.895 -2.499 -16.434 1.00 91.69 333 LEU A N 1
ATOM 2460 C CA . LEU A 1 333 ? -8.940 -1.409 -16.694 1.00 91.69 333 LEU A CA 1
ATOM 2461 C C . LEU A 1 333 ? -7.468 -1.846 -16.611 1.00 91.69 333 LEU A C 1
ATOM 2463 O O . LEU A 1 333 ? -6.599 -1.049 -16.954 1.00 91.69 333 LEU A O 1
ATOM 2467 N N . THR A 1 334 ? -7.151 -3.080 -16.203 1.00 90.38 334 THR A N 1
ATOM 2468 C CA . THR A 1 334 ? -5.762 -3.582 -16.132 1.00 90.38 334 THR A CA 1
ATOM 2469 C C . THR A 1 334 ? -4.966 -3.430 -17.432 1.00 90.38 334 THR A C 1
ATOM 2471 O O . THR A 1 334 ? -3.812 -3.003 -17.334 1.00 90.38 334 THR A O 1
ATOM 2474 N N . PRO A 1 335 ? -5.530 -3.653 -18.642 1.00 90.88 335 PRO A N 1
ATOM 2475 C CA . PRO A 1 335 ? -4.774 -3.474 -19.882 1.00 90.88 335 PRO A CA 1
ATOM 2476 C C . PRO A 1 335 ? -4.348 -2.021 -20.134 1.00 90.88 335 PRO A C 1
ATOM 2478 O O . PRO A 1 335 ? -3.340 -1.783 -20.796 1.00 90.88 335 PRO A O 1
ATOM 2481 N N . LEU A 1 336 ? -5.065 -1.034 -19.577 1.00 90.44 336 LEU A N 1
ATOM 2482 C CA . LEU A 1 336 ? -4.733 0.388 -19.747 1.00 90.44 336 LEU A CA 1
ATOM 2483 C C . LEU A 1 336 ? -3.398 0.758 -19.093 1.00 90.44 336 LEU A C 1
ATOM 2485 O O . LEU A 1 336 ? -2.764 1.733 -19.490 1.00 90.44 336 LEU A O 1
ATOM 2489 N N . PHE A 1 337 ? -2.961 -0.009 -18.096 1.00 91.75 337 PHE A N 1
ATOM 2490 C CA . PHE A 1 337 ? -1.727 0.266 -17.368 1.00 91.75 337 PHE A CA 1
ATOM 2491 C C . PHE A 1 337 ? -0.477 -0.314 -18.036 1.00 91.75 337 PHE A C 1
ATOM 2493 O O . PHE A 1 337 ? 0.616 -0.048 -17.546 1.00 91.75 337 PHE A O 1
ATOM 2500 N N . PHE A 1 338 ? -0.597 -1.047 -19.151 1.00 92.81 338 PHE A N 1
ATOM 2501 C CA . PHE A 1 338 ? 0.549 -1.682 -19.816 1.00 92.81 338 PHE A CA 1
ATOM 2502 C C . PHE A 1 338 ? 1.678 -0.683 -20.114 1.00 92.81 338 PHE A C 1
ATOM 2504 O O . PHE A 1 338 ? 2.826 -0.886 -19.720 1.00 92.81 338 PHE A O 1
ATOM 2511 N N . TYR A 1 339 ? 1.328 0.442 -20.744 1.00 93.38 339 TYR A N 1
ATOM 2512 C CA . TYR A 1 339 ? 2.271 1.492 -21.142 1.00 93.38 339 TYR A CA 1
ATOM 2513 C C . TYR A 1 339 ? 2.579 2.502 -20.032 1.00 93.38 339 TYR A C 1
ATOM 2515 O O . TYR A 1 339 ? 3.236 3.506 -20.297 1.00 93.38 339 TYR A O 1
ATOM 2523 N N . LEU A 1 340 ? 2.102 2.288 -18.802 1.00 93.69 340 LEU A N 1
ATOM 2524 C CA . LEU A 1 340 ? 2.308 3.235 -17.711 1.00 93.69 340 LEU A CA 1
ATOM 2525 C C . LEU A 1 340 ? 3.784 3.219 -17.264 1.00 93.69 340 LEU A C 1
ATOM 2527 O O . LEU A 1 340 ? 4.265 2.183 -16.798 1.00 93.69 340 LEU A O 1
ATOM 2531 N N . PRO A 1 341 ? 4.510 4.349 -17.341 1.00 94.75 341 PRO A N 1
ATOM 2532 C CA . PRO A 1 341 ? 5.892 4.419 -16.878 1.00 94.75 341 PRO A CA 1
ATOM 2533 C C . PRO A 1 341 ? 5.994 4.345 -15.352 1.00 94.75 341 PRO A C 1
ATOM 2535 O O . PRO A 1 341 ? 5.271 5.040 -14.628 1.00 94.75 341 PRO A O 1
ATOM 2538 N N . LEU A 1 342 ? 6.956 3.570 -14.845 1.00 92.38 342 LEU A N 1
ATOM 2539 C CA . LEU A 1 342 ? 7.207 3.443 -13.402 1.00 92.38 342 LEU A CA 1
ATOM 2540 C C . LEU A 1 342 ? 7.638 4.775 -12.763 1.00 92.38 342 LEU A C 1
ATOM 2542 O O . LEU A 1 342 ? 7.349 5.033 -11.594 1.00 92.38 342 LEU A O 1
ATOM 2546 N N . THR A 1 343 ? 8.272 5.659 -13.533 1.00 94.06 343 THR A N 1
ATOM 2547 C CA . THR A 1 343 ? 8.662 7.013 -13.106 1.00 94.06 343 THR A CA 1
ATOM 2548 C C . THR A 1 343 ? 7.452 7.879 -12.737 1.00 94.06 343 THR A C 1
ATOM 2550 O O . THR A 1 343 ? 7.519 8.657 -11.783 1.00 94.06 343 THR A O 1
ATOM 2553 N N . ALA A 1 344 ? 6.319 7.719 -13.432 1.00 93.62 344 ALA A N 1
ATOM 2554 C CA . ALA A 1 344 ? 5.080 8.431 -13.119 1.00 93.62 344 ALA A CA 1
ATOM 2555 C C . ALA A 1 344 ? 4.445 7.919 -11.813 1.00 93.62 344 ALA A C 1
ATOM 2557 O O . ALA A 1 344 ? 3.994 8.718 -10.989 1.00 93.62 344 ALA A O 1
ATOM 2558 N N . LEU A 1 345 ? 4.476 6.601 -11.578 1.00 90.75 345 LEU A N 1
ATOM 2559 C CA . LEU A 1 345 ? 4.073 6.009 -10.296 1.00 90.75 345 LEU A CA 1
ATOM 2560 C C . LEU A 1 345 ? 4.934 6.540 -9.141 1.00 90.75 345 LEU A C 1
ATOM 2562 O O . LEU A 1 345 ? 4.390 6.972 -8.120 1.00 90.75 345 LEU A O 1
ATOM 2566 N N . ALA A 1 346 ? 6.258 6.576 -9.321 1.00 91.44 346 ALA A N 1
ATOM 2567 C CA . ALA A 1 346 ? 7.189 7.109 -8.328 1.00 91.44 346 ALA A CA 1
ATOM 2568 C C . ALA A 1 346 ? 6.873 8.574 -7.980 1.00 91.44 346 ALA A C 1
ATOM 2570 O O . ALA A 1 346 ? 6.809 8.927 -6.800 1.00 91.44 346 ALA A O 1
ATOM 2571 N N . ALA A 1 347 ? 6.585 9.417 -8.979 1.00 93.44 347 ALA A N 1
ATOM 2572 C CA . ALA A 1 347 ? 6.197 10.813 -8.765 1.00 93.44 347 ALA A CA 1
ATOM 2573 C C . ALA A 1 347 ? 4.917 10.952 -7.914 1.00 93.44 347 ALA A C 1
ATOM 2575 O O . ALA A 1 347 ? 4.872 11.768 -6.986 1.00 93.44 347 ALA A O 1
ATOM 2576 N N . ILE A 1 348 ? 3.895 10.127 -8.177 1.00 89.12 348 ILE A N 1
ATOM 2577 C CA . ILE A 1 348 ? 2.638 10.109 -7.406 1.00 89.12 348 ILE A CA 1
ATOM 2578 C C . ILE A 1 348 ? 2.895 9.710 -5.948 1.00 89.12 348 ILE A C 1
ATOM 2580 O O . ILE A 1 348 ? 2.370 10.347 -5.023 1.00 89.12 348 ILE A O 1
ATOM 2584 N N . VAL A 1 349 ? 3.717 8.681 -5.724 1.00 85.75 349 VAL A N 1
ATOM 2585 C CA . VAL A 1 349 ? 4.076 8.213 -4.377 1.00 85.75 349 VAL A CA 1
ATOM 2586 C C . VAL A 1 349 ? 4.878 9.279 -3.622 1.00 85.75 349 VAL A C 1
ATOM 2588 O O . VAL A 1 349 ? 4.553 9.570 -2.468 1.00 85.75 349 VAL A O 1
ATOM 2591 N N . ILE A 1 350 ? 5.854 9.926 -4.269 1.00 90.19 350 ILE A N 1
ATOM 2592 C CA . ILE A 1 350 ? 6.651 11.015 -3.676 1.00 90.19 350 ILE A CA 1
ATOM 2593 C C . ILE A 1 350 ? 5.751 12.177 -3.253 1.00 90.19 350 ILE A C 1
ATOM 2595 O O . ILE A 1 350 ? 5.808 12.608 -2.099 1.00 90.19 350 ILE A O 1
ATOM 2599 N N . LEU A 1 351 ? 4.875 12.662 -4.140 1.00 87.88 351 LEU A N 1
ATOM 2600 C CA . LEU A 1 351 ? 3.970 13.770 -3.821 1.00 87.88 351 LEU A CA 1
ATOM 2601 C C . LEU A 1 351 ? 3.064 13.441 -2.620 1.00 87.88 351 LEU A C 1
ATOM 2603 O O . LEU A 1 351 ? 2.834 14.292 -1.750 1.00 87.88 351 LEU A O 1
ATOM 2607 N N . SER A 1 352 ? 2.563 12.205 -2.582 1.00 79.56 352 SER A N 1
ATOM 2608 C CA . SER A 1 352 ? 1.696 11.685 -1.520 1.00 79.56 352 SER A CA 1
ATOM 2609 C C . SER A 1 352 ? 2.421 11.580 -0.174 1.00 79.56 352 SER A C 1
ATOM 2611 O O . SER A 1 352 ? 1.825 11.851 0.872 1.00 79.56 352 SER A O 1
ATOM 2613 N N . ALA A 1 353 ? 3.704 11.213 -0.192 1.00 82.12 353 ALA A N 1
ATOM 2614 C CA . ALA A 1 353 ? 4.539 11.114 1.000 1.00 82.12 353 ALA A CA 1
ATOM 2615 C C . ALA A 1 353 ? 4.942 12.492 1.542 1.00 82.12 353 ALA A C 1
ATOM 2617 O O . ALA A 1 353 ? 4.867 12.719 2.747 1.00 82.12 353 ALA A O 1
ATOM 2618 N N . VAL A 1 354 ? 5.295 13.446 0.672 1.00 84.56 354 VAL A N 1
ATOM 2619 C CA . VAL A 1 354 ? 5.695 14.805 1.088 1.00 84.56 354 VAL A CA 1
ATOM 2620 C C . VAL A 1 354 ? 4.568 15.534 1.826 1.00 84.56 354 VAL A C 1
ATOM 2622 O O . VAL A 1 354 ? 4.842 16.252 2.784 1.00 84.56 354 VAL A O 1
ATOM 2625 N N . SER A 1 355 ? 3.298 15.313 1.459 1.00 75.00 355 SER A N 1
ATOM 2626 C CA . SER A 1 355 ? 2.153 15.870 2.210 1.00 75.00 355 SER A CA 1
ATOM 2627 C C . SER A 1 355 ? 2.032 15.360 3.647 1.00 75.00 355 SER A C 1
ATOM 2629 O O . SER A 1 355 ? 1.273 15.932 4.424 1.00 75.00 355 SER A O 1
ATOM 2631 N N . LEU A 1 356 ? 2.759 14.304 4.009 1.00 68.94 356 LEU A N 1
ATOM 2632 C CA . LEU A 1 356 ? 2.745 13.725 5.346 1.00 68.94 356 LEU A CA 1
ATOM 2633 C C . LEU A 1 356 ? 3.792 14.348 6.288 1.00 68.94 356 LEU A C 1
ATOM 2635 O O . LEU A 1 356 ? 3.749 14.112 7.497 1.00 68.94 356 LEU A O 1
ATOM 2639 N N . ILE A 1 357 ? 4.729 15.141 5.754 1.00 79.38 357 ILE A N 1
ATOM 2640 C CA . ILE A 1 357 ? 5.775 15.808 6.536 1.00 79.38 357 ILE A CA 1
ATOM 2641 C C . ILE A 1 357 ? 5.212 17.104 7.131 1.00 79.38 357 ILE A C 1
ATOM 2643 O O . ILE A 1 357 ? 5.118 18.135 6.463 1.00 79.38 357 ILE A O 1
ATOM 2647 N N . ASP A 1 358 ? 4.878 17.074 8.420 1.00 72.69 358 ASP A N 1
ATOM 2648 C CA . ASP A 1 358 ? 4.392 18.245 9.155 1.00 72.69 358 ASP A CA 1
ATOM 2649 C C . ASP A 1 358 ? 5.557 19.049 9.759 1.00 72.69 358 ASP A C 1
ATOM 2651 O O . ASP A 1 358 ? 5.873 18.969 10.950 1.00 72.69 358 ASP A O 1
ATOM 2655 N N . ILE A 1 359 ? 6.225 19.838 8.910 1.00 78.62 359 ILE A N 1
ATOM 2656 C CA . ILE A 1 359 ? 7.380 20.670 9.300 1.00 78.62 359 ILE A CA 1
ATOM 2657 C C . ILE A 1 359 ? 7.013 21.645 10.429 1.00 78.62 359 ILE A C 1
ATOM 2659 O O . ILE A 1 359 ? 7.830 21.906 11.316 1.00 78.62 359 ILE A O 1
ATOM 2663 N N . LYS A 1 360 ? 5.783 22.179 10.419 1.00 77.75 360 LYS A N 1
ATOM 2664 C CA . LYS A 1 360 ? 5.310 23.118 11.446 1.00 77.75 360 LYS A CA 1
ATOM 2665 C C . LYS A 1 360 ? 5.281 22.440 12.808 1.00 77.75 360 LYS A C 1
ATOM 2667 O O . LYS A 1 360 ? 5.891 22.942 13.750 1.00 77.75 360 LYS A O 1
ATOM 2672 N N . ARG A 1 361 ? 4.677 21.256 12.883 1.00 71.00 361 ARG A N 1
ATOM 2673 C CA . ARG A 1 361 ? 4.591 20.481 14.121 1.00 71.00 361 ARG A CA 1
ATOM 2674 C C . ARG A 1 361 ? 5.949 19.994 14.613 1.00 71.00 361 ARG A C 1
ATOM 2676 O O . ARG A 1 361 ? 6.198 20.030 15.815 1.00 71.00 361 ARG A O 1
ATOM 2683 N N . ILE A 1 362 ? 6.855 19.611 13.707 1.00 75.50 362 ILE A N 1
ATOM 2684 C CA . ILE A 1 362 ? 8.249 19.290 14.066 1.00 75.50 362 ILE A CA 1
ATOM 2685 C C . ILE A 1 362 ? 8.916 20.504 14.727 1.00 75.50 362 ILE A C 1
ATOM 2687 O O . ILE A 1 362 ? 9.548 20.372 15.776 1.00 75.50 362 ILE A O 1
ATOM 2691 N N . ARG A 1 363 ? 8.742 21.701 14.153 1.00 79.50 363 ARG A N 1
ATOM 2692 C CA . ARG A 1 363 ? 9.312 22.943 14.694 1.00 79.50 363 ARG A CA 1
ATOM 2693 C C . ARG A 1 363 ? 8.706 23.323 16.048 1.00 79.50 363 ARG A C 1
ATOM 2695 O O . ARG A 1 363 ? 9.449 23.718 16.945 1.00 79.50 363 ARG A O 1
ATOM 2702 N N . GLU A 1 364 ? 7.393 23.185 16.213 1.00 77.56 364 GLU A N 1
ATOM 2703 C CA . GLU A 1 364 ? 6.690 23.430 17.481 1.00 77.56 364 GLU A CA 1
ATOM 2704 C C . GLU A 1 364 ? 7.157 22.473 18.581 1.00 77.56 364 GLU A C 1
ATOM 2706 O O . GLU A 1 364 ? 7.516 22.907 19.675 1.00 77.56 364 GLU A O 1
ATOM 2711 N N . MET A 1 365 ? 7.241 21.176 18.277 1.00 73.69 365 MET A N 1
ATOM 2712 C CA . MET A 1 365 ? 7.749 20.173 19.214 1.00 73.69 365 MET A CA 1
ATOM 2713 C C . MET A 1 365 ? 9.206 20.437 19.602 1.00 73.69 365 MET A C 1
ATOM 2715 O O . MET A 1 365 ? 9.565 20.322 20.776 1.00 73.69 365 MET A O 1
ATOM 2719 N N . TYR A 1 366 ? 10.044 20.833 18.640 1.00 77.69 366 TYR A N 1
ATOM 2720 C CA . TYR A 1 366 ? 11.426 21.207 18.922 1.00 77.69 366 TYR A CA 1
ATOM 2721 C C . TYR A 1 366 ? 11.500 22.427 19.853 1.00 77.69 366 TYR A C 1
ATOM 2723 O O . TYR A 1 366 ? 12.267 22.412 20.818 1.00 77.69 366 TYR A O 1
ATOM 2731 N N . ALA A 1 367 ? 10.661 23.444 19.625 1.00 77.81 367 ALA A N 1
ATOM 2732 C CA . ALA A 1 367 ? 10.579 24.633 20.475 1.00 77.81 367 ALA A CA 1
ATOM 2733 C C . ALA A 1 367 ? 10.133 24.304 21.913 1.00 77.81 367 ALA A C 1
ATOM 2735 O O . ALA A 1 367 ? 10.763 24.781 22.858 1.00 77.81 367 ALA A O 1
ATOM 2736 N N . ILE A 1 368 ? 9.129 23.435 22.085 1.00 72.62 368 ILE A N 1
ATOM 2737 C CA . ILE A 1 368 ? 8.652 22.980 23.406 1.00 72.62 368 ILE A CA 1
ATOM 2738 C C . ILE A 1 368 ? 9.743 22.186 24.138 1.00 72.62 368 ILE A C 1
ATOM 2740 O O . ILE A 1 368 ? 10.035 22.450 25.304 1.00 72.62 368 ILE A O 1
ATOM 2744 N N . SER A 1 369 ? 10.434 21.278 23.438 1.00 68.69 369 SER A N 1
ATOM 2745 C CA . SER A 1 369 ? 11.538 20.512 24.035 1.00 68.69 369 SER A CA 1
ATOM 2746 C C . SER A 1 369 ? 12.699 21.401 24.498 1.00 68.69 369 SER A C 1
ATOM 2748 O O . SER A 1 369 ? 13.444 21.027 25.404 1.00 68.69 369 SER A O 1
ATOM 2750 N N . ARG A 1 370 ? 12.874 22.579 23.878 1.00 60.78 370 ARG A N 1
ATOM 2751 C CA . ARG A 1 370 ? 13.894 23.564 24.253 1.00 60.78 370 ARG A CA 1
ATOM 2752 C C . ARG A 1 370 ? 13.478 24.349 25.496 1.00 60.78 370 ARG A C 1
ATOM 2754 O O . ARG A 1 370 ? 14.322 24.590 26.355 1.00 60.78 370 ARG A O 1
ATOM 2761 N N . SER A 1 371 ? 12.197 24.704 25.623 1.00 61.00 371 SER A N 1
ATOM 2762 C CA . SER A 1 371 ? 11.678 25.344 26.838 1.00 61.00 371 SER A CA 1
ATOM 2763 C C . SER A 1 371 ? 11.673 24.401 28.041 1.00 61.00 371 SER A C 1
ATOM 2765 O O . SER A 1 371 ? 12.045 24.839 29.129 1.00 61.00 371 SER A O 1
ATOM 2767 N N . ASP A 1 372 ? 11.340 23.120 27.847 1.00 59.88 372 ASP A N 1
ATOM 2768 C CA . ASP A 1 372 ? 11.386 22.115 28.919 1.00 59.88 372 ASP A CA 1
ATOM 2769 C C . ASP A 1 372 ? 12.829 21.820 29.348 1.00 59.88 372 ASP A C 1
ATOM 2771 O O . ASP A 1 372 ? 13.109 21.818 30.546 1.00 59.88 372 ASP A O 1
ATOM 2775 N N . ARG A 1 373 ? 13.784 21.740 28.403 1.00 54.25 373 ARG A N 1
ATOM 2776 C CA . ARG A 1 373 ? 15.221 21.659 28.732 1.00 54.25 373 ARG A CA 1
ATOM 2777 C C . ARG A 1 373 ? 15.709 22.853 29.551 1.00 54.25 373 ARG A C 1
ATOM 2779 O O . ARG A 1 373 ? 16.360 22.654 30.570 1.00 54.25 373 ARG A O 1
ATOM 2786 N N . CYS A 1 374 ? 15.371 24.090 29.164 1.00 55.09 374 CYS A N 1
ATOM 2787 C CA . CYS A 1 374 ? 15.762 25.271 29.952 1.00 55.09 374 CYS A CA 1
ATOM 2788 C C . CYS A 1 374 ? 15.086 25.285 31.346 1.00 55.09 374 CYS A C 1
ATOM 2790 O O . CYS A 1 374 ? 15.637 25.865 32.291 1.00 55.09 374 CYS A O 1
ATOM 2792 N N . ARG A 1 375 ? 13.903 24.665 31.498 1.00 51.81 375 ARG A N 1
ATOM 2793 C CA . ARG A 1 375 ? 13.160 24.583 32.766 1.00 51.81 375 ARG A CA 1
ATOM 2794 C C . ARG A 1 375 ? 13.747 23.527 33.702 1.00 51.81 375 ARG A C 1
ATOM 2796 O O . ARG A 1 375 ? 13.967 23.840 34.870 1.00 51.81 375 ARG A O 1
ATOM 2803 N N . GLU A 1 376 ? 14.073 22.340 33.198 1.00 55.72 376 GLU A N 1
ATOM 2804 C CA . GLU A 1 376 ? 14.816 21.317 33.946 1.00 55.72 376 GLU A CA 1
ATOM 2805 C C . GLU A 1 376 ? 16.219 21.799 34.322 1.00 55.72 376 GLU A C 1
ATOM 2807 O O . GLU A 1 376 ? 16.651 21.587 35.450 1.00 55.72 376 GLU A O 1
ATOM 2812 N N . GLU A 1 377 ? 16.906 22.538 33.446 1.00 52.16 377 GLU A N 1
ATOM 2813 C CA . GLU A 1 377 ? 18.224 23.103 33.758 1.00 52.16 377 GLU A CA 1
ATOM 2814 C C . GLU A 1 377 ? 18.143 24.224 34.816 1.00 52.16 377 GLU A C 1
ATOM 2816 O O . GLU A 1 377 ? 19.034 24.362 35.659 1.00 52.16 377 GLU A O 1
ATOM 2821 N N . SER A 1 378 ? 17.061 25.013 34.823 1.00 51.59 378 SER A N 1
ATOM 2822 C CA . SER A 1 378 ? 16.790 26.001 35.882 1.00 51.59 378 SER A CA 1
ATOM 2823 C C . SER A 1 378 ? 16.419 25.348 37.216 1.00 51.59 378 SER A C 1
ATOM 2825 O O . SER A 1 378 ? 16.870 25.810 38.265 1.00 51.59 378 SER A O 1
ATOM 2827 N N . LEU A 1 379 ? 15.647 24.259 37.190 1.00 52.22 379 LEU A N 1
ATOM 2828 C CA . LEU A 1 379 ? 15.301 23.480 38.381 1.00 52.22 379 LEU A CA 1
ATOM 2829 C C . LEU A 1 379 ? 16.525 22.742 38.938 1.00 52.22 379 LEU A C 1
ATOM 2831 O O . LEU A 1 379 ? 16.772 22.804 40.141 1.00 52.22 379 LEU A O 1
ATOM 2835 N N . ALA A 1 380 ? 17.359 22.147 38.083 1.00 51.59 380 ALA A N 1
ATOM 2836 C CA . ALA A 1 380 ? 18.625 21.537 38.480 1.00 51.59 380 ALA A CA 1
ATOM 2837 C C . ALA A 1 380 ? 19.535 22.559 39.181 1.00 51.59 380 ALA A C 1
ATOM 2839 O O . ALA A 1 380 ? 20.039 22.277 40.263 1.00 51.59 380 ALA A O 1
ATOM 2840 N N . LYS A 1 381 ? 19.642 23.792 38.657 1.00 49.50 381 LYS A N 1
ATOM 2841 C CA . LYS A 1 381 ? 20.374 24.897 39.312 1.00 49.50 381 LYS A CA 1
ATOM 2842 C C . LYS A 1 381 ? 19.803 25.294 40.681 1.00 49.50 381 LYS A C 1
ATOM 2844 O O . LYS A 1 381 ? 20.562 25.774 41.517 1.00 49.50 381 LYS A O 1
ATOM 2849 N N . HIS A 1 382 ? 18.503 25.108 40.919 1.00 51.22 382 HIS A N 1
ATOM 2850 C CA . HIS A 1 382 ? 17.859 25.406 42.205 1.00 51.22 382 HIS A CA 1
ATOM 2851 C C . HIS A 1 382 ? 18.075 24.306 43.257 1.00 51.22 382 HIS A C 1
ATOM 2853 O O . HIS A 1 382 ? 18.187 24.616 44.443 1.00 51.22 382 HIS A O 1
ATOM 2859 N N . TYR A 1 383 ? 18.178 23.040 42.838 1.00 47.94 383 TYR A N 1
ATOM 2860 C CA . TYR A 1 383 ? 18.361 21.899 43.745 1.00 47.94 383 TYR A CA 1
ATOM 2861 C C . TYR A 1 383 ? 19.829 21.499 43.960 1.00 47.94 383 TYR A C 1
ATOM 2863 O O . TYR A 1 383 ? 20.169 20.981 45.023 1.00 47.94 383 TYR A O 1
ATOM 2871 N N . THR A 1 384 ? 20.740 21.783 43.023 1.00 45.31 384 THR A N 1
ATOM 2872 C CA . THR A 1 384 ? 22.175 21.534 43.223 1.00 45.31 384 THR A CA 1
ATOM 2873 C C . THR A 1 384 ? 22.884 22.773 43.769 1.00 45.31 384 THR A C 1
ATOM 2875 O O . THR A 1 384 ? 23.465 23.558 43.019 1.00 45.31 384 THR A O 1
ATOM 2878 N N . LYS A 1 385 ? 22.931 22.917 45.099 1.00 47.06 385 LYS A N 1
ATOM 2879 C CA . LYS A 1 385 ? 23.994 23.687 45.771 1.00 47.06 385 LYS A CA 1
ATOM 2880 C C . LYS A 1 385 ? 25.303 22.886 45.708 1.00 47.06 385 LYS A C 1
ATOM 2882 O O . LYS A 1 385 ? 25.720 22.296 46.699 1.00 47.06 385 LYS A O 1
ATOM 2887 N N . ARG A 1 386 ? 25.953 22.817 44.544 1.00 40.38 386 ARG A N 1
ATOM 2888 C CA . ARG A 1 386 ? 27.357 22.376 44.456 1.00 40.38 386 ARG A CA 1
ATOM 2889 C C . ARG A 1 386 ? 28.181 23.345 43.605 1.00 40.38 386 ARG A C 1
ATOM 2891 O O . ARG A 1 386 ? 27.651 23.889 42.634 1.00 40.38 386 ARG A O 1
ATOM 2898 N N . PRO A 1 387 ? 29.452 23.604 43.967 1.00 42.41 387 PRO A N 1
ATOM 2899 C CA . PRO A 1 387 ? 30.262 24.598 43.285 1.00 42.41 387 PRO A CA 1
ATOM 2900 C C . PRO A 1 387 ? 30.647 24.103 41.887 1.00 42.41 387 PRO A C 1
ATOM 2902 O O . PRO A 1 387 ? 31.150 22.998 41.722 1.00 42.41 387 PRO A O 1
ATOM 2905 N N . ARG A 1 388 ? 30.367 24.958 40.898 1.00 43.41 388 ARG A N 1
ATOM 2906 C CA . ARG A 1 388 ? 30.951 25.063 39.549 1.00 43.41 388 ARG A CA 1
ATOM 2907 C C . ARG A 1 388 ? 31.691 23.820 39.015 1.00 43.41 388 ARG A C 1
ATOM 2909 O O . ARG A 1 388 ? 32.905 23.725 39.131 1.00 43.41 388 ARG A O 1
ATOM 2916 N N . ALA A 1 389 ? 30.979 22.983 38.260 1.00 37.56 389 ALA A N 1
ATOM 2917 C CA . ALA A 1 389 ? 31.579 22.235 37.154 1.00 37.56 389 ALA A CA 1
ATOM 2918 C C . ALA A 1 389 ? 31.310 22.994 35.839 1.00 37.56 389 ALA A C 1
ATOM 2920 O O . ALA A 1 389 ? 30.166 23.349 35.528 1.00 37.56 389 ALA A O 1
ATOM 2921 N N . HIS A 1 390 ? 32.370 23.308 35.095 1.00 37.53 390 HIS A N 1
ATOM 2922 C CA . HIS A 1 390 ? 32.302 23.956 33.785 1.00 37.53 390 HIS A CA 1
ATOM 2923 C C . HIS A 1 390 ? 31.751 22.966 32.745 1.00 37.53 390 HIS A C 1
ATOM 2925 O O . HIS A 1 390 ? 32.479 22.122 32.242 1.00 37.53 390 HIS A O 1
ATOM 2931 N N . PHE A 1 391 ? 30.464 23.079 32.406 1.00 37.62 391 PHE A N 1
ATOM 2932 C CA . PHE A 1 391 ? 29.897 22.433 31.219 1.00 37.62 391 PHE A CA 1
ATOM 2933 C C . PHE A 1 391 ? 29.984 23.385 30.004 1.00 37.62 391 PHE A C 1
ATOM 2935 O O . PHE A 1 391 ? 29.603 24.553 30.151 1.00 37.62 391 PHE A O 1
ATOM 2942 N N . PRO A 1 392 ? 30.441 22.938 28.811 1.00 36.62 392 PRO A N 1
ATOM 2943 C CA . PRO A 1 392 ? 30.729 23.825 27.671 1.00 36.62 392 PRO A CA 1
ATOM 2944 C C . PRO A 1 392 ? 29.495 24.384 26.938 1.00 36.62 392 PRO A C 1
ATOM 2946 O O . PRO A 1 392 ? 29.630 25.255 26.086 1.00 36.62 392 PRO A O 1
ATOM 2949 N N . TRP A 1 393 ? 28.278 23.943 27.264 1.00 38.84 393 TRP A N 1
ATOM 2950 C CA . TRP A 1 393 ? 27.052 24.265 26.510 1.00 38.84 393 TRP A CA 1
ATOM 2951 C C . TRP A 1 393 ? 26.328 25.541 26.989 1.00 38.84 393 TRP A C 1
ATOM 2953 O O . TRP A 1 393 ? 25.111 25.665 26.900 1.00 38.84 393 TRP A O 1
ATOM 2963 N N . ARG A 1 394 ? 27.080 26.514 27.516 1.00 34.47 394 ARG A N 1
ATOM 2964 C CA . ARG A 1 394 ? 26.591 27.687 28.272 1.00 34.47 394 ARG A CA 1
ATOM 2965 C C . ARG A 1 394 ? 26.106 28.888 27.438 1.00 34.47 394 ARG A C 1
ATOM 2967 O O . ARG A 1 394 ? 26.202 30.015 27.919 1.00 34.47 394 ARG A O 1
ATOM 2974 N N . ARG A 1 395 ? 25.591 28.709 26.218 1.00 37.50 395 ARG A N 1
ATOM 2975 C CA . ARG A 1 395 ? 25.087 29.849 25.419 1.00 37.50 395 ARG A CA 1
ATOM 2976 C C . ARG A 1 395 ? 23.562 29.818 25.246 1.00 37.50 395 ARG A C 1
ATOM 2978 O O . ARG A 1 395 ? 23.010 28.942 24.591 1.00 37.50 395 ARG A O 1
ATOM 2985 N N . ASP A 1 396 ? 22.937 30.830 25.854 1.00 40.84 396 ASP A N 1
ATOM 2986 C CA . ASP A 1 396 ? 21.604 31.393 25.599 1.00 40.84 396 ASP A CA 1
ATOM 2987 C C . ASP A 1 396 ? 20.342 30.597 25.999 1.00 40.84 396 ASP A C 1
ATOM 2989 O O . ASP A 1 396 ? 19.550 30.174 25.157 1.00 40.84 396 ASP A O 1
ATOM 2993 N N . CYS A 1 397 ? 20.061 30.532 27.312 1.00 45.25 397 CYS A N 1
ATOM 2994 C CA . CYS A 1 397 ? 18.682 30.426 27.845 1.00 45.25 397 CYS A CA 1
ATOM 2995 C C . CYS A 1 397 ? 18.182 31.755 28.478 1.00 45.25 397 CYS A C 1
ATOM 2997 O O . CYS A 1 397 ? 17.062 31.795 28.983 1.00 45.25 397 CYS A O 1
ATOM 2999 N N . SER A 1 398 ? 18.960 32.852 28.485 1.00 37.72 398 SER A N 1
ATOM 3000 C CA . SER A 1 398 ? 18.643 34.052 29.292 1.00 37.72 398 SER A CA 1
ATOM 3001 C C . SER A 1 398 ? 17.768 35.121 28.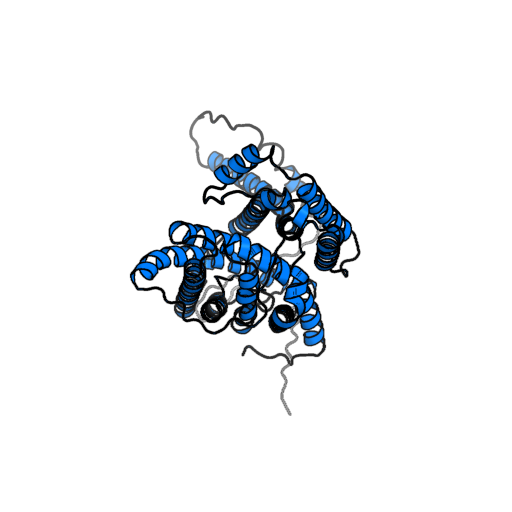625 1.00 37.72 398 SER A C 1
ATOM 3003 O O . SER A 1 398 ? 17.338 36.037 29.318 1.00 37.72 398 SER A O 1
ATOM 3005 N N . SER A 1 399 ? 17.457 35.025 27.328 1.00 38.06 399 SER A N 1
ATOM 3006 C CA . SER A 1 399 ? 16.878 36.179 26.605 1.00 38.06 399 SER A CA 1
ATOM 3007 C C . SER A 1 399 ? 15.490 35.935 25.991 1.00 38.06 399 SER A C 1
ATOM 3009 O O . SER A 1 399 ? 14.765 36.888 25.732 1.00 38.06 399 SER A O 1
ATOM 3011 N N . GLY A 1 400 ? 15.080 34.676 25.778 1.00 35.12 400 GLY A N 1
ATOM 3012 C CA . GLY A 1 400 ? 13.836 34.350 25.052 1.00 35.12 400 GLY A CA 1
ATOM 3013 C C . GLY A 1 400 ? 12.606 34.061 25.922 1.00 35.12 400 GLY A C 1
ATOM 3014 O O . GLY A 1 400 ? 11.478 34.295 25.493 1.00 35.12 400 GLY A O 1
ATOM 3015 N N . SER A 1 401 ? 12.792 33.582 27.155 1.00 34.97 401 SER A N 1
ATOM 3016 C CA . SER A 1 401 ? 11.681 33.060 27.973 1.00 34.97 401 SER A CA 1
ATOM 3017 C C . SER A 1 401 ? 10.889 34.136 28.727 1.00 34.97 401 SER A C 1
ATOM 3019 O O . SER A 1 401 ? 9.782 33.870 29.185 1.00 34.97 401 SER A O 1
ATOM 3021 N N . ILE A 1 402 ? 11.409 35.364 28.835 1.00 33.75 402 ILE A N 1
ATOM 3022 C CA . ILE A 1 402 ? 10.713 36.471 29.519 1.00 33.75 402 ILE A CA 1
ATOM 3023 C C . ILE A 1 402 ? 9.742 37.204 28.570 1.00 33.75 402 ILE A C 1
ATOM 3025 O O . ILE A 1 402 ? 8.751 37.775 29.025 1.00 33.75 402 ILE A O 1
ATOM 3029 N N . ALA A 1 403 ? 9.953 37.141 27.250 1.00 30.30 403 ALA A N 1
ATOM 3030 C CA . ALA A 1 403 ? 9.112 37.851 26.280 1.00 30.30 403 ALA A CA 1
ATOM 3031 C C . ALA A 1 403 ? 7.732 37.193 26.070 1.00 30.30 403 ALA A C 1
ATOM 3033 O O . ALA A 1 403 ? 6.728 37.897 25.963 1.00 30.30 403 ALA A O 1
ATOM 3034 N N . LEU A 1 404 ? 7.644 35.858 26.105 1.00 31.66 404 LEU A N 1
ATOM 3035 C CA . LEU A 1 404 ? 6.367 35.138 25.953 1.00 31.66 404 LEU A CA 1
ATOM 3036 C C . LEU A 1 404 ? 5.468 35.209 27.200 1.00 31.66 404 LEU A C 1
ATOM 3038 O O . LEU A 1 404 ? 4.255 35.064 27.092 1.00 31.66 404 LEU A O 1
ATOM 3042 N N . LEU A 1 405 ? 6.028 35.536 28.370 1.00 31.53 405 LEU A N 1
ATOM 3043 C CA . LEU A 1 405 ? 5.255 35.809 29.590 1.00 31.53 405 LEU A CA 1
ATOM 3044 C C . LEU A 1 405 ? 4.669 37.234 29.639 1.00 31.53 405 LEU A C 1
ATOM 3046 O O . LEU A 1 405 ? 3.880 37.536 30.535 1.00 31.53 405 LEU A O 1
ATOM 3050 N N . ARG A 1 406 ? 5.004 38.116 28.682 1.00 28.36 406 ARG A N 1
ATOM 3051 C CA . ARG A 1 406 ? 4.419 39.469 28.582 1.00 28.36 406 ARG A CA 1
ATOM 3052 C C . ARG A 1 406 ? 3.218 39.575 27.637 1.00 28.36 406 ARG A C 1
ATOM 3054 O O . ARG A 1 406 ? 2.452 40.518 27.796 1.00 28.36 406 ARG A O 1
ATOM 3061 N N . GLN A 1 407 ? 2.998 38.623 26.725 1.00 30.09 407 GLN A N 1
ATOM 3062 C CA . GLN A 1 407 ? 1.839 38.645 25.811 1.00 30.09 407 GLN A CA 1
ATOM 3063 C C . GLN A 1 407 ? 0.548 38.041 26.396 1.00 30.09 407 GLN A C 1
ATOM 3065 O O . GLN A 1 407 ? -0.524 38.244 25.837 1.00 30.09 407 GLN A O 1
ATOM 3070 N N . HIS A 1 408 ? 0.615 37.387 27.560 1.00 30.59 408 HIS A N 1
ATOM 3071 C CA . HIS A 1 408 ? -0.556 36.925 28.316 1.00 30.59 408 HIS A CA 1
ATOM 3072 C C . HIS A 1 408 ? -0.597 37.516 29.736 1.00 30.59 408 HIS A C 1
ATOM 3074 O O . HIS A 1 408 ? -0.760 36.803 30.723 1.00 30.59 408 HIS A O 1
ATOM 3080 N N . ARG A 1 409 ? -0.476 38.844 29.859 1.00 24.12 409 ARG A N 1
ATOM 3081 C CA . ARG A 1 409 ? -1.072 39.548 31.005 1.00 24.12 409 ARG A CA 1
ATOM 3082 C C . ARG A 1 409 ? -2.477 40.000 30.603 1.00 24.12 409 ARG A C 1
ATOM 3084 O O . ARG A 1 409 ? -2.578 40.862 29.734 1.00 24.12 409 ARG A O 1
ATOM 3091 N N . PRO A 1 410 ? -3.553 39.485 31.221 1.00 27.11 410 PRO A N 1
ATOM 3092 C CA . PRO A 1 410 ? -4.811 40.208 31.225 1.00 27.11 410 PRO A CA 1
ATOM 3093 C C . PRO A 1 410 ? -4.553 41.546 31.918 1.00 27.11 410 PRO A C 1
ATOM 3095 O O . PRO A 1 410 ? -3.969 41.595 33.004 1.00 27.11 410 PRO A O 1
ATOM 3098 N N . SER A 1 411 ? -4.947 42.626 31.260 1.00 27.44 411 SER A N 1
ATOM 3099 C CA . SER A 1 411 ? -5.016 43.971 31.809 1.00 27.44 411 SER A CA 1
ATOM 3100 C C . SER A 1 411 ? -5.716 43.924 33.168 1.00 27.44 411 SER A C 1
ATOM 3102 O O . SER A 1 411 ? -6.891 43.579 33.273 1.00 27.44 411 SER A O 1
ATOM 3104 N N . ALA A 1 412 ? -4.978 44.258 34.225 1.00 29.70 412 ALA A N 1
ATOM 3105 C CA . ALA A 1 412 ? -5.535 44.476 35.546 1.00 29.70 412 ALA A CA 1
ATOM 3106 C C . ALA A 1 412 ? -6.301 45.807 35.540 1.00 29.70 412 ALA A C 1
ATOM 3108 O O . ALA A 1 412 ? -5.780 46.836 35.953 1.00 29.70 412 ALA A O 1
ATOM 3109 N N . HIS A 1 413 ? -7.545 45.769 35.067 1.00 28.08 413 HIS A N 1
ATOM 3110 C CA . HIS A 1 413 ? -8.570 46.734 35.438 1.00 28.08 413 HIS A CA 1
ATOM 3111 C C . HIS A 1 413 ? -9.714 45.972 36.111 1.00 28.08 413 HIS A C 1
ATOM 3113 O O . HIS A 1 413 ? -10.504 45.287 35.472 1.00 28.08 413 HIS A O 1
ATOM 3119 N N . THR A 1 414 ? -9.733 46.063 37.444 1.00 32.66 414 THR A N 1
ATOM 3120 C CA . THR A 1 414 ? -10.941 46.141 38.280 1.00 32.66 414 THR A CA 1
ATOM 3121 C C . THR A 1 414 ? -12.160 45.315 37.843 1.00 32.66 414 THR A C 1
ATOM 3123 O O . THR A 1 414 ? -13.021 45.810 37.129 1.00 32.66 414 THR A O 1
ATOM 3126 N N . SER A 1 415 ? -12.333 44.110 38.395 1.00 25.56 415 SER A N 1
ATOM 3127 C CA . SER A 1 415 ? -13.581 43.742 39.095 1.00 25.56 415 SER A CA 1
ATOM 3128 C C . SER A 1 415 ? -13.450 42.389 39.807 1.00 25.56 415 SER A C 1
ATOM 3130 O O . SER A 1 415 ? -12.915 41.413 39.288 1.00 25.56 415 SER A O 1
ATOM 3132 N N . ARG A 1 416 ? -13.929 42.354 41.052 1.00 30.47 416 ARG A N 1
ATOM 3133 C CA . ARG A 1 416 ? -14.047 41.174 41.914 1.00 30.47 416 ARG A CA 1
ATOM 3134 C C . ARG A 1 416 ? -14.985 40.134 41.282 1.00 30.47 416 ARG A C 1
ATOM 3136 O O . ARG A 1 416 ? -16.168 40.431 41.163 1.00 30.47 416 ARG A O 1
ATOM 3143 N N . ARG A 1 417 ? -14.521 38.907 41.006 1.00 28.78 417 ARG A N 1
ATOM 3144 C CA . ARG A 1 417 ? -15.349 37.677 41.028 1.00 28.78 417 ARG A CA 1
ATOM 3145 C C . ARG A 1 417 ? -14.494 36.477 41.449 1.00 28.78 417 ARG A C 1
ATOM 3147 O O . ARG A 1 417 ? -13.543 36.121 40.764 1.00 28.78 417 ARG A O 1
ATOM 3154 N N . GLY A 1 418 ? -14.810 35.906 42.612 1.00 27.28 418 GLY A N 1
ATOM 3155 C CA . GLY A 1 418 ? -14.162 34.711 43.157 1.00 27.28 418 GLY A CA 1
ATOM 3156 C C . GLY A 1 418 ? -14.677 33.424 42.504 1.00 27.28 418 GLY A C 1
ATOM 3157 O O . GLY A 1 418 ? -15.844 33.341 42.129 1.00 27.28 418 GLY A O 1
ATOM 3158 N N . TYR A 1 419 ? -13.807 32.420 42.391 1.00 29.23 419 TYR A N 1
ATOM 3159 C CA . TYR A 1 419 ? -14.155 31.064 41.960 1.00 29.23 419 TYR A CA 1
ATOM 3160 C C . TYR A 1 419 ? -14.317 30.154 43.189 1.00 29.23 419 TYR A C 1
ATOM 3162 O O . TYR A 1 419 ? -13.464 30.152 44.074 1.00 29.23 419 TYR A O 1
ATOM 3170 N N . CYS A 1 420 ? -15.407 29.383 43.243 1.00 25.78 420 CYS A N 1
ATOM 3171 C CA . CYS A 1 420 ? -15.629 28.340 44.249 1.00 25.78 420 CYS A CA 1
ATOM 3172 C C . CYS A 1 420 ? -15.005 27.021 43.775 1.00 25.78 420 CYS A C 1
ATOM 3174 O O . CYS A 1 420 ? -15.323 26.546 42.687 1.00 25.78 420 CYS A O 1
ATOM 3176 N N . ILE A 1 421 ? -14.145 26.420 44.599 1.00 29.27 421 ILE A N 1
ATOM 3177 C CA . ILE A 1 421 ? -13.550 25.098 44.367 1.00 29.27 421 ILE A CA 1
ATOM 3178 C C . ILE A 1 421 ? -14.161 24.135 45.389 1.00 29.27 421 ILE A C 1
ATOM 3180 O O . ILE A 1 421 ? -14.039 24.356 46.592 1.00 29.27 421 ILE A O 1
ATOM 3184 N N . THR A 1 422 ? -14.815 23.067 44.933 1.00 29.62 422 THR A N 1
ATOM 3185 C CA . THR A 1 422 ? -15.292 21.970 45.793 1.00 29.62 422 THR A CA 1
ATOM 3186 C C . THR A 1 422 ? -14.469 20.714 45.528 1.00 29.62 422 THR A C 1
ATOM 3188 O O . THR A 1 422 ? -14.495 20.190 44.416 1.00 29.62 422 THR A O 1
ATOM 3191 N N . HIS A 1 423 ? -13.766 20.217 46.547 1.00 27.77 423 HIS A N 1
ATOM 3192 C CA . HIS A 1 423 ? -13.148 18.888 46.542 1.00 27.77 423 HIS A CA 1
ATOM 3193 C C . HIS A 1 423 ? -14.109 17.848 47.144 1.00 27.77 423 HIS A C 1
ATOM 3195 O O . HIS A 1 423 ? -14.761 18.154 48.145 1.00 27.77 423 HIS A O 1
ATOM 3201 N N . PRO A 1 424 ? -14.194 16.621 46.597 1.00 27.33 424 PRO A N 1
ATOM 3202 C CA . PRO A 1 424 ? -14.954 15.545 47.213 1.00 27.33 424 PRO A CA 1
ATOM 3203 C C . PRO A 1 424 ? -14.057 14.768 48.189 1.00 27.33 424 PRO A C 1
ATOM 3205 O O . PRO A 1 424 ? -13.046 14.194 47.790 1.00 27.33 424 PRO A O 1
ATOM 3208 N N . SER A 1 425 ? -14.438 14.709 49.462 1.00 29.92 425 SER A N 1
ATOM 3209 C CA . SER A 1 425 ? -13.966 13.684 50.399 1.00 29.92 425 SER A CA 1
ATOM 3210 C C . SER A 1 425 ? -15.175 12.954 50.987 1.00 29.92 425 SER A C 1
ATOM 3212 O O . SER A 1 425 ? -16.213 13.554 51.262 1.00 29.92 425 SER A O 1
ATOM 3214 N N . GLY A 1 426 ? -15.070 11.625 51.043 1.00 28.59 426 GLY A N 1
ATOM 3215 C CA . GLY A 1 426 ? -16.175 10.708 51.310 1.00 28.59 426 GLY A CA 1
ATOM 3216 C C . GLY A 1 426 ? -16.595 10.595 52.777 1.00 28.59 426 GLY A C 1
ATOM 3217 O O . GLY A 1 426 ? -15.893 11.029 53.685 1.00 28.59 426 GLY A O 1
ATOM 3218 N N . GLY A 1 427 ? -17.735 9.928 52.983 1.00 30.20 427 GLY A N 1
ATOM 3219 C CA . GLY A 1 427 ? -18.213 9.460 54.290 1.00 30.20 427 GLY A CA 1
ATOM 3220 C C . GLY A 1 427 ? -19.517 10.125 54.764 1.00 30.20 427 GLY A C 1
ATOM 3221 O O . GLY A 1 427 ? -19.689 11.327 54.573 1.00 30.20 427 GLY A O 1
ATOM 3222 N N . PRO A 1 428 ? -20.478 9.372 55.343 1.00 36.59 428 PRO A N 1
ATOM 3223 C CA . PRO A 1 428 ? -21.871 9.796 55.425 1.00 36.59 428 PRO A CA 1
ATOM 3224 C C . PRO A 1 428 ? -22.209 10.568 56.715 1.00 36.59 428 PRO A C 1
ATOM 3226 O O . PRO A 1 428 ? -21.764 10.226 57.802 1.00 36.59 428 PRO A O 1
ATOM 3229 N N . ARG A 1 429 ? -23.145 11.518 56.571 1.00 29.61 429 ARG A N 1
ATOM 3230 C CA . ARG A 1 429 ? -23.938 12.227 57.604 1.00 29.61 429 ARG A CA 1
ATOM 3231 C C . ARG A 1 429 ? -23.329 13.475 58.286 1.00 29.61 429 ARG A C 1
ATOM 3233 O O . ARG A 1 429 ? -22.773 13.425 59.370 1.00 29.61 429 ARG A O 1
ATOM 3240 N N . LYS A 1 430 ? -23.785 14.608 57.725 1.00 33.34 430 LYS A N 1
ATOM 3241 C CA . LYS A 1 430 ? -24.331 15.835 58.358 1.00 33.34 430 LYS A CA 1
ATOM 3242 C C . LYS A 1 430 ? -23.377 16.926 58.901 1.00 33.34 430 LYS A C 1
ATOM 3244 O O . LYS A 1 430 ? -22.537 16.698 59.754 1.00 33.34 430 LYS A O 1
ATOM 3249 N N . LYS A 1 431 ? -23.764 18.159 58.513 1.00 26.80 431 LYS A N 1
ATOM 3250 C CA . LYS A 1 431 ? -23.414 19.521 58.987 1.00 26.80 431 LYS A CA 1
ATOM 3251 C C . LYS A 1 431 ? -22.173 20.179 58.361 1.00 26.80 431 LYS A C 1
ATOM 3253 O O . LYS A 1 431 ? -21.087 20.174 58.921 1.00 26.80 431 LYS A O 1
ATOM 3258 N N . TYR A 1 432 ? -22.396 20.882 57.248 1.00 31.28 432 TYR A N 1
ATOM 3259 C CA . TYR A 1 432 ? -21.479 21.903 56.737 1.00 31.28 432 TYR A CA 1
ATOM 3260 C C . TYR A 1 432 ? -21.599 23.181 57.584 1.00 31.28 432 TYR A C 1
ATOM 3262 O O . TYR A 1 432 ? -22.658 23.807 57.621 1.00 31.28 432 TYR A O 1
ATOM 3270 N N . ARG A 1 433 ? -20.516 23.578 58.262 1.00 25.00 433 ARG A N 1
ATOM 3271 C CA . ARG A 1 433 ? -20.343 24.931 58.818 1.00 25.00 433 ARG A CA 1
ATOM 3272 C C . ARG A 1 433 ? -19.550 25.752 57.800 1.00 25.00 433 ARG A C 1
ATOM 3274 O O . ARG A 1 433 ? -18.367 25.501 57.600 1.00 25.00 433 ARG A O 1
ATOM 3281 N N . ALA A 1 434 ? -20.199 26.718 57.158 1.00 29.81 434 ALA A N 1
ATOM 3282 C CA . ALA A 1 434 ? -19.531 27.692 56.302 1.00 29.81 434 ALA A CA 1
ATOM 3283 C C . ALA A 1 434 ? -18.941 28.821 57.164 1.00 29.81 434 ALA A C 1
ATOM 3285 O O . ALA A 1 434 ? -19.646 29.412 57.982 1.00 29.81 434 ALA A O 1
ATOM 3286 N N . ARG A 1 435 ? -17.650 29.122 56.984 1.00 26.62 435 ARG A N 1
ATOM 3287 C CA . ARG A 1 435 ? -16.999 30.318 57.539 1.00 26.62 435 ARG A CA 1
ATOM 3288 C C . ARG A 1 435 ? -17.031 31.405 56.460 1.00 26.62 435 ARG A C 1
ATOM 3290 O O . ARG A 1 435 ? -16.499 31.203 55.374 1.00 26.62 435 ARG A O 1
ATOM 3297 N N . TYR A 1 436 ? -17.714 32.508 56.752 1.00 29.67 436 TYR A N 1
ATOM 3298 C CA . TYR A 1 436 ? -17.984 33.617 55.832 1.00 29.67 436 TYR A CA 1
ATOM 3299 C C . TYR A 1 436 ? -16.854 34.654 55.823 1.00 29.67 436 TYR A C 1
ATOM 3301 O O . TYR A 1 436 ? -16.466 35.132 56.886 1.00 29.67 436 TYR A O 1
ATOM 3309 N N . VAL A 1 437 ? -16.428 35.082 54.627 1.00 26.48 437 VAL A N 1
ATOM 3310 C CA . VAL A 1 437 ? -15.825 36.404 54.374 1.00 26.48 437 VAL A CA 1
ATOM 3311 C C . VAL A 1 437 ? -16.320 36.915 53.013 1.00 26.48 437 VAL A C 1
ATOM 3313 O O . VAL A 1 437 ? -16.063 36.287 51.992 1.00 26.48 437 VAL A O 1
ATOM 3316 N N . GLY A 1 438 ? -16.998 38.069 53.008 1.00 29.27 438 GLY A N 1
ATOM 3317 C CA . GLY A 1 438 ? -17.248 38.894 51.815 1.00 29.27 438 GLY A CA 1
ATOM 3318 C C . GLY A 1 438 ? -18.511 38.552 51.016 1.00 29.27 438 GLY A C 1
ATOM 3319 O O . GLY A 1 438 ? -18.526 37.622 50.218 1.00 29.27 438 GLY A O 1
ATOM 3320 N N . GLY A 1 439 ? -19.577 39.334 51.204 1.00 30.47 439 GLY A N 1
ATOM 3321 C CA . GLY A 1 439 ? -20.863 39.144 50.532 1.00 30.47 439 GLY A CA 1
ATOM 3322 C C . GLY A 1 439 ? -20.878 39.519 49.044 1.00 30.47 439 GLY A C 1
ATOM 3323 O O . GLY A 1 439 ? -20.439 40.602 48.674 1.00 30.47 439 GLY A O 1
ATOM 3324 N N . GLN A 1 440 ? -21.444 38.633 48.214 1.00 28.75 440 GLN A N 1
ATOM 3325 C CA . GLN A 1 440 ? -22.403 38.924 47.133 1.00 28.75 440 GLN A CA 1
ATOM 3326 C C . GLN A 1 440 ? -22.939 37.604 46.529 1.00 28.75 440 GLN A C 1
ATOM 3328 O O . GLN A 1 440 ? -22.222 36.616 46.407 1.00 28.75 440 GLN A O 1
ATOM 3333 N N . PHE A 1 441 ? -24.235 37.598 46.206 1.00 27.77 441 PHE A N 1
ATOM 3334 C CA . PHE A 1 441 ? -25.085 36.475 45.777 1.00 27.77 441 PHE A CA 1
ATOM 3335 C C . PHE A 1 441 ? -24.599 35.728 44.512 1.00 27.77 441 PHE A C 1
ATOM 3337 O O . PHE A 1 441 ? -24.357 36.353 43.483 1.00 27.77 441 PHE A O 1
ATOM 3344 N N . CYS A 1 442 ? -24.609 34.388 44.527 1.00 25.55 442 CYS A N 1
ATOM 3345 C CA . CYS A 1 442 ? -24.648 33.555 43.314 1.00 25.55 442 CYS A CA 1
ATOM 3346 C C . CYS A 1 442 ? -26.096 33.098 43.057 1.00 25.55 442 CYS A C 1
ATOM 3348 O O . CYS A 1 442 ? -26.640 32.304 43.823 1.00 25.55 442 CYS A O 1
ATOM 3350 N N . ARG A 1 443 ? -26.737 33.585 41.984 1.00 26.08 443 ARG A N 1
ATOM 3351 C CA . ARG A 1 443 ? -28.004 33.025 41.474 1.00 26.08 443 ARG A CA 1
ATOM 3352 C C . ARG A 1 443 ? -27.702 31.735 40.703 1.00 26.08 443 ARG A C 1
ATOM 3354 O O . ARG A 1 443 ? -27.056 31.784 39.663 1.00 26.08 443 ARG A O 1
ATOM 3361 N N . HIS A 1 444 ? -28.210 30.604 41.184 1.00 28.64 444 HIS A N 1
ATOM 3362 C CA . HIS A 1 444 ? -28.339 29.377 40.400 1.00 28.64 444 HIS A CA 1
ATOM 3363 C C . HIS A 1 444 ? -29.647 29.428 39.596 1.00 28.64 444 HIS A C 1
ATOM 3365 O O . HIS A 1 444 ? -30.719 29.547 40.183 1.00 28.64 444 HIS A O 1
ATOM 3371 N N . GLN A 1 445 ? -29.570 29.315 38.269 1.00 23.80 445 GLN A N 1
ATOM 3372 C CA . GLN A 1 445 ? -30.731 29.084 37.409 1.00 23.80 445 GLN A CA 1
ATOM 3373 C C . GLN A 1 445 ? -30.793 27.583 37.094 1.00 23.80 445 GLN A C 1
ATOM 3375 O O . GLN A 1 445 ? -29.992 27.062 36.324 1.00 23.80 445 GLN A O 1
ATOM 3380 N N . TRP A 1 446 ? -31.704 26.886 37.771 1.00 25.91 446 TRP A N 1
ATOM 3381 C CA . TRP A 1 446 ? -32.076 25.498 37.504 1.00 25.91 446 TRP A CA 1
ATOM 3382 C C . TRP A 1 446 ? -33.228 25.485 36.495 1.00 25.91 446 TRP A C 1
ATOM 3384 O O . TRP A 1 446 ? -34.259 26.101 36.748 1.00 25.91 446 TRP A O 1
ATOM 3394 N N . TYR A 1 447 ? -33.088 24.746 35.396 1.00 25.70 447 TYR A N 1
ATOM 3395 C CA . TYR A 1 447 ? -34.226 24.246 34.621 1.00 25.70 447 TYR A CA 1
ATOM 3396 C C . TYR A 1 447 ? -34.171 22.718 34.651 1.00 25.70 447 TYR A C 1
ATOM 3398 O O . TYR A 1 447 ? -33.496 22.081 33.848 1.00 25.70 447 TYR A O 1
ATOM 3406 N N . GLY A 1 448 ? -34.861 22.142 35.633 1.00 25.78 448 GLY A N 1
ATOM 3407 C CA . GLY A 1 448 ? -35.309 20.756 35.623 1.00 25.78 448 GLY A CA 1
ATOM 3408 C C . GLY A 1 448 ? -36.829 20.779 35.558 1.00 25.78 448 GLY A C 1
ATOM 3409 O O . GLY A 1 448 ? -37.464 21.308 36.468 1.00 25.78 448 GLY A O 1
ATOM 3410 N N . ASN A 1 449 ? -37.406 20.259 34.474 1.00 25.08 449 ASN A N 1
ATOM 3411 C CA . ASN A 1 449 ? -38.850 20.120 34.333 1.00 25.08 449 ASN A CA 1
ATOM 3412 C C . ASN A 1 449 ? -39.221 18.635 34.409 1.00 25.08 449 ASN A C 1
ATOM 3414 O O . ASN A 1 449 ? -39.104 17.900 33.434 1.00 25.08 449 ASN A O 1
ATOM 3418 N N . THR A 1 450 ? -39.667 18.211 35.588 1.00 29.23 450 THR A N 1
ATOM 3419 C CA . THR A 1 450 ? -40.501 17.024 35.787 1.00 29.23 450 THR A CA 1
ATOM 3420 C C . THR A 1 450 ? -41.618 17.412 36.747 1.00 29.23 450 THR A C 1
ATOM 3422 O O . THR A 1 450 ? -41.388 17.552 37.948 1.00 29.23 450 THR A O 1
ATOM 3425 N N . ARG A 1 451 ? -42.832 17.580 36.217 1.00 26.66 451 ARG A N 1
ATOM 3426 C CA . ARG A 1 451 ? -44.089 17.511 36.971 1.00 26.66 451 ARG A CA 1
ATOM 3427 C C . ARG A 1 451 ? -45.010 16.512 36.270 1.00 26.66 451 ARG A C 1
ATOM 3429 O O . ARG A 1 451 ? -45.373 16.714 35.119 1.00 26.66 451 ARG A O 1
ATOM 3436 N N . ARG A 1 452 ? -45.400 15.462 36.992 1.00 26.73 452 ARG A N 1
ATOM 3437 C CA . ARG A 1 452 ? -46.727 14.840 36.893 1.00 26.73 452 ARG A CA 1
ATOM 3438 C C . ARG A 1 452 ? -47.488 15.269 38.142 1.00 26.73 452 ARG A C 1
ATOM 3440 O O . ARG A 1 452 ? -46.926 15.058 39.209 1.00 26.73 452 ARG A O 1
ATOM 3447 N N . VAL A 1 453 ? -48.686 15.840 37.984 1.00 30.64 453 VAL A N 1
ATOM 3448 C CA . VAL A 1 453 ? -49.945 15.530 38.705 1.00 30.64 453 VAL A CA 1
ATOM 3449 C C . VAL A 1 453 ? -51.076 16.253 37.947 1.00 30.64 453 VAL A C 1
ATOM 3451 O O . VAL A 1 453 ? -51.193 17.471 38.057 1.00 30.64 453 VAL A O 1
ATOM 3454 N N . HIS A 1 454 ? -51.820 15.543 37.099 1.00 31.84 454 HIS A N 1
ATOM 3455 C CA . HIS A 1 454 ? -53.222 15.152 37.303 1.00 31.84 454 HIS A CA 1
ATOM 3456 C C . HIS A 1 454 ? -53.631 14.160 36.215 1.00 31.84 454 HIS A C 1
ATOM 3458 O O . HIS A 1 454 ? -53.116 14.306 35.082 1.00 31.84 454 HIS A O 1
#